Protein AF-A0A651E5L3-F1 (afdb_monomer_lite)

Structure (mmCIF, N/CA/C/O backbone):
data_AF-A0A651E5L3-F1
#
_entry.id   AF-A0A651E5L3-F1
#
loop_
_atom_site.group_PDB
_atom_site.id
_atom_site.type_symbol
_atom_site.label_atom_id
_atom_site.label_alt_id
_atom_site.label_comp_id
_atom_site.label_asym_id
_atom_site.label_entity_id
_atom_site.label_seq_id
_atom_site.pdbx_PDB_ins_code
_atom_site.Cartn_x
_atom_site.Cartn_y
_atom_site.Cartn_z
_atom_site.occupancy
_atom_site.B_iso_or_equiv
_atom_site.auth_seq_id
_atom_site.auth_comp_id
_atom_site.auth_asym_id
_atom_site.auth_atom_id
_atom_site.pdbx_PDB_model_num
ATOM 1 N N . MET A 1 1 ? -9.949 -8.094 -34.021 1.00 75.94 1 MET A N 1
ATOM 2 C CA . MET A 1 1 ? -8.490 -8.307 -33.993 1.00 75.94 1 MET A CA 1
ATOM 3 C C . MET A 1 1 ? -7.914 -8.655 -35.364 1.00 75.94 1 MET A C 1
ATOM 5 O O . MET A 1 1 ? -8.305 -9.659 -35.956 1.00 75.94 1 MET A O 1
ATOM 9 N N . LYS A 1 2 ? -7.010 -7.802 -35.871 1.00 88.62 2 LYS A N 1
ATOM 10 C CA . LYS A 1 2 ? -6.229 -8.007 -37.111 1.00 88.62 2 LYS A CA 1
ATOM 11 C C . LYS A 1 2 ? -5.342 -9.260 -36.986 1.00 88.62 2 LYS A C 1
ATOM 13 O O . LYS A 1 2 ? -4.939 -9.585 -35.876 1.00 88.62 2 LYS A O 1
ATOM 18 N N . GLN A 1 3 ? -5.011 -9.932 -38.094 1.00 93.00 3 GLN A N 1
ATOM 19 C CA . GLN A 1 3 ? -4.258 -11.201 -38.072 1.00 93.00 3 GLN A CA 1
ATOM 20 C C . GLN A 1 3 ? -2.895 -11.082 -37.373 1.00 93.00 3 GLN A C 1
ATOM 22 O O . GLN A 1 3 ? -2.629 -11.830 -36.441 1.00 93.00 3 GLN A O 1
ATOM 27 N N . TRP A 1 4 ? -2.095 -10.073 -37.726 1.00 94.44 4 TRP A N 1
ATOM 28 C CA . TRP A 1 4 ? -0.801 -9.825 -37.075 1.00 94.44 4 TRP A CA 1
ATOM 29 C C . TRP A 1 4 ? -0.932 -9.559 -35.566 1.00 94.44 4 TRP A C 1
ATOM 31 O O . TRP A 1 4 ? -0.056 -9.918 -34.788 1.00 94.44 4 TRP A O 1
ATOM 41 N N . LEU A 1 5 ? -2.039 -8.938 -35.135 1.00 93.75 5 LEU A N 1
ATOM 42 C CA . LEU A 1 5 ? -2.291 -8.666 -33.721 1.00 93.75 5 LEU A CA 1
ATOM 43 C C . LEU A 1 5 ? -2.698 -9.942 -32.977 1.00 93.75 5 LEU A C 1
ATOM 45 O O . LEU A 1 5 ? -2.364 -10.061 -31.807 1.00 93.75 5 LEU A O 1
ATOM 49 N N . ARG A 1 6 ? -3.368 -10.893 -33.645 1.00 95.12 6 ARG A N 1
ATOM 50 C CA . ARG A 1 6 ? -3.651 -12.217 -33.067 1.00 95.12 6 ARG A CA 1
ATOM 51 C C . ARG A 1 6 ? -2.370 -13.002 -32.832 1.00 95.12 6 ARG A C 1
ATOM 53 O O . ARG A 1 6 ? -2.151 -13.440 -31.719 1.00 95.12 6 ARG A O 1
ATOM 60 N N . GLU A 1 7 ? -1.492 -13.088 -33.828 1.00 96.88 7 GLU A N 1
ATOM 61 C CA . GLU A 1 7 ? -0.210 -13.795 -33.680 1.00 96.88 7 GLU A CA 1
ATOM 62 C C . GLU A 1 7 ? 0.627 -13.209 -32.537 1.00 96.88 7 GLU A C 1
ATOM 64 O O . GLU A 1 7 ? 1.222 -13.932 -31.738 1.00 96.88 7 GLU A O 1
ATOM 69 N N . LEU A 1 8 ? 0.630 -11.880 -32.423 1.00 96.19 8 LEU A N 1
ATOM 70 C CA . LEU A 1 8 ? 1.332 -11.189 -31.352 1.00 96.19 8 LEU A CA 1
ATOM 71 C C . LEU A 1 8 ? 0.667 -11.384 -29.984 1.00 96.19 8 LEU A C 1
ATOM 73 O O . LEU A 1 8 ? 1.353 -11.510 -28.969 1.00 96.19 8 LEU A O 1
ATOM 77 N N . PHE A 1 9 ? -0.665 -11.414 -29.961 1.00 97.06 9 PHE A N 1
ATOM 78 C CA . PHE A 1 9 ? -1.453 -11.717 -28.776 1.00 97.06 9 PHE A CA 1
ATOM 79 C C . PHE A 1 9 ? -1.207 -13.144 -28.290 1.00 97.06 9 PHE A C 1
ATOM 81 O O . PHE A 1 9 ? -1.003 -13.322 -27.098 1.00 97.06 9 PHE A O 1
ATOM 88 N N . ASP A 1 10 ? -1.153 -14.132 -29.180 1.00 97.19 10 ASP A N 1
ATOM 89 C CA . ASP A 1 10 ? -0.926 -15.533 -28.820 1.00 97.19 10 ASP A CA 1
ATOM 90 C C . ASP A 1 10 ? 0.464 -15.723 -28.196 1.00 97.19 10 ASP A C 1
ATOM 92 O O . ASP A 1 10 ? 0.606 -16.386 -27.168 1.00 97.19 10 ASP A O 1
ATOM 96 N N . GLN A 1 11 ? 1.488 -15.062 -28.753 1.00 97.38 11 GLN A N 1
ATOM 97 C CA . GLN A 1 11 ? 2.833 -15.039 -28.167 1.00 97.38 11 GLN A CA 1
ATOM 98 C C . GLN A 1 11 ? 2.846 -14.371 -26.791 1.00 97.38 11 GLN A C 1
ATOM 100 O O . GLN A 1 11 ? 3.461 -14.884 -25.858 1.00 97.38 11 GLN A O 1
ATOM 105 N N . TYR A 1 12 ? 2.165 -13.232 -26.649 1.00 97.56 12 TYR A N 1
ATOM 106 C CA . TYR A 1 12 ? 2.042 -12.556 -25.362 1.00 97.56 12 TYR A CA 1
ATOM 107 C C . TYR A 1 12 ? 1.329 -13.451 -24.341 1.00 97.56 12 TYR A C 1
ATOM 109 O O . TYR A 1 12 ? 1.849 -13.669 -23.249 1.00 97.56 12 TYR A O 1
ATOM 117 N N . LEU A 1 13 ? 0.180 -14.017 -24.719 1.00 97.81 13 LEU A N 1
ATOM 118 C CA . LEU A 1 13 ? -0.675 -14.853 -23.882 1.00 97.81 13 LEU A CA 1
ATOM 119 C C . LEU A 1 13 ? 0.074 -16.081 -23.366 1.00 97.81 13 LEU A C 1
ATOM 121 O O . LEU A 1 13 ? 0.041 -16.329 -22.165 1.00 97.81 13 LEU A O 1
ATOM 125 N N . ALA A 1 14 ? 0.803 -16.789 -24.234 1.00 97.88 14 ALA A N 1
ATOM 126 C CA . ALA A 1 14 ? 1.587 -17.964 -23.851 1.00 97.88 14 ALA A CA 1
ATOM 127 C C . ALA A 1 14 ? 2.603 -17.671 -22.734 1.00 97.88 14 ALA A C 1
ATOM 129 O O . ALA A 1 14 ? 2.872 -18.532 -21.906 1.00 97.88 14 ALA A O 1
ATOM 130 N N . ASN A 1 15 ? 3.142 -16.449 -22.685 1.00 97.69 15 ASN A N 1
ATOM 131 C CA . ASN A 1 15 ? 4.134 -16.059 -21.686 1.00 97.69 15 ASN A CA 1
ATOM 132 C C . ASN A 1 15 ? 3.532 -15.433 -20.423 1.00 97.69 15 ASN A C 1
ATOM 134 O O . ASN A 1 15 ? 4.187 -15.419 -19.381 1.00 97.69 15 ASN A O 1
ATOM 138 N N . VAL A 1 16 ? 2.315 -14.882 -20.502 1.00 97.69 16 VAL A N 1
ATOM 139 C CA . VAL A 1 16 ? 1.671 -14.250 -19.343 1.00 97.69 16 VAL A CA 1
ATOM 140 C C . VAL A 1 16 ? 0.655 -15.138 -18.640 1.00 97.69 16 VAL A C 1
ATOM 142 O O . VAL A 1 16 ? 0.356 -14.853 -17.489 1.00 97.69 16 VAL A O 1
ATOM 145 N N . ALA A 1 17 ? 0.139 -16.191 -19.279 1.00 97.69 17 ALA A N 1
ATOM 146 C CA . ALA A 1 17 ? -0.948 -17.011 -18.736 1.00 97.69 17 ALA A CA 1
ATOM 147 C C . ALA A 1 17 ? -0.615 -17.694 -17.398 1.00 97.69 17 ALA A C 1
ATOM 149 O O . ALA A 1 17 ? -1.509 -17.914 -16.588 1.00 97.69 17 ALA A O 1
ATOM 150 N N . GLU A 1 18 ? 0.659 -18.010 -17.155 1.00 97.38 18 GLU A N 1
ATOM 151 C CA . GLU A 1 18 ? 1.117 -18.653 -15.915 1.00 97.38 18 GLU A CA 1
ATOM 152 C C . GLU A 1 18 ? 1.542 -17.649 -14.830 1.00 97.38 18 GLU A C 1
ATOM 154 O O . GLU A 1 18 ? 1.882 -18.042 -13.714 1.00 97.38 18 GLU A O 1
ATOM 159 N N . LEU A 1 19 ? 1.555 -16.345 -15.134 1.00 97.06 19 LEU A N 1
ATOM 160 C CA . LEU A 1 19 ? 2.06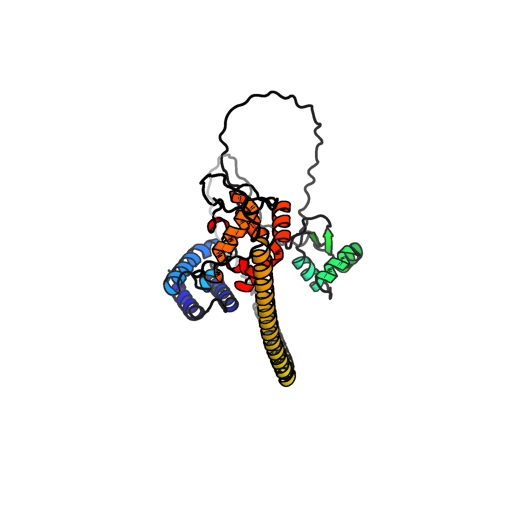8 -15.340 -14.208 1.00 97.06 19 LEU A CA 1
ATOM 161 C C . LEU A 1 19 ? 1.082 -15.068 -13.075 1.00 97.06 19 LEU A C 1
ATOM 163 O O . LEU A 1 19 ? -0.083 -14.735 -13.284 1.00 97.06 19 LEU A O 1
ATOM 167 N N . THR A 1 20 ? 1.590 -15.113 -11.849 1.00 96.06 20 THR A N 1
ATOM 168 C CA . THR A 1 20 ? 0.797 -14.833 -10.652 1.00 96.06 20 THR A CA 1
ATOM 169 C C . THR A 1 20 ? 0.924 -13.370 -10.223 1.00 96.06 20 THR A C 1
ATOM 171 O O . THR A 1 20 ? 1.720 -12.597 -10.758 1.00 96.06 20 THR A O 1
ATOM 174 N N . ILE A 1 21 ? 0.177 -12.976 -9.187 1.00 93.81 21 ILE A N 1
ATOM 175 C CA . ILE A 1 21 ? 0.264 -11.636 -8.575 1.00 93.81 21 ILE A CA 1
ATOM 176 C C . ILE A 1 21 ? 1.702 -11.310 -8.114 1.00 93.81 21 ILE A C 1
ATOM 178 O O . ILE A 1 21 ? 2.098 -10.142 -8.094 1.00 93.81 21 ILE A O 1
ATOM 182 N N . HIS A 1 22 ? 2.511 -12.324 -7.791 1.00 93.50 22 HIS A N 1
ATOM 183 C CA . HIS A 1 22 ? 3.903 -12.151 -7.371 1.00 93.50 22 HIS A CA 1
ATOM 184 C C . HIS A 1 22 ? 4.861 -11.858 -8.537 1.00 93.50 22 HIS A C 1
ATOM 186 O O . HIS A 1 22 ? 5.920 -11.268 -8.326 1.00 93.50 22 HIS A O 1
ATOM 192 N N . ASP A 1 23 ? 4.478 -12.173 -9.776 1.00 96.88 23 ASP A N 1
ATOM 193 C CA . ASP A 1 23 ? 5.309 -12.011 -10.975 1.00 96.88 23 ASP A CA 1
ATOM 194 C C . ASP A 1 23 ? 5.143 -10.641 -11.656 1.00 96.88 23 ASP A C 1
ATOM 196 O O . ASP A 1 23 ? 5.398 -10.480 -12.853 1.00 96.88 23 ASP A O 1
ATOM 200 N N . ARG A 1 24 ? 4.735 -9.617 -10.900 1.00 94.88 24 ARG A N 1
ATOM 201 C CA . ARG A 1 24 ? 4.438 -8.276 -11.426 1.00 94.88 24 ARG A CA 1
ATOM 202 C C . ARG A 1 24 ? 5.543 -7.709 -12.320 1.00 94.88 24 ARG A C 1
ATOM 204 O O . ARG A 1 24 ? 5.243 -7.164 -13.375 1.00 94.88 24 ARG A O 1
ATOM 211 N N . SER A 1 25 ? 6.809 -7.865 -11.935 1.00 94.06 25 SER A N 1
ATOM 212 C CA . SER A 1 25 ? 7.937 -7.354 -12.724 1.00 94.06 25 SER A CA 1
ATOM 213 C C . SER A 1 25 ? 8.051 -8.031 -14.099 1.00 94.06 25 SER A C 1
ATOM 215 O O . SER A 1 25 ? 8.288 -7.347 -15.094 1.00 94.06 25 SER A O 1
ATOM 217 N N . LYS A 1 26 ? 7.801 -9.346 -14.192 1.00 96.19 26 LYS A N 1
ATOM 218 C CA . LYS A 1 26 ? 7.762 -10.063 -15.479 1.00 96.19 26 LYS A CA 1
ATOM 219 C C . LYS A 1 26 ? 6.572 -9.602 -16.320 1.00 96.19 26 LYS A C 1
ATOM 221 O O . LYS A 1 26 ? 6.722 -9.353 -17.513 1.00 96.19 26 LYS A O 1
ATOM 226 N N . ALA A 1 27 ? 5.405 -9.432 -15.698 1.00 96.69 27 ALA A N 1
ATOM 227 C CA . ALA A 1 27 ? 4.209 -8.933 -16.373 1.00 96.69 27 ALA A CA 1
ATOM 228 C C . ALA A 1 27 ? 4.381 -7.486 -16.888 1.00 96.69 27 ALA A C 1
ATOM 230 O O . ALA A 1 27 ? 3.850 -7.139 -17.944 1.00 96.69 27 ALA A O 1
ATOM 231 N N . GLU A 1 28 ? 5.134 -6.638 -16.180 1.00 95.19 28 GLU A N 1
ATOM 232 C CA . GLU A 1 28 ? 5.524 -5.294 -16.636 1.00 95.19 28 GLU A CA 1
ATOM 233 C C . GLU A 1 28 ? 6.503 -5.359 -17.819 1.00 95.19 28 GLU A C 1
ATOM 235 O O . GLU A 1 28 ? 6.319 -4.632 -18.795 1.00 95.19 28 GLU A O 1
ATOM 240 N N . ALA A 1 29 ? 7.482 -6.269 -17.793 1.00 95.94 29 ALA A N 1
ATOM 241 C CA . ALA A 1 29 ? 8.408 -6.472 -18.910 1.00 95.94 29 ALA A CA 1
ATOM 242 C C . ALA A 1 29 ? 7.676 -6.912 -20.190 1.00 95.94 29 ALA A C 1
ATOM 244 O O . ALA A 1 29 ? 7.884 -6.331 -21.257 1.00 95.94 29 ALA A O 1
ATOM 245 N N . TRP A 1 30 ? 6.749 -7.867 -20.077 1.00 97.38 30 TRP A N 1
ATOM 246 C CA . TRP A 1 30 ? 5.911 -8.290 -21.199 1.00 97.38 30 TRP A CA 1
ATOM 247 C C . TRP A 1 30 ? 4.991 -7.170 -21.692 1.00 97.38 30 TRP A C 1
ATOM 249 O O . TRP A 1 30 ? 4.833 -7.001 -22.900 1.00 97.38 30 TRP A O 1
ATOM 259 N N . SER A 1 31 ? 4.414 -6.372 -20.784 1.00 95.19 31 SER A N 1
ATOM 260 C CA . SER A 1 31 ? 3.637 -5.169 -21.135 1.00 95.19 31 SER A CA 1
ATOM 261 C C . SER A 1 31 ? 4.479 -4.167 -21.941 1.00 95.19 31 SER A C 1
ATOM 263 O O . SER A 1 31 ? 4.017 -3.627 -22.947 1.00 95.19 31 SER A O 1
ATOM 265 N N . GLY A 1 32 ? 5.743 -3.963 -21.562 1.00 94.00 32 GLY A N 1
ATOM 266 C CA . GLY A 1 32 ? 6.694 -3.164 -22.337 1.00 94.00 32 GLY A CA 1
ATOM 267 C C . GLY A 1 32 ? 6.982 -3.759 -23.717 1.00 94.00 32 GLY A C 1
ATOM 268 O O . GLY A 1 32 ? 6.952 -3.040 -24.716 1.00 94.00 32 GLY A O 1
ATOM 269 N N . TRP A 1 33 ? 7.195 -5.075 -23.791 1.00 96.50 33 TRP A N 1
ATOM 270 C CA . TRP A 1 33 ? 7.467 -5.788 -25.041 1.00 96.50 33 TRP A CA 1
ATOM 271 C C . TRP A 1 33 ? 6.329 -5.650 -26.062 1.00 96.50 33 TRP A C 1
ATOM 273 O O . TRP A 1 33 ? 6.579 -5.272 -27.207 1.00 96.50 33 TRP A O 1
ATOM 283 N N . ILE A 1 34 ? 5.072 -5.872 -25.659 1.00 95.44 34 ILE A N 1
ATOM 284 C CA . ILE A 1 34 ? 3.926 -5.772 -26.581 1.00 95.44 34 ILE A CA 1
ATOM 285 C C . ILE A 1 34 ? 3.726 -4.335 -27.089 1.00 95.44 34 ILE A C 1
ATOM 287 O O . ILE A 1 34 ? 3.471 -4.129 -28.277 1.00 95.44 34 ILE A O 1
ATOM 291 N N . LYS A 1 35 ? 3.939 -3.329 -26.228 1.00 93.12 35 LYS A N 1
ATOM 292 C CA . LYS A 1 35 ? 3.915 -1.908 -26.617 1.00 93.12 35 LYS A CA 1
ATOM 293 C C . LYS A 1 35 ? 5.031 -1.570 -27.609 1.00 93.12 35 LYS A C 1
ATOM 295 O O . LYS A 1 35 ? 4.787 -0.870 -28.592 1.00 93.12 35 LYS A O 1
ATOM 300 N N . ALA A 1 36 ? 6.241 -2.088 -27.386 1.00 93.25 36 ALA A N 1
ATOM 301 C CA . ALA A 1 36 ? 7.360 -1.913 -28.308 1.00 93.25 36 ALA A CA 1
ATOM 302 C C . ALA A 1 36 ? 7.044 -2.519 -29.681 1.00 93.25 36 ALA A C 1
ATOM 304 O O . ALA A 1 36 ? 7.256 -1.869 -30.703 1.00 93.25 36 ALA A O 1
ATOM 305 N N . LYS A 1 37 ? 6.426 -3.705 -29.714 1.00 95.38 37 LYS A N 1
ATOM 306 C CA . LYS A 1 37 ? 6.000 -4.336 -30.966 1.00 95.38 37 LYS A CA 1
ATOM 307 C C . LYS A 1 37 ? 4.937 -3.549 -31.723 1.00 95.38 37 LYS A C 1
ATOM 309 O O . LYS A 1 37 ? 4.981 -3.500 -32.948 1.00 95.38 37 LYS A O 1
ATOM 314 N N . TRP A 1 38 ? 4.016 -2.876 -31.038 1.00 93.75 38 TRP A N 1
ATOM 315 C CA . TRP A 1 38 ? 3.099 -1.953 -31.715 1.00 93.75 38 TRP A CA 1
ATOM 316 C C . TRP A 1 38 ? 3.821 -0.742 -32.302 1.00 93.75 38 TRP A C 1
ATOM 318 O O . TRP A 1 38 ? 3.512 -0.337 -33.423 1.00 93.75 38 TRP A O 1
ATOM 328 N N . SER A 1 39 ? 4.805 -0.198 -31.585 1.00 91.06 39 SER A N 1
ATOM 329 C CA . SER A 1 39 ? 5.639 0.899 -32.086 1.00 91.06 39 SER A CA 1
ATOM 330 C C . SER A 1 39 ? 6.417 0.498 -33.348 1.00 91.06 39 SER A C 1
ATOM 332 O O . SER A 1 39 ? 6.425 1.250 -34.322 1.00 91.06 39 SER A O 1
ATOM 334 N N . GLU A 1 40 ? 6.981 -0.718 -33.382 1.00 94.44 40 GLU A N 1
ATOM 335 C CA . GLU A 1 40 ? 7.646 -1.288 -34.569 1.00 94.44 40 GLU A CA 1
ATOM 336 C C . GLU A 1 40 ? 6.700 -1.384 -35.780 1.00 94.44 40 GLU A C 1
ATOM 338 O O . GLU A 1 40 ? 7.116 -1.162 -36.913 1.00 94.44 40 GLU A O 1
ATOM 343 N N . GLN A 1 41 ? 5.410 -1.647 -35.548 1.00 94.44 41 GLN A N 1
ATOM 344 C CA . GLN A 1 41 ? 4.369 -1.689 -36.586 1.00 94.44 41 GLN A CA 1
ATOM 345 C C . GLN A 1 41 ? 3.844 -0.296 -36.990 1.00 94.44 41 GLN A C 1
ATOM 347 O O . GLN A 1 41 ? 2.846 -0.185 -37.703 1.00 94.44 41 GLN A O 1
ATOM 352 N N . GLY A 1 42 ? 4.493 0.780 -36.534 1.00 94.31 42 GLY A N 1
ATOM 353 C CA . GLY A 1 42 ? 4.153 2.162 -36.876 1.00 94.31 42 GLY A CA 1
ATOM 354 C C . GLY A 1 42 ? 3.104 2.810 -35.970 1.00 94.31 42 GLY A C 1
ATOM 355 O O . GLY A 1 42 ? 2.723 3.957 -36.204 1.00 94.31 42 GLY A O 1
ATOM 356 N N . PHE A 1 43 ? 2.653 2.138 -34.907 1.00 93.50 43 PHE A N 1
ATOM 357 C CA . PHE A 1 43 ? 1.741 2.722 -33.918 1.00 93.50 43 PHE A CA 1
ATOM 358 C C . PHE A 1 43 ? 2.533 3.445 -32.828 1.00 93.50 43 PHE A C 1
ATOM 360 O O . PHE A 1 43 ? 2.542 3.019 -31.681 1.00 93.50 43 PHE A O 1
ATOM 367 N N . GLN A 1 44 ? 3.228 4.527 -33.174 1.00 90.88 44 GLN A N 1
ATOM 368 C CA . GLN A 1 44 ? 4.012 5.302 -32.198 1.00 90.88 44 GLN A CA 1
ATOM 369 C C . GLN A 1 44 ? 3.134 6.196 -31.311 1.00 90.88 44 GLN A C 1
ATOM 371 O O . GLN A 1 44 ? 3.502 6.508 -30.181 1.00 90.88 44 GLN A O 1
ATOM 376 N N . ASP A 1 45 ? 1.965 6.601 -31.815 1.00 91.56 45 ASP A N 1
ATOM 377 C CA . ASP A 1 45 ? 1.028 7.448 -31.084 1.00 91.56 45 ASP A CA 1
ATOM 378 C C . ASP A 1 45 ? 0.185 6.624 -30.100 1.00 91.56 45 ASP A C 1
ATOM 380 O O . ASP A 1 45 ? -0.504 5.669 -30.473 1.00 91.56 45 ASP A O 1
ATOM 384 N N . ILE A 1 46 ? 0.191 7.050 -28.838 1.00 87.50 46 ILE A N 1
ATOM 385 C CA . ILE A 1 46 ? -0.617 6.508 -27.741 1.00 87.50 46 ILE A CA 1
ATOM 386 C C . ILE A 1 46 ? -2.104 6.497 -28.124 1.00 87.50 46 ILE A C 1
ATOM 388 O O . ILE A 1 46 ? -2.819 5.538 -27.819 1.00 87.50 46 ILE A O 1
ATOM 392 N N . ALA A 1 47 ? -2.583 7.527 -28.831 1.00 89.88 47 ALA A N 1
ATOM 393 C CA . ALA A 1 47 ? -3.976 7.593 -29.269 1.00 89.88 47 ALA A CA 1
ATOM 394 C C . ALA A 1 47 ? -4.325 6.481 -30.273 1.00 89.88 47 ALA A C 1
ATOM 396 O O . ALA A 1 47 ? -5.419 5.917 -30.208 1.00 89.88 47 ALA A O 1
ATOM 397 N N . ALA A 1 48 ? -3.385 6.117 -31.150 1.00 89.25 48 ALA A N 1
ATOM 398 C CA . ALA A 1 48 ? -3.552 5.035 -32.116 1.00 89.25 48 ALA A CA 1
ATOM 399 C C . ALA A 1 48 ? -3.417 3.640 -31.475 1.00 89.25 48 ALA A C 1
ATOM 401 O O . ALA A 1 48 ? -4.042 2.688 -31.945 1.00 89.25 48 ALA A O 1
ATOM 402 N N . GLN A 1 49 ? -2.652 3.516 -30.383 1.00 90.25 49 GLN A N 1
ATOM 403 C CA . GLN A 1 49 ? -2.517 2.266 -29.625 1.00 90.25 49 GLN A CA 1
ATOM 404 C C . GLN A 1 49 ? -3.762 1.938 -28.783 1.00 90.25 49 GLN A C 1
ATOM 406 O O . GLN A 1 49 ? -4.099 0.765 -28.625 1.00 90.25 49 GLN A O 1
ATOM 411 N N . ARG A 1 50 ? -4.485 2.947 -28.271 1.00 90.56 50 ARG A N 1
ATOM 412 C CA . ARG A 1 50 ? -5.676 2.781 -27.405 1.00 90.56 50 ARG A CA 1
ATOM 413 C C . ARG A 1 50 ? -6.701 1.736 -27.878 1.00 90.56 50 ARG A C 1
ATOM 415 O O . ARG A 1 50 ? -7.034 0.866 -27.073 1.00 90.56 50 ARG A O 1
ATOM 422 N N . PRO A 1 51 ? -7.218 1.771 -29.122 1.00 92.12 51 PRO A N 1
ATOM 423 C CA . PRO A 1 51 ? -8.204 0.782 -29.563 1.00 92.12 51 PRO A CA 1
ATOM 424 C C . PRO A 1 51 ? -7.627 -0.640 -29.619 1.00 92.12 51 PRO A C 1
ATOM 426 O O . PRO A 1 51 ? -8.312 -1.590 -29.251 1.00 92.12 51 PRO A O 1
ATOM 429 N N . LEU A 1 52 ? -6.352 -0.793 -29.997 1.00 92.00 52 LEU A N 1
ATOM 430 C CA . LEU A 1 52 ? -5.679 -2.098 -30.025 1.00 92.00 52 LEU A CA 1
ATOM 431 C C . LEU A 1 52 ? -5.480 -2.644 -28.604 1.00 92.00 52 LEU A C 1
ATOM 433 O O . LEU A 1 52 ? -5.716 -3.824 -28.358 1.00 92.00 52 LEU A O 1
ATOM 437 N N . MET A 1 53 ? -5.120 -1.775 -27.653 1.00 90.81 53 MET A N 1
ATOM 438 C CA . MET A 1 53 ? -5.031 -2.124 -26.232 1.00 90.81 53 MET A CA 1
ATOM 439 C C . MET A 1 53 ? -6.363 -2.578 -25.660 1.00 90.81 53 MET A C 1
ATOM 441 O O . MET A 1 53 ? -6.389 -3.525 -24.882 1.00 90.81 53 MET A O 1
ATOM 445 N N . ALA A 1 54 ? -7.454 -1.902 -26.019 1.00 92.75 54 ALA A N 1
ATOM 446 C CA . ALA A 1 54 ? -8.785 -2.277 -25.565 1.00 92.75 54 ALA A CA 1
ATOM 447 C C . ALA A 1 54 ? -9.163 -3.678 -26.069 1.00 92.75 54 ALA A C 1
ATOM 449 O O . ALA A 1 54 ? -9.606 -4.501 -25.271 1.00 92.75 54 ALA A O 1
ATOM 450 N N . GLU A 1 55 ? -8.904 -3.982 -27.348 1.00 94.12 55 GLU A N 1
ATOM 451 C CA . GLU A 1 55 ? -9.112 -5.328 -27.903 1.00 94.12 55 GLU A CA 1
ATOM 452 C C . GLU A 1 55 ? -8.258 -6.387 -27.186 1.00 94.12 55 GLU A C 1
ATOM 454 O O . GLU A 1 55 ? -8.770 -7.444 -26.822 1.00 94.12 55 GLU A O 1
ATOM 459 N N . VAL A 1 56 ? -6.972 -6.107 -26.946 1.00 95.19 56 VAL A N 1
ATOM 460 C CA . VAL A 1 56 ? -6.057 -7.036 -26.257 1.00 95.19 56 VAL A CA 1
ATOM 461 C C . VAL A 1 56 ? -6.451 -7.238 -24.793 1.00 95.19 56 VAL A C 1
ATOM 463 O O . VAL A 1 56 ? -6.439 -8.367 -24.313 1.00 95.19 56 VAL A O 1
ATOM 466 N N . ARG A 1 57 ? -6.839 -6.176 -24.075 1.00 95.25 57 ARG A N 1
ATOM 467 C CA . ARG A 1 57 ? -7.311 -6.269 -22.684 1.00 95.25 57 ARG A CA 1
ATOM 468 C C . ARG A 1 57 ? -8.597 -7.078 -22.580 1.00 95.25 57 ARG A C 1
ATOM 470 O O . ARG A 1 57 ? -8.690 -7.905 -21.681 1.00 95.25 57 ARG A O 1
ATOM 477 N N . GLN A 1 58 ? -9.550 -6.870 -23.490 1.00 95.75 58 GLN A N 1
ATOM 478 C CA . GLN A 1 58 ? -10.776 -7.666 -23.521 1.00 95.75 58 GLN A CA 1
ATOM 479 C C . GLN A 1 58 ? -10.451 -9.143 -23.768 1.00 95.75 58 GLN A C 1
ATOM 481 O O . GLN A 1 58 ? -10.890 -9.997 -23.009 1.00 95.75 58 GLN A O 1
ATOM 486 N N . ALA A 1 59 ? -9.598 -9.440 -24.753 1.00 96.50 59 ALA A N 1
ATOM 487 C CA . ALA A 1 59 ? -9.190 -10.811 -25.036 1.00 96.50 59 ALA A CA 1
ATOM 488 C C . ALA A 1 59 ? -8.448 -11.462 -23.851 1.00 96.50 59 ALA A C 1
ATOM 490 O O . ALA A 1 59 ? -8.710 -12.619 -23.534 1.00 96.50 59 ALA A O 1
ATOM 491 N N . LEU A 1 60 ? -7.567 -10.732 -23.154 1.00 96.62 60 LEU A N 1
ATOM 492 C CA . LEU A 1 60 ? -6.920 -11.212 -21.923 1.00 96.62 60 LEU A CA 1
ATOM 493 C C . LEU A 1 60 ? -7.936 -11.498 -20.818 1.00 96.62 60 LEU A C 1
ATOM 495 O O . LEU A 1 60 ? -7.823 -12.509 -20.132 1.00 96.62 60 LEU A O 1
ATOM 499 N N . GLN A 1 61 ? -8.914 -10.613 -20.644 1.00 96.56 61 GLN A N 1
ATOM 500 C CA . GLN A 1 61 ? -9.962 -10.774 -19.646 1.00 96.56 61 GLN A CA 1
ATOM 501 C C . GLN A 1 61 ? -10.826 -12.007 -19.931 1.00 96.56 61 GLN A C 1
ATOM 503 O O . GLN A 1 61 ? -11.152 -12.732 -18.994 1.00 96.56 61 GLN A O 1
ATOM 508 N N . ASP A 1 62 ? -11.134 -12.275 -21.201 1.00 96.94 62 ASP A N 1
ATOM 509 C CA . ASP A 1 62 ? -11.914 -13.443 -21.614 1.00 96.94 62 ASP A CA 1
ATOM 510 C C . ASP A 1 62 ? -11.150 -14.766 -21.381 1.00 96.94 62 ASP A C 1
ATOM 512 O O . ASP A 1 62 ? -11.768 -15.768 -21.030 1.00 96.94 62 ASP A O 1
ATOM 516 N N . HIS A 1 63 ? -9.816 -14.778 -21.527 1.00 97.31 63 HIS A N 1
ATOM 517 C CA . HIS A 1 63 ? -8.995 -15.994 -21.370 1.00 97.31 63 HIS A CA 1
ATOM 518 C C . HIS A 1 63 ? -8.511 -16.244 -19.936 1.00 97.31 63 HIS A C 1
ATOM 520 O O . HIS A 1 63 ? -8.476 -17.389 -19.492 1.00 97.31 63 HIS A O 1
ATOM 526 N N . LEU A 1 64 ? -8.103 -15.195 -19.217 1.00 96.75 64 LEU A N 1
ATOM 527 C CA . LEU A 1 64 ? -7.428 -15.301 -17.915 1.00 96.75 64 LEU A CA 1
ATOM 528 C C . LEU A 1 64 ? -8.291 -14.809 -16.743 1.00 96.75 64 LEU A C 1
ATOM 530 O O . LEU A 1 64 ? -7.930 -14.988 -15.579 1.00 96.75 64 LEU A O 1
ATOM 534 N N . GLY A 1 65 ? -9.429 -14.176 -17.033 1.00 96.56 65 GLY A N 1
ATOM 535 C CA . GLY A 1 65 ? -10.312 -13.575 -16.042 1.00 96.56 65 GLY A CA 1
ATOM 536 C C . GLY A 1 65 ? -9.897 -12.165 -15.609 1.00 96.56 65 GLY A C 1
ATOM 537 O O . GLY A 1 65 ? -8.766 -11.711 -15.778 1.00 96.56 65 GLY A O 1
ATOM 538 N N . SER A 1 66 ? -10.841 -11.449 -14.993 1.00 95.56 66 SER A N 1
ATOM 539 C CA . SER A 1 66 ? -10.716 -10.021 -14.654 1.00 95.56 66 SER A CA 1
ATOM 540 C C . SER A 1 66 ? -9.650 -9.680 -13.604 1.00 95.56 66 SER A C 1
ATOM 542 O O . SER A 1 66 ? -9.344 -8.506 -13.423 1.00 95.56 66 SER A O 1
ATOM 544 N N . ARG A 1 67 ? -9.121 -10.671 -12.873 1.00 94.62 67 ARG A N 1
ATOM 545 C CA . ARG A 1 67 ? -8.171 -10.476 -11.756 1.00 94.62 67 ARG A CA 1
ATOM 546 C C . ARG A 1 67 ? -6.724 -10.838 -12.105 1.00 94.62 67 ARG A C 1
ATOM 548 O O . ARG A 1 67 ? -5.885 -10.929 -11.215 1.00 94.62 67 ARG A O 1
ATOM 555 N N . HIS A 1 68 ? -6.428 -11.076 -13.379 1.00 97.25 68 HIS A N 1
ATOM 556 C CA . HIS A 1 68 ? -5.095 -11.486 -13.796 1.00 97.25 68 HIS A CA 1
ATOM 557 C C . HIS A 1 68 ? -4.098 -10.310 -13.793 1.00 97.25 68 HIS A C 1
ATOM 559 O O . HIS A 1 68 ? -4.411 -9.228 -14.291 1.00 97.25 68 HIS A O 1
ATOM 565 N N . ILE A 1 69 ? -2.866 -10.527 -13.307 1.00 96.81 69 ILE A N 1
ATOM 566 C CA . ILE A 1 69 ? -1.835 -9.476 -13.148 1.00 96.81 69 ILE A CA 1
ATOM 567 C C . ILE A 1 69 ? -1.505 -8.742 -14.459 1.00 96.81 69 ILE A C 1
ATOM 569 O O . ILE A 1 69 ? -1.233 -7.543 -14.461 1.00 96.81 69 ILE A O 1
ATOM 573 N N . ALA A 1 70 ? -1.589 -9.441 -15.594 1.00 96.62 70 ALA A N 1
ATOM 574 C CA . ALA A 1 70 ? -1.361 -8.862 -16.918 1.00 96.62 70 ALA A CA 1
ATOM 575 C C . ALA A 1 70 ? -2.333 -7.708 -17.242 1.00 96.62 70 ALA A C 1
ATOM 577 O O . ALA A 1 70 ? -1.947 -6.746 -17.899 1.00 96.62 70 ALA A O 1
ATOM 578 N N . LEU A 1 71 ? -3.576 -7.750 -16.745 1.00 95.94 71 LEU A N 1
ATOM 579 C CA . LEU A 1 71 ? -4.542 -6.658 -16.933 1.00 95.94 71 LEU A CA 1
ATOM 580 C C . LEU A 1 71 ? -4.159 -5.405 -16.133 1.00 95.94 71 LEU A C 1
ATOM 582 O O . LEU A 1 71 ? -4.485 -4.283 -16.542 1.00 95.94 71 LEU A O 1
ATOM 586 N N . ASP A 1 72 ? -3.457 -5.577 -15.014 1.00 94.62 72 ASP A N 1
ATOM 587 C CA . ASP A 1 72 ? -2.996 -4.475 -14.174 1.00 94.62 72 ASP A CA 1
ATOM 588 C C . ASP A 1 72 ? -1.742 -3.799 -14.717 1.00 94.62 72 ASP A C 1
ATOM 590 O O . ASP A 1 72 ? -1.622 -2.576 -14.630 1.00 94.62 72 ASP A O 1
ATOM 594 N N . THR A 1 73 ? -0.823 -4.573 -15.295 1.00 94.81 73 THR A N 1
ATOM 595 C CA . THR A 1 73 ? 0.431 -4.052 -15.858 1.00 94.81 73 THR A CA 1
ATOM 596 C C . THR A 1 73 ? 0.263 -3.538 -17.286 1.00 94.81 73 THR A C 1
ATOM 598 O O . THR A 1 73 ? 1.000 -2.650 -17.724 1.00 94.81 73 THR A O 1
ATOM 601 N N . LEU A 1 74 ? -0.734 -4.030 -18.026 1.00 93.12 74 LEU A N 1
ATOM 602 C CA . LEU A 1 74 ? -1.087 -3.562 -19.367 1.00 93.12 74 LEU A CA 1
ATOM 603 C C . LEU A 1 74 ? -1.987 -2.309 -19.311 1.00 93.12 74 LEU A C 1
ATOM 605 O O . LEU A 1 74 ? -3.059 -2.252 -19.921 1.00 93.12 74 LEU A O 1
ATOM 609 N N . LYS A 1 75 ? -1.571 -1.294 -18.543 1.00 87.12 75 LYS A N 1
ATOM 610 C CA . LYS A 1 75 ? -2.185 0.045 -18.512 1.00 87.12 75 LYS A CA 1
ATOM 611 C C . LYS A 1 75 ? -1.417 0.979 -19.448 1.00 87.12 75 LYS A C 1
ATOM 613 O O . LYS A 1 75 ? -0.199 0.853 -19.607 1.00 87.12 75 LYS A O 1
ATOM 618 N N . LEU A 1 76 ? -2.124 1.894 -20.107 1.00 71.06 76 LEU A N 1
ATOM 619 C CA . LEU A 1 76 ? -1.472 3.065 -20.694 1.00 71.06 76 LEU A CA 1
ATOM 620 C C . LEU A 1 76 ? -0.960 3.884 -19.518 1.00 71.06 76 LEU A C 1
ATOM 622 O O . LEU A 1 76 ? -1.695 4.040 -18.546 1.00 71.06 76 LEU A O 1
ATOM 626 N N . ASP A 1 77 ? 0.286 4.347 -19.582 1.00 64.94 77 ASP A N 1
ATOM 627 C CA . ASP A 1 77 ? 0.732 5.383 -18.662 1.00 64.94 77 ASP A CA 1
ATOM 628 C C . ASP A 1 77 ? -0.272 6.523 -18.797 1.00 64.94 77 ASP A C 1
ATOM 630 O O . ASP A 1 77 ? -0.420 7.105 -19.876 1.00 64.94 77 ASP A O 1
ATOM 634 N N . ASP A 1 78 ? -1.065 6.720 -17.746 1.00 48.88 78 ASP A N 1
ATOM 635 C CA . ASP A 1 78 ? -2.098 7.733 -17.725 1.00 48.88 78 ASP A CA 1
ATOM 636 C C . ASP A 1 78 ? -1.442 9.062 -18.103 1.00 48.88 78 ASP A C 1
ATOM 638 O O . ASP A 1 78 ? -0.513 9.539 -17.441 1.00 48.88 78 ASP A O 1
ATOM 642 N N . GLU A 1 79 ? -1.955 9.681 -19.169 1.00 40.16 79 GLU A N 1
ATOM 643 C CA . GLU A 1 79 ? -1.916 11.132 -19.270 1.00 40.16 79 GLU A CA 1
ATOM 644 C C . GLU A 1 79 ? -2.358 11.653 -17.896 1.00 40.16 79 GLU A C 1
ATOM 646 O O . GLU A 1 79 ? -3.383 11.170 -17.399 1.00 40.16 79 GLU A O 1
ATOM 651 N N . PRO A 1 80 ? -1.606 12.556 -17.236 1.00 40.00 80 PRO A N 1
ATOM 652 C CA . PRO A 1 80 ? -1.981 13.049 -15.921 1.00 40.00 80 PRO A CA 1
ATOM 653 C C . PRO A 1 80 ? -3.422 13.518 -16.025 1.00 40.00 80 PRO A C 1
ATOM 655 O O . PRO A 1 80 ? -3.706 14.446 -16.776 1.00 40.00 80 PRO A O 1
ATOM 658 N N . ARG A 1 81 ? -4.319 12.800 -15.344 1.00 42.72 81 ARG A N 1
ATOM 659 C CA . ARG A 1 81 ? -5.765 12.981 -15.385 1.00 42.72 81 ARG A CA 1
ATOM 660 C C . ARG A 1 81 ? -6.049 14.442 -15.045 1.00 42.72 81 ARG A C 1
ATOM 662 O O . ARG A 1 81 ? -6.110 14.808 -13.876 1.00 42.72 81 ARG A O 1
ATOM 669 N N . LEU A 1 82 ? -6.129 15.295 -16.067 1.00 38.62 82 LEU A N 1
ATOM 670 C CA . LEU A 1 82 ? -6.563 16.674 -15.937 1.00 38.62 82 LEU A CA 1
ATOM 671 C C . LEU A 1 82 ? -8.033 16.562 -15.566 1.00 38.62 82 LEU A C 1
ATOM 673 O O . LEU A 1 82 ? -8.885 16.321 -16.420 1.00 38.62 82 LEU A O 1
ATOM 677 N N . GLU A 1 83 ? -8.305 16.623 -14.265 1.00 36.47 83 GLU A N 1
ATOM 678 C CA . GLU A 1 83 ? -9.655 16.717 -13.741 1.00 36.47 83 GLU A CA 1
ATOM 679 C C . GLU A 1 83 ? -10.360 17.864 -14.467 1.00 36.47 83 GLU A C 1
ATOM 681 O O . GLU A 1 83 ? -10.031 19.040 -14.297 1.00 36.47 83 GLU A O 1
ATOM 686 N N . ALA A 1 84 ? -11.322 17.518 -15.321 1.00 37.66 84 ALA A N 1
ATOM 687 C CA . ALA A 1 84 ? -12.272 18.492 -15.811 1.00 37.66 84 ALA A CA 1
ATOM 688 C C . ALA A 1 84 ? -12.988 19.078 -14.581 1.00 37.66 84 ALA A C 1
ATOM 690 O O . ALA A 1 84 ? -13.463 18.303 -13.744 1.00 37.66 84 ALA A O 1
ATOM 691 N N . PRO A 1 85 ? -13.079 20.413 -14.432 1.00 37.47 85 PRO A N 1
ATOM 692 C CA . PRO A 1 85 ? -13.799 21.000 -13.317 1.00 37.47 85 PRO A CA 1
ATOM 693 C C . PRO A 1 85 ? -15.253 20.533 -13.380 1.00 37.47 85 PRO A C 1
ATOM 695 O O . PRO A 1 85 ? -15.991 20.850 -14.316 1.00 37.47 85 PRO A O 1
ATOM 698 N N . SER A 1 86 ? -15.636 19.736 -12.383 1.00 42.47 86 SER A N 1
ATOM 699 C CA . SER A 1 86 ? -16.988 19.226 -12.205 1.00 42.47 86 SER A CA 1
ATOM 700 C C . SER A 1 86 ? -17.957 20.402 -12.119 1.00 42.47 86 SER A C 1
ATOM 702 O O . SER A 1 86 ? -17.980 21.172 -11.156 1.00 42.47 86 SER A O 1
ATOM 704 N N . ARG A 1 87 ? -18.736 20.566 -13.185 1.00 46.19 87 ARG A N 1
ATOM 705 C CA . ARG A 1 87 ? -19.740 21.609 -13.351 1.00 46.19 87 ARG A CA 1
ATOM 706 C C . ARG A 1 87 ? -21.025 21.156 -12.660 1.00 46.19 87 ARG A C 1
ATOM 708 O O . ARG A 1 87 ? -22.013 20.870 -13.323 1.00 46.19 87 ARG A O 1
ATOM 715 N N . ASN A 1 88 ? -21.010 21.088 -11.329 1.00 43.16 88 ASN A N 1
ATOM 716 C CA . ASN A 1 88 ? -22.232 20.883 -10.556 1.00 43.16 88 ASN A CA 1
ATOM 717 C C . ASN A 1 88 ? -22.890 22.229 -10.252 1.00 43.16 88 ASN A C 1
ATOM 719 O O . ASN A 1 88 ? -22.368 23.072 -9.520 1.00 43.16 88 ASN A O 1
ATOM 723 N N . GLY A 1 89 ? -24.041 22.420 -10.898 1.00 41.31 89 GLY A N 1
ATOM 724 C CA . GLY A 1 89 ? -24.893 23.589 -10.790 1.00 41.31 89 GLY A CA 1
ATOM 725 C C . GLY A 1 89 ? -25.408 23.807 -9.372 1.00 41.31 89 GLY A C 1
ATOM 726 O O . GLY A 1 89 ? -25.824 22.880 -8.681 1.00 41.31 89 GLY A O 1
ATOM 727 N N . LYS A 1 90 ? -25.410 25.076 -8.967 1.00 38.06 90 LYS A N 1
ATOM 728 C CA . LYS A 1 90 ? -26.056 25.555 -7.752 1.00 38.06 90 LYS A CA 1
ATOM 729 C C . LYS A 1 90 ? -27.269 26.380 -8.172 1.00 38.06 90 LYS A C 1
ATOM 731 O O . LYS A 1 90 ? -27.123 27.487 -8.683 1.00 38.06 90 LYS A O 1
ATOM 736 N N . VAL A 1 91 ? -28.455 25.807 -7.991 1.00 46.62 91 VAL A N 1
ATOM 737 C CA . VAL A 1 91 ? -29.744 26.496 -8.105 1.00 46.62 91 VAL A CA 1
ATOM 738 C C . VAL A 1 91 ? -30.220 26.798 -6.683 1.00 46.62 91 VAL A C 1
ATOM 740 O O . VAL A 1 91 ? -30.436 25.867 -5.918 1.00 46.62 91 VAL A O 1
ATOM 743 N N . ALA A 1 92 ? -30.320 28.082 -6.327 1.00 35.31 92 ALA A N 1
ATOM 744 C CA . ALA A 1 92 ? -31.169 28.669 -5.271 1.00 35.31 92 ALA A CA 1
ATOM 745 C C . ALA A 1 92 ? -30.838 30.177 -5.223 1.00 35.31 92 ALA A C 1
ATOM 747 O O . ALA A 1 92 ? -29.715 30.556 -4.908 1.00 35.31 92 ALA A O 1
ATOM 748 N N . SER A 1 93 ? -31.659 31.046 -5.810 1.00 38.59 93 SER A N 1
ATOM 749 C CA . SER A 1 93 ? -32.878 31.641 -5.238 1.00 38.59 93 SER A CA 1
ATOM 750 C C . SER A 1 93 ? -32.608 32.624 -4.086 1.00 38.59 93 SER A C 1
ATOM 752 O O . SER A 1 93 ? -32.287 32.230 -2.972 1.00 38.59 93 SER A O 1
ATOM 754 N N . GLY A 1 94 ? -32.753 33.912 -4.421 1.00 37.62 94 GLY A N 1
ATOM 755 C CA . GLY A 1 94 ? -33.315 34.994 -3.608 1.00 37.62 94 GLY A CA 1
ATOM 756 C C . GLY A 1 94 ? -32.789 35.248 -2.193 1.00 37.62 94 GLY A C 1
ATOM 757 O O . GLY A 1 94 ? -33.257 34.635 -1.241 1.00 37.62 94 GLY A O 1
ATOM 758 N N . ARG A 1 95 ? -32.007 36.326 -2.034 1.00 33.69 95 ARG A N 1
ATOM 759 C CA . ARG A 1 95 ? -32.323 37.399 -1.069 1.00 33.69 95 ARG A CA 1
ATOM 760 C C . ARG A 1 95 ? -31.432 38.622 -1.281 1.00 33.69 95 ARG A C 1
ATOM 762 O O . ARG A 1 95 ? -30.210 38.543 -1.276 1.00 33.69 95 ARG A O 1
ATOM 769 N N . THR A 1 96 ? -32.096 39.751 -1.475 1.00 44.19 96 THR A N 1
ATOM 770 C CA . THR A 1 96 ? -31.558 41.109 -1.530 1.00 44.19 96 THR A CA 1
ATOM 771 C C . THR A 1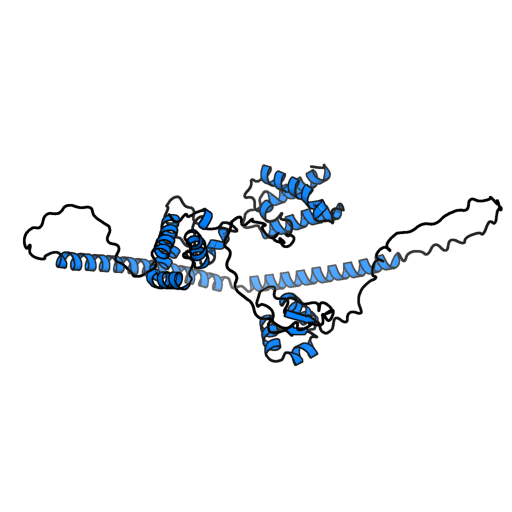 96 ? -31.033 41.541 -0.163 1.00 44.19 96 THR A C 1
ATOM 773 O O . THR A 1 96 ? -31.797 41.571 0.801 1.00 44.19 96 THR A O 1
ATOM 776 N N . ALA A 1 97 ? -29.767 41.943 -0.094 1.00 34.41 97 ALA A N 1
ATOM 777 C CA . ALA A 1 97 ? -29.263 42.834 0.944 1.00 34.41 97 ALA A CA 1
ATOM 778 C C . ALA A 1 97 ? -28.144 43.696 0.348 1.00 34.41 97 ALA A C 1
ATOM 780 O O . ALA A 1 97 ? -27.053 43.219 0.039 1.00 34.41 97 ALA A O 1
ATOM 781 N N . THR A 1 98 ? -28.469 44.967 0.143 1.00 40.41 98 THR A N 1
ATOM 782 C CA . THR A 1 98 ? -27.559 46.043 -0.236 1.00 40.41 98 THR A CA 1
ATOM 783 C C . THR A 1 98 ? -26.550 46.255 0.889 1.00 40.41 98 THR A C 1
ATOM 785 O O . THR A 1 98 ? -26.932 46.677 1.977 1.00 40.41 98 THR A O 1
ATOM 788 N N . ILE A 1 99 ? -25.271 45.971 0.634 1.00 33.22 99 ILE A N 1
ATOM 789 C CA . ILE A 1 99 ? -24.162 46.375 1.504 1.00 33.22 99 ILE A CA 1
ATOM 790 C C . ILE A 1 99 ? -23.101 47.052 0.636 1.00 33.22 99 ILE A C 1
ATOM 792 O O . ILE A 1 99 ? -22.549 46.472 -0.297 1.00 33.22 99 ILE A O 1
ATOM 796 N N . THR A 1 100 ? -22.879 48.319 0.956 1.00 38.62 100 THR A N 1
ATOM 797 C CA . THR A 1 100 ? -21.931 49.258 0.367 1.00 38.62 100 THR A CA 1
ATOM 798 C C . THR A 1 100 ? -20.489 48.791 0.590 1.00 38.62 100 THR A C 1
ATOM 800 O O . THR A 1 100 ? -20.093 48.528 1.723 1.00 38.62 100 THR A O 1
ATOM 803 N N . LEU A 1 101 ? -19.691 48.726 -0.480 1.00 32.53 101 LEU A N 1
ATOM 804 C CA . LEU A 1 101 ? -18.245 48.471 -0.442 1.00 32.53 101 LEU A CA 1
ATOM 805 C C . LEU A 1 101 ? -17.475 49.773 -0.723 1.00 32.53 101 LEU A C 1
ATOM 807 O O . LEU A 1 101 ? -17.819 50.476 -1.678 1.00 32.53 101 LEU A O 1
ATOM 811 N N . PRO A 1 102 ? -16.426 50.098 0.054 1.00 40.72 102 PRO A N 1
ATOM 812 C CA . PRO A 1 102 ? -15.516 51.181 -0.268 1.00 40.72 102 PRO A CA 1
ATOM 813 C C . PRO A 1 102 ? -14.474 50.770 -1.319 1.00 40.72 102 PRO A C 1
ATOM 815 O O . PRO A 1 102 ? -14.019 49.632 -1.414 1.00 40.72 102 PRO A O 1
ATOM 818 N N . LYS A 1 103 ? -14.121 51.790 -2.095 1.00 43.22 103 LYS A N 1
ATOM 819 C CA . LYS A 1 103 ? -13.114 51.902 -3.149 1.00 43.22 103 LYS A CA 1
ATOM 820 C C . LYS A 1 103 ? -11.745 51.365 -2.701 1.00 43.22 103 LYS A C 1
ATOM 822 O O . LYS A 1 103 ? -11.171 51.892 -1.754 1.00 43.22 103 LYS A O 1
ATOM 827 N N . VAL A 1 104 ? -11.213 50.372 -3.418 1.00 34.53 104 VAL A N 1
ATOM 828 C CA . VAL A 1 104 ? -9.812 49.930 -3.311 1.00 34.53 104 VAL A CA 1
ATOM 829 C C . VAL A 1 104 ? -9.120 50.153 -4.651 1.00 34.53 104 VAL A C 1
ATOM 831 O O . VAL A 1 104 ? -9.654 49.849 -5.716 1.00 34.53 104 VAL A O 1
ATOM 834 N N . GLU A 1 105 ? -7.950 50.767 -4.545 1.00 33.28 105 GLU A N 1
ATOM 835 C CA . GLU A 1 105 ? -7.093 51.272 -5.604 1.00 33.28 105 GLU A CA 1
ATOM 836 C C . GLU A 1 105 ? -6.578 50.179 -6.545 1.00 33.28 105 GLU A C 1
ATOM 838 O O . GLU A 1 105 ? -6.164 49.090 -6.145 1.00 33.28 105 GLU A O 1
ATOM 843 N N . VAL A 1 106 ? -6.558 50.527 -7.829 1.00 36.44 106 VAL A N 1
ATOM 844 C CA . VAL A 1 106 ? -5.940 49.753 -8.899 1.00 36.44 106 VAL A CA 1
ATOM 845 C C . VAL A 1 106 ? -4.427 49.961 -8.822 1.00 36.44 106 VAL A C 1
ATOM 847 O O . VAL A 1 106 ? -3.911 50.974 -9.285 1.00 36.44 106 VAL A O 1
ATOM 850 N N . SER A 1 107 ? -3.703 48.994 -8.258 1.00 32.78 107 SER A N 1
ATOM 851 C CA . SER A 1 107 ? -2.266 48.851 -8.512 1.00 32.78 107 SER A CA 1
ATOM 852 C C . SER A 1 107 ? -2.064 48.017 -9.773 1.00 32.78 107 SER A C 1
ATOM 854 O O . SER A 1 107 ? -2.300 46.808 -9.790 1.00 32.78 107 SER A O 1
ATOM 856 N N . ALA A 1 108 ? -1.628 48.688 -10.836 1.00 37.22 108 ALA A N 1
ATOM 857 C CA . ALA A 1 108 ? -1.187 48.078 -12.078 1.00 37.22 108 ALA A CA 1
ATOM 858 C C . ALA A 1 108 ? 0.023 47.165 -11.814 1.00 37.22 108 ALA A C 1
ATOM 860 O O . ALA A 1 108 ? 1.121 47.634 -11.514 1.00 37.22 108 ALA A O 1
ATOM 861 N N . LYS A 1 109 ? -0.173 45.846 -11.926 1.00 34.50 109 LYS A N 1
ATOM 862 C CA . LYS A 1 109 ? 0.921 44.874 -11.970 1.00 34.50 109 LYS A CA 1
ATOM 863 C C . LYS A 1 109 ? 1.344 44.690 -13.421 1.00 34.50 109 LYS A C 1
ATOM 865 O O . LYS A 1 109 ? 0.627 44.120 -14.233 1.00 34.50 109 LYS A O 1
ATOM 870 N N . GLN A 1 110 ? 2.523 45.216 -13.703 1.00 35.03 110 GLN A N 1
ATOM 871 C CA . GLN A 1 110 ? 3.294 45.042 -14.920 1.00 35.03 110 GLN A CA 1
ATOM 872 C C . GLN A 1 110 ? 3.567 43.537 -15.121 1.00 35.03 110 GLN A C 1
ATOM 874 O O . GLN A 1 110 ? 4.372 42.941 -14.402 1.00 35.03 110 GLN A O 1
ATOM 879 N N . GLU A 1 111 ? 2.857 42.898 -16.054 1.00 32.34 111 GLU A N 1
ATOM 880 C CA . GLU A 1 111 ? 3.174 41.548 -16.528 1.00 32.34 111 GLU A CA 1
ATOM 881 C C . GLU A 1 111 ? 4.480 41.604 -17.326 1.00 32.34 111 GLU A C 1
ATOM 883 O O . GLU A 1 111 ? 4.507 41.801 -18.538 1.00 32.34 111 GLU A O 1
ATOM 888 N N . ASN A 1 112 ? 5.600 41.442 -16.623 1.00 37.06 112 ASN A N 1
ATOM 889 C CA . ASN A 1 112 ? 6.839 41.025 -17.258 1.00 37.06 112 ASN A CA 1
ATOM 890 C C . ASN A 1 112 ? 6.638 39.589 -17.748 1.00 37.06 112 ASN A C 1
ATOM 892 O O . ASN A 1 112 ? 6.410 38.689 -16.937 1.00 37.06 112 ASN A O 1
ATOM 896 N N . GLY A 1 113 ? 6.735 39.383 -19.063 1.00 38.12 113 GLY A N 1
ATOM 897 C CA . GLY A 1 113 ? 6.792 38.068 -19.695 1.00 38.12 113 GLY A CA 1
ATOM 898 C C . GLY A 1 113 ? 7.974 37.267 -19.152 1.00 38.12 113 GLY A C 1
ATOM 899 O O . GLY A 1 113 ? 9.079 37.311 -19.689 1.00 38.12 113 GLY A O 1
ATOM 900 N N . ALA A 1 114 ? 7.752 36.570 -18.041 1.00 39.66 114 ALA A N 1
ATOM 901 C CA . ALA A 1 114 ? 8.741 35.731 -17.402 1.00 39.66 114 ALA A CA 1
ATOM 902 C C . ALA A 1 114 ? 8.929 34.485 -18.265 1.00 39.66 114 ALA A C 1
ATOM 904 O O . ALA A 1 114 ? 8.060 33.616 -18.333 1.00 39.66 114 ALA A O 1
ATOM 905 N N . ILE A 1 115 ? 10.082 34.416 -18.927 1.00 44.78 115 ILE A N 1
ATOM 906 C CA . ILE A 1 115 ? 10.641 33.194 -19.503 1.00 44.78 115 ILE A CA 1
ATOM 907 C C . ILE A 1 115 ? 10.435 32.085 -18.468 1.00 44.78 115 ILE A C 1
ATOM 909 O O . ILE A 1 115 ? 10.963 32.182 -17.358 1.00 44.78 115 ILE A O 1
ATOM 913 N N . ALA A 1 116 ? 9.626 31.077 -18.803 1.00 49.78 116 ALA A N 1
ATOM 914 C CA . ALA A 1 116 ? 9.378 29.933 -17.940 1.00 49.78 116 ALA A CA 1
ATOM 915 C C . ALA A 1 116 ? 10.720 29.242 -17.669 1.00 49.78 116 ALA A C 1
ATOM 917 O O . ALA A 1 116 ? 11.215 28.468 -18.487 1.00 49.78 116 ALA A O 1
ATOM 918 N N . GLN A 1 117 ? 11.354 29.589 -16.548 1.00 62.16 117 GLN A N 1
ATOM 919 C CA . GLN A 1 117 ? 12.570 28.934 -16.100 1.00 62.16 117 GLN A CA 1
ATOM 920 C C . GLN A 1 117 ? 12.236 27.456 -15.925 1.00 62.16 117 GLN A C 1
ATOM 922 O O . GLN A 1 117 ? 11.296 27.104 -15.210 1.00 62.16 117 GLN A O 1
ATOM 927 N N . TRP A 1 118 ? 12.978 26.600 -16.625 1.00 76.94 118 TRP A N 1
ATOM 928 C CA . TRP A 1 118 ? 12.841 25.155 -16.530 1.00 76.94 118 TRP A CA 1
ATOM 929 C C . TRP A 1 118 ? 13.083 24.750 -15.081 1.00 76.94 118 TRP A C 1
ATOM 931 O O . TRP A 1 118 ? 14.193 24.880 -14.563 1.00 76.94 118 TRP A O 1
ATOM 941 N N . THR A 1 119 ? 12.012 24.332 -14.411 1.00 88.88 119 THR A N 1
ATOM 942 C CA . THR A 1 119 ? 12.075 23.894 -13.025 1.00 88.88 119 THR A CA 1
ATOM 943 C C . THR A 1 119 ? 12.209 22.374 -12.984 1.00 88.88 119 THR A C 1
ATOM 945 O O . THR A 1 119 ? 11.379 21.647 -13.526 1.00 88.88 119 THR A O 1
ATOM 948 N N . LEU A 1 120 ? 13.281 21.895 -12.362 1.00 92.31 120 LEU A N 1
ATOM 949 C CA . LEU A 1 120 ? 13.614 20.485 -12.205 1.00 92.31 120 LEU A CA 1
ATOM 950 C C . LEU A 1 120 ? 13.028 19.951 -10.892 1.00 92.31 120 LEU A C 1
ATOM 952 O O . LEU A 1 120 ? 12.991 20.635 -9.861 1.00 92.31 120 LEU A O 1
ATOM 956 N N . THR A 1 121 ? 12.595 18.695 -10.909 1.00 92.81 121 THR A N 1
ATOM 957 C CA . THR A 1 121 ? 12.309 17.927 -9.696 1.00 92.81 121 THR A CA 1
ATOM 958 C C . THR A 1 121 ? 13.605 17.620 -8.942 1.00 92.81 121 THR A C 1
ATOM 960 O O . THR A 1 121 ? 14.709 17.657 -9.482 1.00 92.81 121 THR A O 1
ATOM 963 N N . THR A 1 122 ? 13.492 17.234 -7.668 1.00 93.31 122 THR A N 1
ATOM 964 C CA . THR A 1 122 ? 14.677 16.850 -6.875 1.00 93.31 122 THR A CA 1
ATOM 965 C C . THR A 1 122 ? 15.393 15.618 -7.454 1.00 93.31 122 THR A C 1
ATOM 967 O O . THR A 1 122 ? 16.586 15.444 -7.229 1.00 93.31 122 THR A O 1
ATOM 970 N N . ARG A 1 123 ? 14.680 14.718 -8.151 1.00 94.06 123 ARG A N 1
ATOM 971 C CA . ARG A 1 123 ? 15.311 13.555 -8.797 1.00 94.06 123 ARG A CA 1
ATOM 972 C C . ARG A 1 123 ? 16.154 14.004 -9.991 1.00 94.06 123 ARG A C 1
ATOM 974 O O . ARG A 1 123 ? 17.342 13.725 -9.997 1.00 94.06 123 ARG A O 1
ATOM 981 N N . GLU A 1 124 ? 15.574 14.787 -10.896 1.00 94.69 124 GLU A N 1
ATOM 982 C CA . GLU A 1 124 ? 16.278 15.307 -12.077 1.00 94.69 124 GLU A CA 1
ATOM 983 C C . GLU A 1 124 ? 17.485 16.172 -11.691 1.00 94.69 124 GLU A C 1
ATOM 985 O O . GLU A 1 124 ? 18.565 16.013 -12.251 1.00 94.69 124 GLU A O 1
ATOM 990 N N . ALA A 1 125 ? 17.345 17.031 -10.675 1.00 95.62 125 ALA A N 1
ATOM 991 C CA . ALA A 1 125 ? 18.464 17.820 -10.163 1.00 95.62 125 ALA A CA 1
ATOM 992 C C . ALA A 1 125 ? 19.586 16.942 -9.577 1.00 95.62 125 ALA A C 1
ATOM 994 O O . ALA A 1 125 ? 20.760 17.272 -9.724 1.00 95.62 125 ALA A O 1
ATOM 995 N N . TYR A 1 126 ? 19.246 15.817 -8.936 1.00 97.06 126 TYR A N 1
ATOM 996 C CA . TYR A 1 126 ? 20.237 14.870 -8.420 1.00 97.06 126 TYR A CA 1
ATOM 997 C C . TYR A 1 126 ? 20.976 14.141 -9.540 1.00 97.06 126 TYR A C 1
ATOM 999 O O . TYR A 1 126 ? 22.202 14.057 -9.500 1.00 97.06 126 TYR A O 1
ATOM 1007 N N . ASP A 1 127 ? 20.250 13.670 -10.550 1.00 96.12 127 ASP A N 1
ATOM 1008 C CA . ASP A 1 127 ? 20.841 12.982 -11.696 1.00 96.12 127 ASP A CA 1
ATOM 1009 C C . ASP A 1 127 ? 21.766 13.934 -12.478 1.00 96.12 127 ASP A C 1
ATOM 1011 O O . ASP A 1 127 ? 22.890 13.563 -12.827 1.00 96.12 127 ASP A O 1
ATOM 1015 N N . LEU A 1 128 ? 21.366 15.203 -12.632 1.00 96.31 128 LEU A N 1
ATOM 1016 C CA . LEU A 1 128 ? 22.194 16.246 -13.243 1.00 96.31 128 LEU A CA 1
ATOM 1017 C C . LEU A 1 128 ? 23.413 16.623 -12.384 1.00 96.31 128 LEU A C 1
ATOM 1019 O O . LEU A 1 128 ? 24.500 16.859 -12.904 1.00 96.31 128 LEU A O 1
ATOM 1023 N N . ALA A 1 129 ? 23.276 16.665 -11.056 1.00 96.88 129 ALA A N 1
ATOM 1024 C CA . ALA A 1 129 ? 24.419 16.874 -10.169 1.00 96.88 129 ALA A CA 1
ATOM 1025 C C . ALA A 1 129 ? 25.419 15.712 -10.282 1.00 96.88 129 ALA A C 1
ATOM 1027 O O . ALA A 1 129 ? 26.630 15.939 -10.311 1.00 96.88 129 ALA A O 1
ATOM 1028 N N . ARG A 1 130 ? 24.922 14.470 -10.366 1.00 97.31 130 ARG A N 1
ATOM 1029 C CA . ARG A 1 130 ? 25.741 13.257 -10.483 1.00 97.31 130 ARG A CA 1
ATOM 1030 C C . ARG A 1 130 ? 26.495 13.213 -11.810 1.00 97.31 130 ARG A C 1
ATOM 1032 O O . ARG A 1 130 ? 27.693 12.942 -11.793 1.00 97.31 130 ARG A O 1
ATOM 1039 N N . SER A 1 131 ? 25.846 13.564 -12.924 1.00 96.12 131 SER A N 1
ATOM 1040 C CA . SER A 1 131 ? 26.524 13.694 -14.225 1.00 96.12 131 SER A CA 1
ATOM 1041 C C . SER A 1 131 ? 27.589 14.798 -14.225 1.00 96.12 131 SER A C 1
ATOM 1043 O O . SER A 1 131 ? 28.584 14.702 -14.935 1.00 96.12 131 SER A O 1
ATOM 1045 N N . ARG A 1 132 ? 27.445 15.803 -13.349 1.00 97.06 132 ARG A N 1
ATOM 1046 C CA . ARG A 1 132 ? 28.434 16.865 -13.089 1.00 97.06 132 ARG A CA 1
ATOM 1047 C C . ARG A 1 132 ? 29.448 16.518 -11.983 1.00 97.06 132 ARG A C 1
ATOM 1049 O O . ARG A 1 132 ? 30.114 17.408 -11.456 1.00 97.06 132 ARG A O 1
ATOM 1056 N N . GLY A 1 133 ? 29.577 15.242 -11.609 1.00 96.38 133 GLY A N 1
ATOM 1057 C CA . GLY A 1 133 ? 30.605 14.759 -10.679 1.00 96.38 133 GLY A CA 1
ATOM 1058 C C . GLY A 1 133 ? 30.240 14.826 -9.190 1.00 96.38 133 GLY A C 1
ATOM 1059 O O . GLY A 1 133 ? 31.116 14.678 -8.333 1.00 96.38 133 GLY A O 1
ATOM 1060 N N . TYR A 1 134 ? 28.969 15.040 -8.837 1.00 97.44 134 TYR A N 1
ATOM 1061 C CA . TYR A 1 134 ? 28.514 14.923 -7.451 1.00 97.44 134 TYR A CA 1
ATOM 1062 C C . TYR A 1 134 ? 28.513 13.452 -6.994 1.00 97.44 134 TYR A C 1
ATOM 1064 O O . TYR A 1 134 ? 27.773 12.631 -7.526 1.00 97.44 134 TYR A O 1
ATOM 1072 N N . LYS A 1 135 ? 29.319 13.119 -5.973 1.00 97.31 135 LYS A N 1
ATOM 1073 C CA . LYS A 1 135 ? 29.459 11.747 -5.431 1.00 97.31 135 LYS A CA 1
ATOM 1074 C C . LYS A 1 135 ? 28.595 11.445 -4.195 1.00 97.31 135 LYS A C 1
ATOM 1076 O O . LYS A 1 135 ? 28.666 10.347 -3.658 1.00 97.31 135 LYS A O 1
ATOM 1081 N N . GLY A 1 136 ? 27.833 12.417 -3.692 1.00 96.12 136 GLY A N 1
ATOM 1082 C CA . GLY A 1 136 ? 27.037 12.240 -2.474 1.00 96.12 136 GLY A CA 1
ATOM 1083 C C . GLY A 1 136 ? 25.682 11.574 -2.720 1.00 96.12 136 GLY A C 1
ATOM 1084 O O . GLY A 1 136 ? 25.225 11.413 -3.854 1.00 96.12 136 GLY A O 1
ATOM 1085 N N . THR A 1 137 ? 24.989 11.237 -1.636 1.00 97.00 137 THR A N 1
ATOM 1086 C CA . THR A 1 137 ? 23.596 10.777 -1.700 1.00 97.00 137 THR A CA 1
ATOM 1087 C C . THR A 1 137 ? 22.640 11.937 -1.982 1.00 97.00 137 THR A C 1
ATOM 1089 O O . THR A 1 137 ? 22.945 13.106 -1.737 1.00 97.00 137 THR A O 1
ATOM 1092 N N . LYS A 1 138 ? 21.424 11.630 -2.445 1.00 95.81 138 LYS A N 1
ATOM 1093 C CA . LYS A 1 138 ? 20.378 12.641 -2.682 1.00 95.81 138 LYS A CA 1
ATOM 1094 C C . LYS A 1 138 ? 20.057 13.475 -1.432 1.00 95.81 138 LYS A C 1
ATOM 1096 O O . LYS A 1 138 ? 19.833 14.678 -1.539 1.00 95.81 138 LYS A O 1
ATOM 1101 N N . SER A 1 139 ? 20.078 12.857 -0.249 1.00 93.12 139 SER A N 1
ATOM 1102 C CA . SER A 1 139 ? 19.864 13.554 1.029 1.00 93.12 139 SER A CA 1
ATOM 1103 C C . SER A 1 139 ? 21.028 14.496 1.361 1.00 93.12 139 SER A C 1
ATOM 1105 O O . SER A 1 139 ? 20.813 15.658 1.708 1.00 93.12 139 SER A O 1
ATOM 1107 N N . GLN A 1 140 ? 22.273 14.048 1.152 1.00 96.25 140 GLN A N 1
ATOM 1108 C CA . GLN A 1 140 ? 23.459 14.901 1.299 1.00 96.25 140 GLN A CA 1
ATOM 1109 C C . GLN A 1 140 ? 23.442 16.079 0.318 1.00 96.25 140 GLN A C 1
ATOM 1111 O O . GLN A 1 140 ? 23.901 17.166 0.668 1.00 96.25 140 GLN A O 1
ATOM 1116 N N . MET A 1 141 ? 22.893 15.890 -0.887 1.00 96.88 141 MET A N 1
ATOM 1117 C CA . MET A 1 141 ? 22.749 16.960 -1.872 1.00 96.88 141 MET A CA 1
ATOM 1118 C C . MET A 1 141 ? 21.799 18.029 -1.343 1.00 96.88 141 MET A C 1
ATOM 1120 O O . MET A 1 141 ? 22.170 19.195 -1.257 1.00 96.88 141 MET A O 1
ATOM 1124 N N . GLN A 1 142 ? 20.599 17.619 -0.920 1.00 93.88 142 GLN A N 1
ATOM 1125 C CA . GLN A 1 142 ? 19.607 18.525 -0.342 1.00 93.88 142 GLN A CA 1
ATOM 1126 C C . GLN A 1 142 ? 20.145 19.255 0.894 1.00 93.88 142 GLN A C 1
ATOM 1128 O O . GLN A 1 142 ? 19.886 20.446 1.051 1.00 93.88 142 GLN A O 1
ATOM 1133 N N . LYS A 1 143 ? 20.909 18.564 1.751 1.00 95.50 143 LYS A N 1
ATOM 1134 C CA . LYS A 1 143 ? 21.557 19.161 2.925 1.00 95.50 143 LYS A CA 1
ATOM 1135 C C . LYS A 1 143 ? 22.582 20.227 2.519 1.00 95.50 143 LYS A C 1
ATOM 1137 O O . LYS A 1 143 ? 22.446 21.370 2.940 1.00 95.50 143 LYS A O 1
ATOM 1142 N N . ARG A 1 144 ? 23.522 19.900 1.624 1.00 95.62 144 ARG A N 1
ATOM 1143 C CA . ARG A 1 144 ? 24.550 20.846 1.145 1.00 95.62 144 ARG A CA 1
ATOM 1144 C C . ARG A 1 144 ? 23.966 22.075 0.465 1.00 95.62 144 ARG A C 1
ATOM 1146 O O . ARG A 1 144 ? 24.490 23.168 0.618 1.00 95.62 144 ARG A O 1
ATOM 1153 N N . VAL A 1 145 ? 22.880 21.900 -0.275 1.00 95.38 145 VAL A N 1
ATOM 1154 C CA . VAL A 1 145 ? 22.199 23.006 -0.950 1.00 95.38 145 VAL A CA 1
ATOM 1155 C C . VAL A 1 145 ? 21.516 23.948 0.034 1.00 95.38 145 VAL A C 1
ATOM 1157 O O . VAL A 1 145 ? 21.449 25.140 -0.234 1.00 95.38 145 VAL A O 1
ATOM 1160 N N . ARG A 1 146 ? 21.044 23.447 1.181 1.00 92.12 146 ARG A N 1
ATOM 1161 C CA . ARG A 1 146 ? 20.513 24.295 2.260 1.00 92.12 146 ARG A CA 1
ATOM 1162 C C . ARG A 1 146 ? 21.623 25.006 3.031 1.00 92.12 146 ARG A C 1
ATOM 1164 O O . ARG A 1 146 ? 21.444 26.158 3.397 1.00 92.12 146 ARG A O 1
ATOM 1171 N N . GLU A 1 147 ? 22.741 24.325 3.270 1.00 95.69 147 GLU A N 1
ATOM 1172 C CA . GLU A 1 147 ? 23.884 24.867 4.017 1.00 95.69 147 GLU A CA 1
ATOM 1173 C C . GLU A 1 147 ? 24.674 25.903 3.211 1.00 95.69 147 GLU A C 1
ATOM 1175 O O . GLU A 1 147 ? 25.160 26.887 3.760 1.00 95.69 147 GLU A O 1
ATOM 1180 N N . SER A 1 148 ? 24.846 25.686 1.907 1.00 95.38 148 SER A N 1
ATOM 1181 C CA . SER A 1 148 ? 25.662 26.550 1.048 1.00 95.38 148 SER A CA 1
ATOM 1182 C C . SER A 1 148 ? 25.122 26.584 -0.390 1.00 95.38 148 SER A C 1
ATOM 1184 O O . SER A 1 148 ? 25.731 26.000 -1.294 1.00 95.38 148 SER A O 1
ATOM 1186 N N . PRO A 1 149 ? 23.989 27.279 -0.630 1.00 94.75 149 PRO A N 1
ATOM 1187 C CA . PRO A 1 149 ? 23.338 27.318 -1.940 1.00 94.75 149 PRO A CA 1
ATOM 1188 C C . PRO A 1 149 ? 24.261 27.838 -3.049 1.00 94.75 149 PRO A C 1
ATOM 1190 O O . PRO A 1 149 ? 24.328 27.243 -4.121 1.00 94.75 149 PRO A O 1
ATOM 1193 N N . GLN A 1 150 ? 25.015 28.907 -2.767 1.00 94.75 150 GLN A N 1
ATOM 1194 C CA . GLN A 1 150 ? 25.906 29.547 -3.737 1.00 94.75 150 GLN A CA 1
ATOM 1195 C C . GLN A 1 150 ? 27.049 28.615 -4.163 1.00 94.75 150 GLN A C 1
ATOM 1197 O O . GLN A 1 150 ? 27.250 28.390 -5.349 1.00 94.75 150 GLN A O 1
ATOM 1202 N N . VAL A 1 151 ? 27.721 27.972 -3.200 1.00 94.62 151 VAL A N 1
ATOM 1203 C CA . VAL A 1 151 ? 28.820 27.025 -3.466 1.00 94.62 151 VAL A CA 1
ATOM 1204 C C . VAL A 1 151 ? 28.341 25.839 -4.305 1.00 94.62 151 VAL A C 1
ATOM 1206 O O . VAL A 1 151 ? 29.048 25.360 -5.194 1.00 94.62 151 VAL A O 1
ATOM 1209 N N . PHE A 1 152 ? 27.130 25.346 -4.029 1.00 95.62 152 PHE A N 1
ATOM 1210 C CA . PHE A 1 152 ? 26.549 24.259 -4.807 1.00 95.62 152 PHE A CA 1
ATOM 1211 C C . PHE A 1 152 ? 26.186 24.704 -6.229 1.00 95.62 152 PHE A C 1
ATOM 1213 O O . PHE A 1 152 ? 26.449 23.968 -7.184 1.00 95.62 152 PHE A O 1
ATOM 1220 N N . MET A 1 153 ? 25.640 25.913 -6.376 1.00 95.75 153 MET A N 1
ATOM 1221 C CA . MET A 1 153 ? 25.328 26.504 -7.674 1.00 95.75 153 MET A CA 1
ATOM 1222 C C . MET A 1 153 ? 26.587 26.732 -8.512 1.00 95.75 153 MET A C 1
ATOM 1224 O O . MET A 1 153 ? 26.602 26.340 -9.675 1.00 95.75 153 MET A O 1
ATOM 1228 N N . ASP A 1 154 ? 27.656 27.279 -7.941 1.00 95.31 154 ASP A N 1
ATOM 1229 C CA . ASP A 1 154 ? 28.899 27.536 -8.674 1.00 95.31 154 ASP A CA 1
ATOM 1230 C C . ASP A 1 154 ? 29.522 26.216 -9.159 1.00 95.31 154 ASP A C 1
ATOM 1232 O O . ASP A 1 154 ? 29.880 26.054 -10.331 1.00 95.31 154 ASP A O 1
ATOM 1236 N N . LYS A 1 155 ? 29.562 25.209 -8.277 1.00 97.00 155 LYS A N 1
ATOM 1237 C CA . LYS A 1 155 ? 30.179 23.914 -8.579 1.00 97.00 155 LYS A CA 1
ATOM 1238 C C . LYS A 1 155 ? 29.379 23.082 -9.582 1.00 97.00 155 LYS A C 1
ATOM 1240 O O . LYS A 1 155 ? 29.961 22.530 -10.517 1.00 97.00 155 LYS A O 1
ATOM 1245 N N . TYR A 1 156 ? 28.060 22.990 -9.409 1.00 96.94 156 TYR A N 1
ATOM 1246 C CA . TYR A 1 156 ? 27.214 22.071 -10.180 1.00 96.94 156 TYR A CA 1
ATOM 1247 C C . TYR A 1 156 ? 26.223 22.765 -11.108 1.00 96.94 156 TYR A C 1
ATOM 1249 O O . TYR A 1 156 ? 25.476 22.072 -11.783 1.00 96.94 156 TYR A O 1
ATOM 1257 N N . GLY A 1 157 ? 26.183 24.095 -11.173 1.00 95.94 157 GLY A N 1
ATOM 1258 C CA . GLY A 1 157 ? 25.239 24.831 -12.018 1.00 95.94 157 GLY A CA 1
ATOM 1259 C C . GLY A 1 157 ? 23.773 24.631 -11.630 1.00 95.94 157 GLY A C 1
ATOM 1260 O O . GLY A 1 157 ? 22.908 24.675 -12.492 1.00 95.94 157 GLY A O 1
ATOM 1261 N N . LEU A 1 158 ? 23.487 24.310 -10.368 1.00 96.38 158 LEU A N 1
ATOM 1262 C CA . LEU A 1 158 ? 22.144 23.975 -9.898 1.00 96.38 158 LEU A CA 1
ATOM 1263 C C . LEU A 1 158 ? 21.754 24.902 -8.758 1.00 96.38 158 LEU A C 1
ATOM 1265 O O . LEU A 1 158 ? 22.436 24.943 -7.734 1.00 96.38 158 LEU A O 1
ATOM 1269 N N . SER A 1 159 ? 20.641 25.611 -8.920 1.00 94.06 159 SER A N 1
ATOM 1270 C CA . SER A 1 159 ? 20.091 26.468 -7.873 1.00 94.06 159 SER A CA 1
ATOM 1271 C C . SER A 1 159 ? 18.811 25.860 -7.303 1.00 94.06 159 SER A C 1
ATOM 1273 O O . SER A 1 159 ? 18.027 25.237 -8.022 1.00 94.06 159 SER A O 1
ATOM 1275 N N . TYR A 1 160 ? 18.613 26.010 -5.995 1.00 93.62 160 TYR A N 1
ATOM 1276 C CA . TYR A 1 160 ? 17.405 25.575 -5.300 1.00 93.62 160 TYR A CA 1
ATOM 1277 C C . TYR A 1 160 ? 16.645 26.790 -4.801 1.00 93.62 160 TYR A C 1
ATOM 1279 O O . TYR A 1 160 ? 17.218 27.656 -4.141 1.00 93.62 160 TYR A O 1
ATOM 1287 N N . ARG A 1 161 ? 15.346 26.837 -5.092 1.00 90.12 161 ARG A N 1
ATOM 1288 C CA . ARG A 1 161 ? 14.460 27.921 -4.683 1.00 90.12 161 ARG A CA 1
ATOM 1289 C C . ARG A 1 161 ? 13.690 27.505 -3.423 1.00 90.12 161 ARG A C 1
ATOM 1291 O O . ARG A 1 161 ? 12.724 26.742 -3.526 1.00 90.12 161 ARG A O 1
ATOM 1298 N N . PRO A 1 162 ? 14.091 27.963 -2.223 1.00 81.00 162 PRO A N 1
ATOM 1299 C CA . PRO A 1 162 ? 13.319 27.711 -1.013 1.00 81.00 162 PRO A CA 1
ATOM 1300 C C . PRO A 1 162 ? 11.954 28.411 -1.113 1.00 81.00 162 PRO A C 1
ATOM 1302 O O . PRO A 1 162 ? 11.875 29.566 -1.522 1.00 81.00 162 PRO A O 1
ATOM 1305 N N . GLY A 1 163 ? 10.874 27.702 -0.770 1.00 73.50 163 GLY A N 1
ATOM 1306 C CA . GLY A 1 163 ? 9.513 28.260 -0.709 1.00 73.50 163 GLY A CA 1
ATOM 1307 C C . GLY A 1 163 ? 8.516 27.717 -1.737 1.00 73.50 163 GLY A C 1
ATOM 1308 O O . GLY A 1 163 ? 7.324 27.971 -1.607 1.00 73.50 163 GLY A O 1
ATOM 1309 N N . ALA A 1 164 ? 8.955 26.932 -2.722 1.00 61.81 164 ALA A N 1
ATOM 1310 C CA . ALA A 1 164 ? 8.030 26.211 -3.592 1.00 61.81 164 ALA A CA 1
ATOM 1311 C C . ALA A 1 164 ? 7.538 24.918 -2.905 1.00 61.81 164 ALA A C 1
ATOM 1313 O O . ALA A 1 164 ? 8.298 24.251 -2.198 1.00 61.81 164 ALA A O 1
ATOM 1314 N N . VAL A 1 165 ? 6.240 24.632 -3.065 1.00 63.00 165 VAL A N 1
ATOM 1315 C CA . VAL A 1 165 ? 5.443 23.596 -2.376 1.00 63.00 165 VAL A CA 1
ATOM 1316 C C . VAL A 1 165 ? 6.262 22.340 -2.071 1.00 63.00 165 VAL A C 1
ATOM 1318 O O . VAL A 1 165 ? 6.822 21.728 -2.974 1.00 63.00 165 VAL A O 1
ATOM 1321 N N . SER A 1 166 ? 6.348 21.936 -0.801 1.00 54.44 166 SER A N 1
ATOM 1322 C CA . SER A 1 166 ? 7.040 20.706 -0.416 1.00 54.44 166 SER A CA 1
ATOM 1323 C C . SER A 1 166 ? 6.240 19.483 -0.884 1.00 54.44 166 SER A C 1
ATOM 1325 O O . SER A 1 166 ? 5.120 19.235 -0.454 1.00 54.44 166 SER A O 1
ATOM 1327 N N . GLY A 1 167 ? 6.818 18.693 -1.787 1.00 67.19 167 GLY A N 1
ATOM 1328 C CA . GLY A 1 167 ? 6.200 17.483 -2.329 1.00 67.19 167 GLY A CA 1
ATOM 1329 C C . GLY A 1 167 ? 7.218 16.634 -3.085 1.00 67.19 167 GLY A C 1
ATOM 1330 O O . GLY A 1 167 ? 8.253 17.138 -3.521 1.00 67.19 167 GLY A O 1
ATOM 1331 N N . ARG A 1 168 ? 6.947 15.332 -3.261 1.00 60.59 168 ARG A N 1
ATOM 1332 C CA . ARG A 1 168 ? 7.865 14.420 -3.986 1.00 60.59 168 ARG A CA 1
ATOM 1333 C C . ARG A 1 168 ? 8.144 14.869 -5.427 1.00 60.59 168 ARG A C 1
ATOM 1335 O O . ARG A 1 168 ? 9.215 14.567 -5.946 1.00 60.59 168 ARG A O 1
ATOM 1342 N N . TYR A 1 169 ? 7.219 15.627 -6.017 1.00 71.44 169 TYR A N 1
ATOM 1343 C CA . TYR A 1 169 ? 7.282 16.167 -7.379 1.00 71.44 169 TYR A CA 1
ATOM 1344 C C . TYR A 1 169 ? 7.489 17.684 -7.425 1.00 71.44 169 TYR A C 1
ATOM 1346 O O . TYR A 1 169 ? 7.278 18.309 -8.460 1.00 71.44 169 TYR A O 1
ATOM 1354 N N . ALA A 1 170 ? 7.896 18.288 -6.307 1.00 79.56 170 ALA A N 1
ATOM 1355 C CA . ALA A 1 170 ? 8.165 19.714 -6.246 1.00 79.56 170 ALA A CA 1
ATOM 1356 C C . ALA A 1 170 ? 9.289 20.092 -7.218 1.00 79.56 170 ALA A C 1
ATOM 1358 O O . ALA A 1 170 ? 10.414 19.578 -7.125 1.00 79.56 170 ALA A O 1
ATOM 1359 N N . ARG A 1 171 ? 8.968 20.986 -8.154 1.00 87.31 171 ARG A N 1
ATOM 1360 C CA . ARG A 1 171 ? 9.904 21.516 -9.142 1.00 87.31 171 ARG A CA 1
ATOM 1361 C C . ARG A 1 171 ? 10.568 22.778 -8.589 1.00 87.31 171 ARG A C 1
ATOM 1363 O O . ARG A 1 171 ? 10.215 23.898 -8.938 1.00 87.31 171 ARG A O 1
ATOM 1370 N N . ASN A 1 172 ? 11.498 22.573 -7.658 1.00 91.50 172 ASN A N 1
ATOM 1371 C CA . ASN A 1 172 ? 12.125 23.649 -6.876 1.00 91.50 172 ASN A CA 1
ATOM 1372 C C . ASN A 1 172 ? 13.573 23.929 -7.293 1.00 91.50 172 ASN A C 1
ATOM 1374 O O . ASN A 1 172 ? 14.276 24.678 -6.617 1.00 91.50 172 ASN A O 1
ATOM 1378 N N . TRP A 1 173 ? 14.038 23.291 -8.362 1.00 93.88 173 TRP A N 1
ATOM 1379 C CA . TRP A 1 173 ? 15.413 23.383 -8.829 1.00 93.88 173 TRP A CA 1
ATOM 1380 C C . TRP A 1 173 ? 15.457 24.059 -10.189 1.00 93.88 173 TRP A C 1
ATOM 1382 O O . TRP A 1 173 ? 14.526 23.907 -10.968 1.00 93.88 173 TRP A O 1
ATOM 1392 N N . SER A 1 174 ? 16.530 24.768 -10.501 1.00 93.69 174 SER A N 1
ATOM 1393 C CA . SER A 1 174 ? 16.786 25.263 -11.853 1.00 93.69 174 SER A CA 1
ATOM 1394 C C . SER A 1 174 ? 18.244 25.043 -12.224 1.00 93.69 174 SER A C 1
ATOM 1396 O O . SER A 1 174 ? 19.132 25.081 -11.367 1.00 93.69 174 SER A O 1
ATOM 1398 N N . ASP A 1 175 ? 18.478 24.783 -13.506 1.00 94.38 175 ASP A N 1
ATOM 1399 C CA . ASP A 1 175 ? 19.819 24.681 -14.068 1.00 94.38 175 ASP A CA 1
ATOM 1400 C C . ASP A 1 175 ? 20.278 26.066 -14.533 1.00 94.38 175 ASP A C 1
ATOM 1402 O O . ASP A 1 175 ? 19.670 26.677 -15.410 1.00 94.38 175 ASP A O 1
ATOM 1406 N N . SER A 1 176 ? 21.344 26.587 -13.930 1.00 90.69 176 SER A N 1
ATOM 1407 C CA . SER A 1 176 ? 21.915 27.879 -14.312 1.00 90.69 176 SER A CA 1
ATOM 1408 C C . SER A 1 176 ? 22.801 27.792 -15.557 1.00 90.69 176 SER A C 1
ATOM 1410 O O . SER A 1 176 ? 23.153 28.827 -16.119 1.00 90.69 176 SER A O 1
ATOM 1412 N N . ARG A 1 177 ? 23.151 26.580 -16.017 1.00 89.62 177 ARG A N 1
ATOM 1413 C CA . ARG A 1 177 ? 23.995 26.363 -17.207 1.00 89.62 177 ARG A CA 1
ATOM 1414 C C . ARG A 1 177 ? 23.203 26.172 -18.495 1.00 89.62 177 ARG A C 1
ATOM 1416 O O . ARG A 1 177 ? 23.779 26.302 -19.573 1.00 89.62 177 ARG A O 1
ATOM 1423 N N . SER A 1 178 ? 21.900 25.909 -18.413 1.00 80.56 178 SER A N 1
ATOM 1424 C CA . SER A 1 178 ? 21.038 25.851 -19.591 1.00 80.56 178 SER A CA 1
ATOM 1425 C C . SER A 1 178 ? 20.818 27.266 -20.128 1.00 80.56 178 SER A C 1
ATOM 1427 O O . SER A 1 178 ? 19.876 27.960 -19.740 1.00 80.56 178 SER A O 1
ATOM 1429 N N . THR A 1 179 ? 21.718 27.729 -20.996 1.00 63.03 179 THR A N 1
ATOM 1430 C CA . THR A 1 179 ? 21.465 28.953 -21.761 1.00 63.03 179 THR A CA 1
ATOM 1431 C C . THR A 1 179 ? 20.368 28.678 -22.798 1.00 63.03 179 THR A C 1
ATOM 1433 O O . THR A 1 179 ? 20.316 27.581 -23.353 1.00 63.03 179 THR A O 1
ATOM 1436 N N . PRO A 1 180 ? 19.494 29.648 -23.119 1.00 58.06 180 PRO A N 1
ATOM 1437 C CA . PRO A 1 180 ? 18.399 29.448 -24.078 1.00 58.06 180 PRO A CA 1
ATOM 1438 C C . PRO A 1 180 ? 18.833 29.127 -25.522 1.00 58.06 180 PRO A C 1
ATOM 1440 O O . PRO A 1 180 ? 17.975 28.994 -26.391 1.00 58.06 180 PRO A O 1
ATOM 1443 N N . LYS A 1 181 ? 20.141 29.082 -25.810 1.00 48.31 181 LYS A N 1
ATOM 1444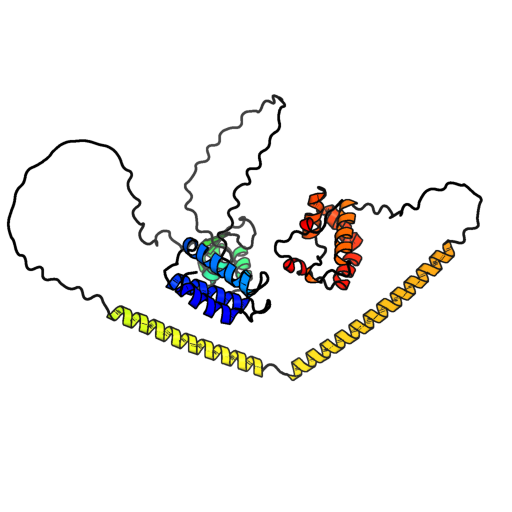 C CA . LYS A 1 181 ? 20.693 29.177 -27.167 1.00 48.31 181 LYS A CA 1
ATOM 1445 C C . LYS A 1 181 ? 20.821 27.835 -27.895 1.00 48.31 181 LYS A C 1
ATOM 1447 O O . LYS A 1 181 ? 21.017 27.830 -29.104 1.00 48.31 181 LYS A O 1
ATOM 1452 N N . GLU A 1 182 ? 20.647 26.715 -27.201 1.00 45.75 182 GLU A N 1
ATOM 1453 C CA . GLU A 1 182 ? 20.607 25.382 -27.808 1.00 45.75 182 GLU A CA 1
ATOM 1454 C C . GLU A 1 182 ? 19.155 24.933 -28.000 1.00 45.75 182 GLU A C 1
ATOM 1456 O O . GLU A 1 182 ? 18.575 24.215 -27.185 1.00 45.75 182 GLU A O 1
ATOM 1461 N N . ARG A 1 183 ? 18.536 25.384 -29.097 1.00 50.06 183 ARG A N 1
ATOM 1462 C CA . ARG A 1 183 ? 17.379 24.685 -29.663 1.00 50.06 183 ARG A CA 1
ATOM 1463 C C . ARG A 1 183 ? 17.459 24.578 -31.180 1.00 50.06 183 ARG A C 1
ATOM 1465 O O . ARG A 1 183 ? 17.559 25.577 -31.886 1.00 50.06 183 ARG A O 1
ATOM 1472 N N . SER A 1 184 ? 17.339 23.328 -31.617 1.00 39.72 184 SER A N 1
ATOM 1473 C CA . SER A 1 184 ? 16.967 22.825 -32.940 1.00 39.72 184 SER A CA 1
ATOM 1474 C C . SER A 1 184 ? 15.816 23.609 -33.603 1.00 39.72 184 SER A C 1
ATOM 1476 O O . SER A 1 184 ? 15.014 24.238 -32.904 1.00 39.72 184 SER A O 1
ATOM 1478 N N . PRO A 1 185 ? 15.723 23.578 -34.949 1.00 43.19 185 PRO A N 1
ATOM 1479 C CA . PRO A 1 185 ? 15.001 24.572 -35.736 1.00 43.19 185 PRO A CA 1
ATOM 1480 C C . PRO A 1 185 ? 13.497 24.561 -35.463 1.00 43.19 185 PRO A C 1
ATOM 1482 O O . PRO A 1 185 ? 12.833 23.526 -35.526 1.00 43.19 185 PRO A O 1
ATOM 1485 N N . GLN A 1 186 ? 12.951 25.751 -35.205 1.00 34.97 186 GLN A N 1
ATOM 1486 C CA . GLN A 1 186 ? 11.515 25.990 -35.251 1.00 34.97 186 GLN A CA 1
ATOM 1487 C C . GLN A 1 186 ? 10.991 25.647 -36.649 1.00 34.97 186 GLN A C 1
ATOM 1489 O O . GLN A 1 186 ? 11.364 26.267 -37.643 1.00 34.97 186 GLN A O 1
ATOM 1494 N N . VAL A 1 187 ? 10.083 24.676 -36.705 1.00 42.72 187 VAL A N 1
ATOM 1495 C CA . VAL A 1 187 ? 9.175 24.473 -37.836 1.00 42.72 187 VAL A CA 1
ATOM 1496 C C . VAL A 1 187 ? 8.410 25.788 -38.070 1.00 42.72 187 VAL A C 1
ATOM 1498 O O . VAL A 1 187 ? 7.821 26.307 -37.116 1.00 42.72 187 VAL A O 1
ATOM 1501 N N . PRO A 1 188 ? 8.402 26.355 -39.292 1.00 38.34 188 PRO A N 1
ATOM 1502 C CA . PRO A 1 188 ? 7.748 27.630 -39.553 1.00 38.34 188 PRO A CA 1
ATOM 1503 C C . PRO A 1 188 ? 6.235 27.482 -39.377 1.00 38.34 188 PRO A C 1
ATOM 1505 O O . PRO A 1 188 ? 5.572 26.714 -40.080 1.00 38.34 188 PRO A O 1
ATOM 1508 N N . GLN A 1 189 ? 5.680 28.221 -38.418 1.00 40.03 189 GLN A N 1
ATOM 1509 C CA . GLN A 1 189 ? 4.239 28.334 -38.258 1.00 40.03 189 GLN A CA 1
ATOM 1510 C C . GLN A 1 189 ? 3.650 29.142 -39.418 1.00 40.03 189 GLN A C 1
ATOM 1512 O O . GLN A 1 189 ? 4.146 30.197 -39.809 1.00 40.03 189 GLN A O 1
ATOM 1517 N N . LYS A 1 190 ? 2.586 28.573 -39.982 1.00 44.03 190 LYS A N 1
ATOM 1518 C CA . LYS A 1 190 ? 1.812 29.057 -41.122 1.00 44.03 190 LYS A CA 1
ATOM 1519 C C . LYS A 1 190 ? 1.348 30.507 -40.942 1.00 44.03 190 LYS A C 1
ATOM 1521 O O . LYS A 1 190 ? 0.806 30.875 -39.904 1.00 44.03 190 LYS A O 1
ATOM 1526 N N . ALA A 1 191 ? 1.487 31.274 -42.021 1.00 41.91 191 ALA A N 1
ATOM 1527 C CA . ALA A 1 191 ? 0.929 32.609 -42.195 1.00 41.91 191 ALA A CA 1
ATOM 1528 C C . ALA A 1 191 ? -0.618 32.613 -42.192 1.00 41.91 191 ALA A C 1
ATOM 1530 O O . ALA A 1 191 ? -1.232 31.644 -42.657 1.00 41.91 191 ALA A O 1
ATOM 1531 N N . PRO A 1 192 ? -1.265 33.707 -41.746 1.00 52.41 192 PRO A N 1
ATOM 1532 C CA . PRO A 1 192 ? -2.697 33.896 -41.915 1.00 52.41 192 PRO A CA 1
ATOM 1533 C C . PRO A 1 192 ? -3.058 34.398 -43.323 1.00 52.41 192 PRO A C 1
ATOM 1535 O O . PRO A 1 192 ? -2.309 35.105 -43.995 1.00 52.41 192 PRO A O 1
ATOM 1538 N N . ARG A 1 193 ? -4.249 33.977 -43.748 1.00 46.47 193 ARG A N 1
ATOM 1539 C CA . ARG A 1 193 ? -4.904 34.212 -45.041 1.00 46.47 193 ARG A CA 1
ATOM 1540 C C . ARG A 1 193 ? -5.675 35.543 -45.064 1.00 46.47 193 ARG A C 1
ATOM 1542 O O . ARG A 1 193 ? -6.117 36.006 -44.016 1.00 46.47 193 ARG A O 1
ATOM 1549 N N . ASN A 1 194 ? -5.988 35.970 -46.298 1.00 37.94 194 ASN A N 1
ATOM 1550 C CA . ASN A 1 194 ? -6.945 37.003 -46.765 1.00 37.94 194 ASN A CA 1
ATOM 1551 C C . ASN A 1 194 ? -6.259 38.347 -47.127 1.00 37.94 194 ASN A C 1
ATOM 1553 O O . ASN A 1 194 ? -5.387 38.789 -46.400 1.00 37.94 194 ASN A O 1
ATOM 1557 N N . VAL A 1 195 ? -6.528 39.056 -48.238 1.00 38.59 195 VAL A N 1
ATOM 1558 C CA . VAL A 1 195 ? -7.765 39.302 -49.012 1.00 38.59 195 VAL A CA 1
ATOM 1559 C C . VAL A 1 195 ? -7.424 39.745 -50.469 1.00 38.59 195 VAL A C 1
ATOM 1561 O O . VAL A 1 195 ? -6.428 40.414 -50.708 1.00 38.59 195 VAL A O 1
ATOM 1564 N N . THR A 1 196 ? -8.303 39.370 -51.411 1.00 39.75 196 THR A N 1
ATOM 1565 C CA . THR A 1 196 ? -8.554 39.757 -52.832 1.00 39.75 196 THR A CA 1
ATOM 1566 C C . THR A 1 196 ? -7.834 40.923 -53.544 1.00 39.75 196 THR A C 1
ATOM 1568 O O . THR A 1 196 ? -7.841 42.044 -53.043 1.00 39.75 196 THR A O 1
ATOM 1571 N N . LYS A 1 197 ? -7.518 40.714 -54.843 1.00 40.59 197 LYS A N 1
ATOM 1572 C CA . LYS A 1 197 ? -8.067 41.383 -56.072 1.00 40.59 197 LYS A CA 1
ATOM 1573 C C . LYS A 1 197 ? -7.158 41.033 -57.279 1.00 40.59 197 LYS A C 1
ATOM 1575 O O . LYS A 1 197 ? -5.955 41.172 -57.172 1.00 40.59 197 LYS A O 1
ATOM 1580 N N . ARG A 1 198 ? -7.622 40.360 -58.344 1.00 37.22 198 ARG A N 1
ATOM 1581 C CA . ARG A 1 198 ? -8.441 40.776 -59.514 1.00 37.22 198 ARG A CA 1
ATOM 1582 C C . ARG A 1 198 ? -7.564 40.894 -60.788 1.00 37.22 198 ARG A C 1
ATOM 1584 O O . ARG A 1 198 ? -6.660 41.710 -60.823 1.00 37.22 198 ARG A O 1
ATOM 1591 N N . LEU A 1 199 ? -7.976 40.141 -61.820 1.00 41.97 199 LEU A N 1
ATOM 1592 C CA . LEU A 1 199 ? -7.798 40.320 -63.280 1.00 41.97 199 LEU A CA 1
ATOM 1593 C C . LEU A 1 199 ? -6.437 40.056 -63.956 1.00 41.97 199 LEU A C 1
ATOM 1595 O O . LEU A 1 199 ? -5.444 40.710 -63.678 1.00 41.97 199 LEU A O 1
ATOM 1599 N N . GLY A 1 200 ? -6.485 39.192 -64.983 1.00 35.00 200 GLY A N 1
ATOM 1600 C CA . GLY A 1 200 ? -5.540 39.179 -66.107 1.00 35.00 200 GLY A CA 1
ATOM 1601 C C . GLY A 1 200 ? -5.231 37.784 -66.661 1.00 35.00 200 GLY A C 1
ATOM 1602 O O . GLY A 1 200 ? -4.339 37.110 -66.166 1.00 35.00 200 GLY A O 1
ATOM 1603 N N . ARG A 1 201 ? -5.952 37.351 -67.704 1.00 41.78 201 ARG A N 1
ATOM 1604 C CA . ARG A 1 201 ? -5.603 36.204 -68.577 1.00 41.78 201 ARG A CA 1
ATOM 1605 C C . ARG A 1 201 ? -4.940 36.750 -69.874 1.00 41.78 201 ARG A C 1
ATOM 1607 O O . ARG A 1 201 ? -5.001 37.956 -70.087 1.00 41.78 201 ARG A O 1
ATOM 1614 N N . PRO A 1 202 ? -4.422 35.898 -70.781 1.00 64.44 202 PRO A N 1
ATOM 1615 C CA . PRO A 1 202 ? -3.012 35.578 -71.054 1.00 64.44 202 PRO A CA 1
ATOM 1616 C C . PRO A 1 202 ? -2.515 36.229 -72.385 1.00 64.44 202 PRO A C 1
ATOM 1618 O O . PRO A 1 202 ? -3.245 37.058 -72.927 1.00 64.44 202 PRO A O 1
ATOM 1621 N N . PRO A 1 203 ? -1.338 35.883 -72.968 1.00 55.31 203 PRO A N 1
ATOM 1622 C CA . PRO A 1 203 ? -1.269 34.685 -73.823 1.00 55.31 203 PRO A CA 1
ATOM 1623 C C . PRO A 1 203 ? 0.096 33.954 -73.917 1.00 55.31 203 PRO A C 1
ATOM 1625 O O . PRO A 1 203 ? 1.160 34.453 -73.571 1.00 55.31 203 PRO A O 1
ATOM 1628 N N . LYS A 1 204 ? -0.021 32.730 -74.446 1.00 47.81 204 LYS A N 1
ATOM 1629 C CA . LYS A 1 204 ? 0.950 31.850 -75.122 1.00 47.81 204 LYS A CA 1
ATOM 1630 C C . LYS A 1 204 ? 2.263 32.502 -75.591 1.00 47.81 204 LYS A C 1
ATOM 1632 O O . LYS A 1 204 ? 2.199 33.442 -76.375 1.00 47.81 204 LYS A O 1
ATOM 1637 N N . LYS A 1 205 ? 3.397 31.840 -75.325 1.00 41.12 205 LYS A N 1
ATOM 1638 C CA . LYS A 1 205 ? 4.488 31.636 -76.300 1.00 41.12 205 LYS A CA 1
ATOM 1639 C C . LYS A 1 205 ? 5.177 30.290 -76.056 1.00 41.12 205 LYS A C 1
ATOM 1641 O O . LYS A 1 205 ? 5.559 29.973 -74.936 1.00 41.12 205 LYS A O 1
ATOM 1646 N N . ALA A 1 206 ? 5.271 29.516 -77.132 1.00 49.88 206 ALA A N 1
ATOM 1647 C CA . ALA A 1 206 ? 6.144 28.367 -77.285 1.00 49.88 206 ALA A CA 1
ATOM 1648 C C . ALA A 1 206 ? 7.572 28.860 -77.566 1.00 49.88 206 ALA A C 1
ATOM 1650 O O . ALA A 1 206 ? 7.719 29.775 -78.370 1.00 49.88 206 ALA A O 1
ATOM 1651 N N . VAL A 1 207 ? 8.566 28.256 -76.911 1.00 46.09 207 VAL A N 1
ATOM 1652 C CA . VAL A 1 207 ? 9.999 28.200 -77.272 1.00 46.09 207 VAL A CA 1
ATOM 1653 C C . VAL A 1 207 ? 10.492 26.926 -76.566 1.00 46.09 207 VAL A C 1
ATOM 1655 O O . VAL A 1 207 ? 10.393 26.828 -75.348 1.00 46.09 207 VAL A O 1
ATOM 1658 N N . GLU A 1 208 ? 10.615 25.795 -77.251 1.00 38.28 208 GLU A N 1
ATOM 1659 C CA . GLU A 1 208 ? 11.724 25.413 -78.133 1.00 38.28 208 GLU A CA 1
ATOM 1660 C C . GLU A 1 208 ? 13.020 25.116 -77.358 1.00 38.28 208 GLU A C 1
ATOM 1662 O O . GLU A 1 208 ? 13.593 25.960 -76.678 1.00 38.28 208 GLU A O 1
ATOM 1667 N N . ALA A 1 209 ? 13.377 23.835 -77.445 1.00 47.31 209 ALA A N 1
ATOM 1668 C CA . ALA A 1 209 ? 14.621 23.150 -77.135 1.00 47.31 209 ALA A CA 1
ATOM 1669 C C . ALA A 1 209 ? 15.823 23.976 -76.639 1.00 47.31 209 ALA A C 1
ATOM 1671 O O . ALA A 1 209 ? 16.389 24.785 -77.366 1.00 47.31 209 ALA A O 1
ATOM 1672 N N . GLN A 1 210 ? 16.356 23.562 -75.487 1.00 40.50 210 GLN A N 1
ATOM 1673 C CA . GLN A 1 210 ? 17.803 23.473 -75.303 1.00 40.50 210 GLN A CA 1
ATOM 1674 C C . GLN A 1 210 ? 18.139 22.304 -74.372 1.00 40.50 210 GLN A C 1
ATOM 1676 O O . GLN A 1 210 ? 17.889 22.340 -73.168 1.00 40.50 210 GLN A O 1
ATOM 1681 N N . LEU A 1 211 ? 18.692 21.243 -74.971 1.00 49.28 211 LEU A N 1
ATOM 1682 C CA . LEU A 1 211 ? 19.436 20.210 -74.265 1.00 49.28 211 LEU A CA 1
ATOM 1683 C C . LEU A 1 211 ? 20.632 20.869 -73.565 1.00 49.28 211 LEU A C 1
ATOM 1685 O O . LEU A 1 211 ? 21.549 21.351 -74.226 1.00 49.28 211 LEU A O 1
ATOM 1689 N N . GLN A 1 212 ? 20.642 20.828 -72.237 1.00 40.22 212 GLN A N 1
ATOM 1690 C CA . GLN A 1 212 ? 21.874 20.857 -71.457 1.00 40.22 212 GLN A CA 1
ATOM 1691 C C . GLN A 1 212 ? 22.091 19.453 -70.885 1.00 40.22 212 GLN A C 1
ATOM 1693 O O . GLN A 1 212 ? 21.171 18.913 -70.264 1.00 40.22 212 GLN A O 1
ATOM 1698 N N . PRO A 1 213 ? 23.273 18.842 -71.055 1.00 46.34 213 PRO A N 1
ATOM 1699 C CA . PRO A 1 213 ? 23.628 17.667 -70.283 1.00 46.34 213 PRO A CA 1
ATOM 1700 C C . PRO A 1 213 ? 23.831 18.118 -68.833 1.00 46.34 213 PRO A C 1
ATOM 1702 O O . PRO A 1 213 ? 24.868 18.673 -68.478 1.00 46.34 213 PRO A O 1
ATOM 1705 N N . GLN A 1 214 ? 22.819 17.916 -67.989 1.00 40.78 214 GLN A N 1
ATOM 1706 C CA . GLN A 1 214 ? 23.028 17.924 -66.549 1.00 40.78 214 GLN A CA 1
ATOM 1707 C C . GLN A 1 214 ? 23.859 16.692 -66.207 1.00 40.78 214 GLN A C 1
ATOM 1709 O O . GLN A 1 214 ? 23.352 15.573 -66.138 1.00 40.78 214 GLN A O 1
ATOM 1714 N N . THR A 1 215 ? 25.151 16.908 -65.998 1.00 44.62 215 THR A N 1
ATOM 1715 C CA . THR A 1 215 ? 26.008 16.009 -65.238 1.00 44.62 215 THR A CA 1
ATOM 1716 C C . THR A 1 215 ? 25.375 15.873 -63.855 1.00 44.62 215 THR A C 1
ATOM 1718 O O . THR A 1 215 ? 25.494 16.754 -63.005 1.00 44.62 215 THR A O 1
ATOM 1721 N N . GLN A 1 216 ? 24.622 14.793 -63.652 1.00 48.22 216 GLN A N 1
ATOM 1722 C CA . GLN A 1 216 ? 24.187 14.368 -62.333 1.00 48.22 216 GLN A CA 1
ATOM 1723 C C . GLN A 1 216 ? 25.441 13.977 -61.559 1.00 48.22 216 GLN A C 1
ATOM 1725 O O . GLN A 1 216 ? 25.924 12.850 -61.650 1.00 48.22 216 GLN A O 1
ATOM 1730 N N . THR A 1 217 ? 25.980 14.918 -60.791 1.00 50.56 217 THR A N 1
ATOM 1731 C CA . THR A 1 217 ? 26.853 14.594 -59.672 1.00 50.56 217 THR A CA 1
ATOM 1732 C C . THR A 1 217 ? 25.977 13.857 -58.665 1.00 50.56 217 THR A C 1
ATOM 1734 O O . THR A 1 217 ? 25.330 14.469 -57.817 1.00 50.56 217 THR A O 1
ATOM 1737 N N . GLN A 1 218 ? 25.879 12.534 -58.820 1.00 53.66 218 GLN A N 1
ATOM 1738 C CA . GLN A 1 218 ? 25.383 11.646 -57.781 1.00 53.66 218 GLN A CA 1
ATOM 1739 C C . GLN A 1 218 ? 26.278 11.882 -56.567 1.00 53.66 218 GLN A C 1
ATOM 1741 O O . GLN A 1 218 ? 27.410 11.408 -56.503 1.00 53.66 218 GLN A O 1
ATOM 1746 N N . GLN A 1 219 ? 25.793 12.697 -55.633 1.00 56.12 219 GLN A N 1
ATOM 1747 C CA . GLN A 1 219 ? 26.343 12.763 -54.293 1.00 56.12 219 GLN A CA 1
ATOM 1748 C C . GLN A 1 219 ? 26.139 11.376 -53.694 1.00 56.12 219 GLN A C 1
ATOM 1750 O O . GLN A 1 219 ? 25.045 11.026 -53.254 1.00 56.12 219 GLN A O 1
ATOM 1755 N N . ALA A 1 220 ? 27.191 10.563 -53.766 1.00 52.78 220 ALA A N 1
ATOM 1756 C CA . ALA A 1 220 ? 27.305 9.330 -53.020 1.00 52.78 220 ALA A CA 1
ATOM 1757 C C . ALA A 1 220 ? 27.100 9.681 -51.542 1.00 52.78 220 ALA A C 1
ATOM 1759 O O . ALA A 1 220 ? 27.958 10.293 -50.906 1.00 52.78 220 ALA A O 1
ATOM 1760 N N . LEU A 1 221 ? 25.913 9.359 -51.028 1.00 57.44 221 LEU A N 1
ATOM 1761 C CA . LEU A 1 221 ? 25.619 9.392 -49.603 1.00 57.44 221 LEU A CA 1
ATOM 1762 C C . LEU A 1 221 ? 26.697 8.571 -48.873 1.00 57.44 221 LEU A C 1
ATOM 1764 O O . LEU A 1 221 ? 27.067 7.499 -49.361 1.00 57.44 221 LEU A O 1
ATOM 1768 N N . PRO A 1 222 ? 27.230 9.055 -47.740 1.00 57.56 222 PRO A N 1
ATOM 1769 C CA . PRO A 1 222 ? 28.360 8.433 -47.062 1.00 57.56 222 PRO A CA 1
ATOM 1770 C C . PRO A 1 222 ? 27.926 7.135 -46.365 1.00 57.56 222 PRO A C 1
ATOM 1772 O O . PRO A 1 222 ? 27.712 7.097 -45.158 1.00 57.56 222 PRO A O 1
ATOM 1775 N N . VAL A 1 223 ? 27.843 6.036 -47.120 1.00 59.06 223 VAL A N 1
ATOM 1776 C CA . VAL A 1 223 ? 27.631 4.663 -46.609 1.00 59.06 223 VAL A CA 1
ATOM 1777 C C . VAL A 1 223 ? 28.704 4.272 -45.573 1.00 59.06 223 VAL A C 1
ATOM 1779 O O . VAL A 1 223 ? 28.515 3.374 -44.754 1.00 59.06 223 VAL A O 1
ATOM 1782 N N . THR A 1 224 ? 29.832 4.980 -45.554 1.00 63.38 224 THR A N 1
ATOM 1783 C CA . THR A 1 224 ? 30.913 4.782 -44.587 1.00 63.38 224 THR A CA 1
ATOM 1784 C C . THR A 1 224 ? 30.569 5.249 -43.169 1.00 63.38 224 THR A C 1
ATOM 1786 O O . THR A 1 224 ? 31.068 4.641 -42.225 1.00 63.38 224 THR A O 1
ATOM 1789 N N . GLN A 1 225 ? 29.695 6.250 -42.983 1.00 67.88 225 GLN A N 1
ATOM 1790 C CA . GLN A 1 225 ? 29.322 6.729 -41.640 1.00 67.88 225 GLN A CA 1
ATOM 1791 C C . GLN A 1 225 ? 28.477 5.700 -40.883 1.00 67.88 225 GLN A C 1
ATOM 1793 O O . GLN A 1 225 ? 28.758 5.403 -39.726 1.00 67.88 225 GLN A O 1
ATOM 1798 N N . THR A 1 226 ? 27.531 5.050 -41.563 1.00 75.56 226 THR A N 1
ATOM 1799 C CA . THR A 1 226 ? 26.674 4.025 -40.945 1.00 75.56 226 THR A CA 1
ATOM 1800 C C . THR A 1 226 ? 27.450 2.786 -40.494 1.00 75.56 226 THR A C 1
ATOM 1802 O O . THR A 1 226 ? 27.097 2.162 -39.497 1.00 75.56 226 THR A O 1
ATOM 1805 N N . ALA A 1 227 ? 28.531 2.427 -41.197 1.00 79.00 227 ALA A N 1
ATOM 1806 C CA . ALA A 1 227 ? 29.377 1.300 -40.804 1.00 79.00 227 ALA A CA 1
ATOM 1807 C C . ALA A 1 227 ? 30.231 1.620 -39.564 1.00 79.00 227 ALA A C 1
ATOM 1809 O O . ALA A 1 227 ? 30.449 0.746 -38.725 1.00 79.00 227 ALA A O 1
ATOM 1810 N N . GLN A 1 228 ? 30.689 2.869 -39.431 1.00 83.94 228 GLN A N 1
ATOM 1811 C CA . GLN A 1 228 ? 31.446 3.324 -38.263 1.00 83.94 228 GLN A CA 1
ATOM 1812 C C . GLN A 1 228 ? 30.560 3.410 -37.018 1.00 83.94 228 GLN A C 1
ATOM 1814 O O . GLN A 1 228 ? 30.929 2.858 -35.985 1.00 83.94 228 GLN A O 1
ATOM 1819 N N . GLU A 1 229 ? 29.368 3.999 -37.133 1.00 81.31 229 GLU A N 1
ATOM 1820 C CA . GLU A 1 229 ? 28.398 4.079 -36.031 1.00 81.31 229 GLU A CA 1
ATOM 1821 C C . GLU A 1 229 ? 27.977 2.688 -35.535 1.00 81.31 229 GLU A C 1
ATOM 1823 O O . GLU A 1 229 ? 27.912 2.444 -34.328 1.00 81.31 229 GLU A O 1
ATOM 1828 N N . LEU A 1 230 ? 27.757 1.739 -36.454 1.00 86.06 230 LEU A N 1
ATOM 1829 C CA . LEU A 1 230 ? 27.475 0.351 -36.091 1.00 86.06 230 LEU A CA 1
ATOM 1830 C C . LEU A 1 230 ? 28.666 -0.299 -35.372 1.00 86.06 230 LEU A C 1
ATOM 1832 O O . LEU A 1 230 ? 28.472 -0.995 -34.376 1.00 86.06 230 LEU A O 1
ATOM 1836 N N . GLY A 1 231 ? 29.893 -0.056 -35.840 1.00 91.62 231 GLY A N 1
ATOM 1837 C CA . GLY A 1 231 ? 31.108 -0.549 -35.191 1.00 91.62 231 GLY A CA 1
ATOM 1838 C C . GLY A 1 231 ? 31.273 -0.019 -33.764 1.00 91.62 231 GLY A C 1
ATOM 1839 O O . GLY A 1 231 ? 31.566 -0.789 -32.849 1.00 91.62 231 GLY A O 1
ATOM 1840 N N . GLU A 1 232 ? 31.021 1.273 -33.546 1.00 90.69 232 GLU A N 1
ATOM 1841 C CA . GLU A 1 232 ? 31.050 1.890 -32.215 1.00 90.69 232 GLU A CA 1
ATOM 1842 C C . GLU A 1 232 ? 29.964 1.321 -31.295 1.00 90.69 232 GLU A C 1
ATOM 1844 O O . GLU A 1 232 ? 30.247 0.988 -30.140 1.00 90.69 232 GLU A O 1
ATOM 1849 N N . ALA A 1 233 ? 28.747 1.128 -31.813 1.00 85.06 233 ALA A N 1
ATOM 1850 C CA . ALA A 1 233 ? 27.659 0.505 -31.068 1.00 85.06 233 ALA A CA 1
ATOM 1851 C C . ALA A 1 233 ? 27.997 -0.941 -30.665 1.00 85.06 233 ALA A C 1
ATOM 1853 O O . ALA A 1 233 ? 27.798 -1.321 -29.512 1.00 85.06 233 ALA A O 1
ATOM 1854 N N . MET A 1 234 ? 28.563 -1.744 -31.574 1.00 87.12 234 MET A N 1
ATOM 1855 C CA . MET A 1 234 ? 28.976 -3.120 -31.271 1.00 87.12 234 MET A CA 1
ATOM 1856 C C . MET A 1 234 ? 30.075 -3.168 -30.202 1.00 87.12 234 MET A C 1
ATOM 1858 O O . MET A 1 234 ? 30.000 -3.988 -29.289 1.00 87.12 234 MET A O 1
ATOM 1862 N N . LEU A 1 235 ? 31.062 -2.269 -30.258 1.00 91.75 235 LEU A N 1
ATOM 1863 C CA . LEU A 1 235 ? 32.104 -2.176 -29.230 1.00 91.75 235 LEU A CA 1
ATOM 1864 C C . LEU A 1 235 ? 31.543 -1.762 -27.866 1.00 91.75 235 LEU A C 1
ATOM 1866 O O . LEU A 1 235 ? 31.997 -2.273 -26.841 1.00 91.75 235 LEU A O 1
ATOM 1870 N N . TRP A 1 236 ? 30.559 -0.861 -27.840 1.00 93.94 236 TRP A N 1
ATOM 1871 C CA . TRP A 1 236 ? 29.848 -0.513 -26.613 1.00 93.94 236 TRP A CA 1
ATOM 1872 C C . TRP A 1 236 ? 29.109 -1.726 -26.031 1.00 93.94 236 TRP A C 1
ATOM 1874 O O . TRP A 1 236 ? 29.284 -2.025 -24.852 1.00 93.94 236 TRP A O 1
ATOM 1884 N N . PHE A 1 237 ? 28.377 -2.481 -26.859 1.00 85.25 237 PHE A N 1
ATOM 1885 C CA . PHE A 1 237 ? 27.680 -3.696 -26.421 1.00 85.25 237 PHE A CA 1
ATOM 1886 C C . PHE A 1 237 ? 28.632 -4.757 -25.864 1.00 85.25 237 PHE A C 1
ATOM 1888 O O . PHE A 1 237 ? 28.330 -5.353 -24.835 1.00 85.25 237 PHE A O 1
ATOM 1895 N N . ILE A 1 238 ? 29.785 -4.982 -26.502 1.00 92.38 238 ILE A N 1
ATOM 1896 C CA . ILE A 1 238 ? 30.786 -5.941 -26.010 1.00 92.38 238 ILE A CA 1
ATOM 1897 C C . ILE A 1 238 ? 31.277 -5.530 -24.616 1.00 92.38 238 ILE A C 1
ATOM 1899 O O . ILE A 1 238 ? 31.289 -6.353 -23.703 1.00 92.38 238 ILE A O 1
ATOM 1903 N N . ARG A 1 239 ? 31.602 -4.243 -24.422 1.00 93.38 239 ARG A N 1
ATOM 1904 C CA . ARG A 1 239 ? 32.034 -3.719 -23.115 1.00 93.38 239 ARG A CA 1
ATOM 1905 C C . ARG A 1 239 ? 30.956 -3.861 -22.046 1.00 93.38 239 ARG A C 1
ATOM 1907 O O . ARG A 1 239 ? 31.281 -4.196 -20.913 1.00 93.38 239 ARG A O 1
ATOM 1914 N N . GLU A 1 240 ? 29.698 -3.617 -22.397 1.00 91.12 240 GLU A N 1
ATOM 1915 C CA . GLU A 1 240 ? 28.582 -3.748 -21.460 1.00 91.12 240 GLU A CA 1
ATOM 1916 C C . GLU A 1 240 ? 28.351 -5.213 -21.064 1.00 91.12 240 GLU A C 1
ATOM 1918 O O . GLU A 1 240 ? 28.181 -5.518 -19.887 1.00 91.12 240 GLU A O 1
ATOM 1923 N N . VAL A 1 241 ? 28.420 -6.143 -22.022 1.00 90.75 241 VAL A N 1
ATOM 1924 C CA . VAL A 1 241 ? 28.318 -7.584 -21.741 1.00 90.75 241 VAL A CA 1
ATOM 1925 C C . VAL A 1 241 ? 29.449 -8.046 -20.820 1.00 90.75 241 VAL A C 1
ATOM 1927 O O . VAL A 1 241 ? 29.193 -8.792 -19.874 1.00 90.75 241 VAL A O 1
ATOM 1930 N N . ASP A 1 242 ? 30.680 -7.592 -21.050 1.00 93.44 242 ASP A N 1
ATOM 1931 C CA . ASP A 1 242 ? 31.814 -7.932 -20.185 1.00 93.44 242 ASP A CA 1
ATOM 1932 C C . ASP A 1 242 ? 31.680 -7.312 -18.787 1.00 93.44 242 ASP A C 1
ATOM 1934 O O . ASP A 1 242 ? 31.974 -7.974 -17.790 1.00 93.44 242 ASP A O 1
ATOM 1938 N N . HIS A 1 243 ? 31.164 -6.083 -18.685 1.00 93.06 243 HIS A N 1
ATOM 1939 C CA . HIS A 1 243 ? 30.872 -5.448 -17.401 1.00 93.06 243 HIS A CA 1
ATOM 1940 C C . HIS A 1 243 ? 29.810 -6.220 -16.605 1.00 93.06 243 HIS A C 1
ATOM 1942 O O . HIS A 1 243 ? 30.006 -6.503 -15.422 1.00 93.06 243 HIS A O 1
ATOM 1948 N N . LEU A 1 244 ? 28.713 -6.620 -17.253 1.00 89.00 244 LEU A N 1
ATOM 1949 C CA . LEU A 1 244 ? 27.655 -7.413 -16.622 1.00 89.00 244 LEU A CA 1
ATOM 1950 C C . LEU A 1 244 ? 28.166 -8.788 -16.173 1.00 89.00 244 LEU A C 1
ATOM 1952 O O . LEU A 1 244 ? 27.802 -9.257 -15.098 1.00 89.00 244 LEU A O 1
ATOM 1956 N N . ARG A 1 245 ? 29.052 -9.423 -16.950 1.00 91.44 245 ARG A N 1
ATOM 1957 C CA . ARG A 1 245 ? 29.701 -10.684 -16.554 1.00 91.44 245 ARG A CA 1
ATOM 1958 C C . ARG A 1 245 ? 30.570 -10.525 -15.308 1.00 91.44 245 ARG A C 1
ATOM 1960 O O . ARG A 1 245 ? 30.509 -11.382 -14.433 1.00 91.44 245 ARG A O 1
ATOM 1967 N N . GLN A 1 246 ? 31.332 -9.435 -15.203 1.00 92.25 246 GLN A N 1
ATOM 1968 C CA . GLN A 1 246 ? 32.112 -9.130 -13.998 1.00 92.25 246 GLN A CA 1
ATOM 1969 C C . GLN A 1 246 ? 31.206 -8.923 -12.781 1.00 92.25 246 GLN A C 1
ATOM 1971 O O . GLN A 1 246 ? 31.470 -9.486 -11.725 1.00 92.25 246 GLN A O 1
ATOM 1976 N N . GLN A 1 247 ? 30.101 -8.188 -12.939 1.00 91.25 247 GLN A N 1
ATOM 1977 C CA . GLN A 1 247 ? 29.131 -7.995 -11.857 1.00 91.25 247 GLN A CA 1
ATOM 1978 C C . GLN A 1 247 ? 28.502 -9.311 -11.390 1.00 91.25 247 GLN A C 1
ATOM 1980 O O . GLN A 1 247 ? 28.312 -9.499 -10.191 1.00 91.25 247 GLN A O 1
ATOM 1985 N N . ILE A 1 248 ? 28.191 -10.226 -12.313 1.00 87.69 248 ILE A N 1
ATOM 1986 C CA . ILE A 1 248 ? 27.675 -11.555 -11.959 1.00 87.69 248 ILE A CA 1
ATOM 1987 C C . ILE A 1 248 ? 28.715 -12.326 -11.140 1.00 87.69 248 ILE A C 1
ATOM 1989 O O . ILE A 1 248 ? 28.373 -12.820 -10.072 1.00 87.69 248 ILE A O 1
ATOM 1993 N N . GLN A 1 249 ? 29.980 -12.350 -11.567 1.00 91.88 249 GLN A N 1
ATOM 1994 C CA . GLN A 1 249 ? 31.050 -13.030 -10.824 1.00 91.88 249 GLN A CA 1
ATOM 1995 C C . GLN A 1 249 ? 31.291 -12.425 -9.433 1.00 91.88 249 GLN A C 1
ATOM 1997 O O . GLN A 1 249 ? 31.521 -13.159 -8.475 1.00 91.88 249 GLN A O 1
ATOM 2002 N N . GLU A 1 250 ? 31.219 -11.099 -9.291 1.00 90.25 250 GLU A N 1
ATOM 2003 C CA . GLU A 1 250 ? 31.311 -10.436 -7.983 1.00 90.25 250 GLU A CA 1
ATOM 2004 C C . GLU A 1 250 ? 30.143 -10.822 -7.067 1.00 90.25 250 GLU A C 1
ATOM 2006 O O . GLU A 1 250 ? 30.344 -11.085 -5.881 1.00 90.25 250 GLU A O 1
ATOM 2011 N N . LEU A 1 251 ? 28.921 -10.876 -7.605 1.00 86.06 251 LEU A N 1
ATOM 2012 C CA . LEU A 1 251 ? 27.736 -11.274 -6.846 1.00 86.06 251 LEU A CA 1
ATOM 2013 C C . LEU A 1 251 ? 27.763 -12.755 -6.461 1.00 86.06 251 LEU A C 1
ATOM 2015 O O . LEU A 1 251 ? 27.379 -13.082 -5.342 1.00 86.06 251 LEU A O 1
ATOM 2019 N N . GLU A 1 252 ? 28.238 -13.631 -7.344 1.00 85.81 252 GLU A N 1
ATOM 2020 C CA . GLU A 1 252 ? 28.451 -15.051 -7.048 1.00 85.81 252 GLU A CA 1
ATOM 2021 C C . GLU A 1 252 ? 29.515 -15.225 -5.960 1.00 85.81 252 GLU A C 1
ATOM 2023 O O . GLU A 1 252 ? 29.270 -15.916 -4.979 1.00 85.81 252 GLU A O 1
ATOM 2028 N N . GLY A 1 253 ? 30.633 -14.496 -6.035 1.00 87.88 253 GLY A N 1
ATOM 2029 C CA . GLY A 1 253 ? 31.651 -14.511 -4.981 1.00 87.88 253 GLY A CA 1
ATOM 2030 C C . GLY A 1 253 ? 31.134 -14.004 -3.630 1.00 87.88 253 GLY A C 1
ATOM 2031 O O . GLY A 1 253 ? 31.518 -14.525 -2.585 1.00 87.88 253 GLY A O 1
ATOM 2032 N N . LEU A 1 254 ? 30.232 -13.016 -3.624 1.00 82.69 254 LEU A N 1
ATOM 2033 C CA . LEU A 1 254 ? 29.558 -12.555 -2.404 1.00 82.69 254 LEU A CA 1
ATOM 2034 C C . LEU A 1 254 ? 28.532 -13.566 -1.876 1.00 82.69 254 LEU A C 1
ATOM 2036 O O . LEU A 1 254 ? 28.331 -13.634 -0.663 1.00 82.69 254 LEU A O 1
ATOM 2040 N N . ALA A 1 255 ? 27.884 -14.326 -2.761 1.00 72.81 255 ALA A N 1
ATOM 2041 C CA . ALA A 1 255 ? 26.971 -15.399 -2.388 1.00 72.81 255 ALA A CA 1
ATOM 2042 C C . ALA A 1 255 ? 27.727 -16.607 -1.814 1.00 72.81 255 ALA A C 1
ATOM 2044 O O . ALA A 1 255 ? 27.290 -17.160 -0.812 1.00 72.81 255 ALA A O 1
ATOM 2045 N N . ASP A 1 256 ? 28.889 -16.956 -2.366 1.00 76.56 256 ASP A N 1
ATOM 2046 C CA . ASP A 1 256 ? 29.759 -18.013 -1.834 1.00 76.56 256 ASP A CA 1
ATOM 2047 C C . ASP A 1 256 ? 30.451 -17.587 -0.529 1.00 76.56 256 ASP A C 1
ATOM 2049 O O . ASP A 1 256 ? 30.678 -18.403 0.362 1.00 76.56 256 ASP A O 1
ATOM 2053 N N . ALA A 1 257 ? 30.744 -16.290 -0.374 1.00 76.94 257 ALA A N 1
ATOM 2054 C CA . ALA A 1 257 ? 31.214 -15.712 0.885 1.00 76.94 257 ALA A CA 1
ATOM 2055 C C . ALA A 1 257 ? 30.100 -15.576 1.943 1.00 76.94 257 ALA A C 1
ATOM 2057 O O . ALA A 1 257 ? 30.380 -15.196 3.085 1.00 76.94 257 ALA A O 1
ATOM 2058 N N . TYR A 1 258 ? 28.842 -15.856 1.587 1.00 78.06 258 TYR A N 1
ATOM 2059 C CA . TYR A 1 258 ? 27.739 -15.896 2.535 1.00 78.06 258 TYR A CA 1
ATOM 2060 C C . TYR A 1 258 ? 27.834 -17.181 3.355 1.00 78.06 258 TYR A C 1
ATOM 2062 O O . TYR A 1 258 ? 27.422 -18.251 2.916 1.00 78.06 258 TYR A O 1
ATOM 2070 N N . ASP A 1 259 ? 28.396 -17.059 4.555 1.00 82.00 259 ASP A N 1
ATOM 2071 C CA . ASP A 1 259 ? 28.621 -18.179 5.460 1.00 82.00 259 ASP A CA 1
ATOM 2072 C C . ASP A 1 259 ? 27.294 -18.900 5.801 1.00 82.00 259 ASP A C 1
ATOM 2074 O O . ASP A 1 259 ? 26.434 -18.331 6.498 1.00 82.00 259 ASP A O 1
ATOM 2078 N N . PRO A 1 260 ? 27.089 -20.142 5.318 1.00 82.94 260 PRO A N 1
ATOM 2079 C CA . PRO A 1 260 ? 25.876 -20.897 5.597 1.00 82.94 260 PRO A CA 1
ATOM 2080 C C . PRO A 1 260 ? 25.729 -21.206 7.092 1.00 82.94 260 PRO A C 1
ATOM 2082 O O . PRO A 1 260 ? 24.597 -21.334 7.565 1.00 82.94 260 PRO A O 1
ATOM 2085 N N . GLU A 1 261 ? 26.828 -21.264 7.855 1.00 85.19 261 GLU A N 1
ATOM 2086 C CA . GLU A 1 261 ? 26.790 -21.481 9.304 1.00 85.19 261 GLU A CA 1
ATOM 2087 C C . GLU A 1 261 ? 26.231 -20.259 10.033 1.00 85.19 261 GLU A C 1
ATOM 2089 O O . GLU A 1 261 ? 25.378 -20.395 10.915 1.00 85.19 261 GLU A O 1
ATOM 2094 N N . LEU A 1 262 ? 26.623 -19.051 9.615 1.00 81.56 262 LEU A N 1
ATOM 2095 C CA . LEU A 1 262 ? 26.081 -17.819 10.185 1.00 81.56 262 LEU A CA 1
ATOM 2096 C C . LEU A 1 262 ? 24.573 -17.711 9.926 1.00 81.56 262 LEU A C 1
ATOM 2098 O O . LEU A 1 262 ? 23.815 -17.301 10.808 1.00 81.56 262 LEU A O 1
ATOM 2102 N N . ASN A 1 263 ? 24.112 -18.101 8.736 1.00 82.56 263 ASN A N 1
ATOM 2103 C CA . ASN A 1 263 ? 22.683 -18.107 8.438 1.00 82.56 263 ASN A CA 1
ATOM 2104 C C . ASN A 1 263 ? 21.930 -19.171 9.252 1.00 82.56 263 ASN A C 1
ATOM 2106 O O . ASN A 1 263 ? 20.868 -18.875 9.797 1.00 82.56 263 ASN A O 1
ATOM 2110 N N . ALA A 1 264 ? 22.494 -20.373 9.405 1.00 88.62 264 ALA A N 1
ATOM 2111 C CA . ALA A 1 264 ? 21.917 -21.420 10.247 1.00 88.62 264 ALA A CA 1
ATOM 2112 C C . ALA A 1 264 ? 21.782 -20.969 11.711 1.00 88.62 264 ALA A C 1
ATOM 2114 O O . ALA A 1 264 ? 20.726 -21.168 12.313 1.00 88.62 264 ALA A O 1
ATOM 2115 N N . HIS A 1 265 ? 22.792 -20.283 12.259 1.00 91.06 265 HIS A N 1
ATOM 2116 C CA . HIS A 1 265 ? 22.725 -19.711 13.606 1.00 91.06 265 HIS A CA 1
ATOM 2117 C C . HIS A 1 265 ? 21.607 -18.669 13.728 1.00 91.06 265 HIS A C 1
ATOM 2119 O O . HIS A 1 265 ? 20.846 -18.684 14.692 1.00 91.06 265 HIS A O 1
ATOM 2125 N N . ARG A 1 266 ? 21.460 -17.773 12.742 1.00 84.88 266 ARG A N 1
ATOM 2126 C CA . ARG A 1 266 ? 20.391 -16.757 12.751 1.00 84.88 266 ARG A CA 1
ATOM 2127 C C . ARG A 1 266 ? 18.997 -17.371 12.655 1.00 84.88 266 ARG A C 1
ATOM 2129 O O . ARG A 1 266 ? 18.076 -16.855 13.281 1.00 84.88 266 ARG A O 1
ATOM 2136 N N . VAL A 1 267 ? 18.837 -18.455 11.895 1.00 86.06 267 VAL A N 1
ATOM 2137 C CA . VAL A 1 267 ? 17.574 -19.208 11.834 1.00 86.06 267 VAL A CA 1
ATOM 2138 C C . VAL A 1 267 ? 17.276 -19.859 13.186 1.00 86.06 267 VAL A C 1
ATOM 2140 O O . VAL A 1 267 ? 16.177 -19.691 13.702 1.00 86.06 267 VAL A O 1
ATOM 2143 N N . GLN A 1 268 ? 18.261 -20.506 13.816 1.00 93.94 268 GLN A N 1
ATOM 2144 C CA . GLN A 1 268 ? 18.095 -21.095 15.151 1.00 93.94 268 GLN A CA 1
ATOM 2145 C C . GLN A 1 268 ? 17.762 -20.046 16.223 1.00 93.94 268 GLN A C 1
ATOM 2147 O O . GLN A 1 268 ? 16.881 -20.264 17.052 1.00 93.94 268 GLN A O 1
ATOM 2152 N N . GLU A 1 269 ? 18.434 -18.893 16.199 1.00 93.88 269 GLU A N 1
ATOM 2153 C CA . GLU A 1 269 ? 18.157 -17.770 17.100 1.00 93.88 269 GLU A CA 1
ATOM 2154 C C . GLU A 1 269 ? 16.738 -17.223 16.892 1.00 93.88 269 GLU A C 1
ATOM 2156 O O . GLU A 1 269 ? 16.022 -16.950 17.857 1.00 93.88 269 GLU A O 1
ATOM 2161 N N . TYR A 1 270 ? 16.297 -17.112 15.636 1.00 87.50 270 TYR A N 1
ATOM 2162 C CA . TYR A 1 270 ? 14.935 -16.705 15.312 1.00 87.50 270 TYR A CA 1
ATOM 2163 C C . TYR A 1 270 ? 13.900 -17.697 15.857 1.00 87.50 270 TYR A C 1
ATOM 2165 O O . TYR A 1 270 ? 12.951 -17.278 16.521 1.00 87.50 270 TYR A O 1
ATOM 2173 N N . ASP A 1 271 ? 14.103 -18.997 15.651 1.00 90.75 271 ASP A N 1
ATOM 2174 C CA . ASP A 1 271 ? 13.198 -20.037 16.148 1.00 90.75 271 ASP A CA 1
ATOM 2175 C C . ASP A 1 271 ? 13.133 -20.048 17.684 1.00 90.75 271 ASP A C 1
ATOM 2177 O O . ASP A 1 271 ? 12.048 -20.160 18.265 1.00 90.75 271 ASP A O 1
ATOM 2181 N N . ALA A 1 272 ? 14.270 -19.837 18.356 1.00 96.00 272 ALA A N 1
ATOM 2182 C CA . ALA A 1 272 ? 14.326 -19.692 19.809 1.00 96.00 272 ALA A CA 1
ATOM 2183 C C . ALA A 1 272 ? 13.534 -18.465 20.300 1.00 96.00 272 ALA A C 1
ATOM 2185 O O . ALA A 1 272 ? 12.766 -18.562 21.260 1.00 96.00 272 ALA A O 1
ATOM 2186 N N . LEU A 1 273 ? 13.654 -17.320 19.619 1.00 91.69 273 LEU A N 1
ATOM 2187 C CA . LEU A 1 273 ? 12.887 -16.111 19.939 1.00 91.69 273 LEU A CA 1
ATOM 2188 C C . LEU A 1 273 ? 11.383 -16.282 19.683 1.00 91.69 273 LEU A C 1
ATOM 2190 O O . LEU A 1 273 ? 10.563 -15.721 20.415 1.00 91.69 273 LEU A O 1
ATOM 2194 N N . VAL A 1 274 ? 10.995 -17.044 18.660 1.00 87.81 274 VAL A N 1
ATOM 2195 C CA . VAL A 1 274 ? 9.587 -17.374 18.393 1.00 87.81 274 VAL A CA 1
ATOM 2196 C C . VAL A 1 274 ? 9.021 -18.251 19.511 1.00 87.81 274 VAL A C 1
ATOM 2198 O O . VAL A 1 274 ? 7.930 -17.964 20.012 1.00 87.81 274 VAL A O 1
ATOM 2201 N N . ALA A 1 275 ? 9.768 -19.267 19.948 1.00 94.69 275 ALA A N 1
ATOM 2202 C CA . ALA A 1 275 ? 9.372 -20.128 21.060 1.00 94.69 275 ALA A CA 1
ATOM 2203 C C . ALA A 1 275 ? 9.226 -19.342 22.376 1.00 94.69 275 ALA A C 1
ATOM 2205 O O . ALA A 1 275 ? 8.225 -19.498 23.079 1.00 94.69 275 ALA A O 1
ATOM 2206 N N . GLU A 1 276 ? 10.164 -18.439 22.679 1.00 95.69 276 GLU A N 1
ATOM 2207 C CA . GLU A 1 276 ? 10.095 -17.604 23.884 1.00 95.69 276 GLU A CA 1
ATOM 2208 C C . GLU A 1 276 ? 8.910 -16.628 23.844 1.00 95.69 276 GLU A C 1
ATOM 2210 O O . GLU A 1 276 ? 8.189 -16.481 24.830 1.00 95.69 276 GLU A O 1
ATOM 2215 N N . ASN A 1 277 ? 8.621 -16.017 22.691 1.00 84.62 277 ASN A N 1
ATOM 2216 C CA . ASN A 1 277 ? 7.428 -15.179 22.541 1.00 84.62 277 ASN A CA 1
ATOM 2217 C C . ASN A 1 277 ? 6.128 -15.969 22.745 1.00 84.62 277 ASN A C 1
ATOM 2219 O O . ASN A 1 277 ? 5.182 -15.453 23.344 1.00 84.62 277 ASN A O 1
ATOM 2223 N N . ALA A 1 278 ? 6.067 -17.215 22.269 1.00 89.50 278 ALA A N 1
ATOM 2224 C CA . ALA A 1 278 ? 4.919 -18.084 22.510 1.00 89.50 278 ALA A CA 1
ATOM 2225 C C . ALA A 1 278 ? 4.752 -18.397 24.009 1.00 89.50 278 ALA A C 1
ATOM 2227 O O . ALA A 1 278 ? 3.631 -18.342 24.520 1.00 89.50 278 ALA A O 1
ATOM 2228 N N . ARG A 1 279 ? 5.858 -18.645 24.725 1.00 98.19 279 ARG A N 1
ATOM 2229 C CA . ARG A 1 279 ? 5.881 -18.855 26.182 1.00 98.19 279 ARG A CA 1
ATOM 2230 C C . ARG A 1 279 ? 5.383 -17.624 26.942 1.00 98.19 279 ARG A C 1
ATOM 2232 O O . ARG A 1 279 ? 4.451 -17.736 27.734 1.00 98.19 279 ARG A O 1
ATOM 2239 N N . LEU A 1 280 ? 5.938 -16.447 26.648 1.00 93.00 280 LEU A N 1
ATOM 2240 C CA . LEU A 1 280 ? 5.546 -15.179 27.277 1.00 93.00 280 LEU A CA 1
ATOM 2241 C C . LEU A 1 280 ? 4.076 -14.834 27.018 1.00 93.00 280 LEU A C 1
ATOM 2243 O O . LEU A 1 280 ? 3.392 -14.313 27.897 1.00 93.00 280 LEU A O 1
ATOM 2247 N N . LYS A 1 281 ? 3.561 -15.150 25.827 1.00 88.56 281 LYS A N 1
ATOM 2248 C CA . LYS A 1 281 ? 2.143 -14.961 25.510 1.00 88.56 281 LYS A CA 1
ATOM 2249 C C . LYS A 1 281 ? 1.245 -15.866 26.359 1.00 88.56 281 LYS A C 1
ATOM 2251 O O . LYS A 1 281 ? 0.246 -15.389 26.886 1.00 88.56 281 LYS A O 1
ATOM 2256 N N . ALA A 1 282 ? 1.620 -17.132 26.541 1.00 94.56 282 ALA A N 1
ATOM 2257 C CA . ALA A 1 282 ? 0.884 -18.048 27.410 1.00 94.56 282 ALA A CA 1
ATOM 2258 C C . ALA A 1 282 ? 0.898 -17.589 28.882 1.00 94.56 282 ALA A C 1
ATOM 2260 O O . ALA A 1 282 ? -0.132 -17.654 29.551 1.00 94.56 282 ALA A O 1
ATOM 2261 N N . GLU A 1 283 ? 2.029 -17.073 29.375 1.00 96.31 283 GLU A N 1
ATOM 2262 C CA . GLU A 1 283 ? 2.120 -16.483 30.720 1.00 96.31 283 GLU A CA 1
ATOM 2263 C C . GLU A 1 283 ? 1.231 -15.245 30.866 1.00 96.31 283 GLU A C 1
ATOM 2265 O O . GLU A 1 283 ? 0.498 -15.117 31.847 1.00 96.31 283 GLU A O 1
ATOM 2270 N N . HIS A 1 284 ? 1.251 -14.354 29.874 1.00 93.56 284 HIS A N 1
ATOM 2271 C CA . HIS A 1 284 ? 0.394 -13.174 29.855 1.00 93.56 284 HIS A CA 1
ATOM 2272 C C . HIS A 1 284 ? -1.094 -13.554 29.893 1.00 93.56 284 HIS A C 1
ATOM 2274 O O . HIS A 1 284 ? -1.858 -12.988 30.676 1.00 93.56 284 HIS A O 1
ATOM 2280 N N . ASP A 1 285 ? -1.509 -14.537 29.093 1.00 89.00 285 ASP A N 1
ATOM 2281 C CA . ASP A 1 285 ? -2.894 -15.012 29.062 1.00 89.00 285 ASP A CA 1
ATOM 2282 C C . ASP A 1 285 ? -3.301 -15.664 30.398 1.00 89.00 285 ASP A C 1
ATOM 2284 O O . ASP A 1 285 ? -4.416 -15.444 30.879 1.00 89.00 285 ASP A O 1
ATOM 2288 N N . ALA A 1 286 ? -2.394 -16.397 31.052 1.00 96.19 286 ALA A N 1
ATOM 2289 C CA . ALA A 1 286 ? -2.624 -16.955 32.386 1.00 96.19 286 ALA A CA 1
ATOM 2290 C C . ALA A 1 286 ? -2.789 -15.859 33.456 1.00 96.19 286 ALA A C 1
ATOM 2292 O O . ALA A 1 286 ? -3.710 -15.923 34.275 1.00 96.19 286 ALA A O 1
ATOM 2293 N N . LEU A 1 287 ? -1.950 -14.818 33.429 1.00 95.69 287 LEU A N 1
ATOM 2294 C CA . LEU A 1 287 ? -2.070 -13.666 34.331 1.00 95.69 287 LEU A CA 1
ATOM 2295 C C . LEU A 1 287 ? -3.369 -12.888 34.091 1.00 95.69 287 LEU A C 1
ATOM 2297 O O . LEU A 1 287 ? -4.040 -12.491 35.045 1.00 95.69 287 LEU A O 1
ATOM 2301 N N . ALA A 1 288 ? -3.772 -12.715 32.831 1.00 89.88 288 ALA A N 1
ATOM 2302 C CA . ALA A 1 288 ? -5.038 -12.077 32.485 1.00 89.88 288 ALA A CA 1
ATOM 2303 C C . ALA A 1 288 ? -6.243 -12.855 33.048 1.00 89.88 288 ALA A C 1
ATOM 2305 O O . ALA A 1 288 ? -7.176 -12.249 33.579 1.00 89.88 288 ALA A O 1
ATOM 2306 N N . GLN A 1 289 ? -6.208 -14.193 33.011 1.00 93.56 289 GLN A N 1
ATOM 2307 C CA . GLN A 1 289 ? -7.237 -15.038 33.631 1.00 93.56 289 GLN A CA 1
ATOM 2308 C C . GLN A 1 289 ? -7.272 -14.885 35.159 1.00 93.56 289 GLN A C 1
ATOM 2310 O O . GLN A 1 289 ? -8.355 -14.770 35.737 1.00 93.56 289 GLN A O 1
ATOM 2315 N N . GLN A 1 290 ? -6.108 -14.826 35.816 1.00 96.44 290 GLN A N 1
ATOM 2316 C CA . GLN A 1 290 ? -6.022 -14.591 37.262 1.00 96.44 290 GLN A CA 1
ATOM 2317 C C . GLN A 1 290 ? -6.602 -13.227 37.655 1.00 96.44 290 GLN A C 1
ATOM 2319 O O . GLN A 1 290 ? -7.402 -13.144 38.590 1.00 96.44 290 GLN A O 1
ATOM 2324 N N . LEU A 1 291 ? -6.268 -12.166 36.913 1.00 95.31 291 LEU A N 1
ATOM 2325 C CA . LEU A 1 291 ? -6.842 -10.834 37.123 1.00 95.31 291 LEU A CA 1
ATOM 2326 C C . LEU A 1 291 ? -8.358 -10.825 36.903 1.00 95.31 291 LEU A C 1
ATOM 2328 O O . LEU A 1 291 ? -9.090 -10.224 37.692 1.00 95.31 291 LEU A O 1
ATOM 2332 N N . GLY A 1 292 ? -8.844 -11.546 35.889 1.00 91.88 292 GLY A N 1
ATOM 2333 C CA . GLY A 1 292 ? -10.274 -11.739 35.654 1.00 91.88 292 GLY A CA 1
ATOM 2334 C C . GLY A 1 292 ? -10.988 -12.381 36.848 1.00 91.88 292 GLY A C 1
ATOM 2335 O O . GLY A 1 292 ? -12.061 -11.923 37.244 1.00 91.88 292 GLY A O 1
ATOM 2336 N N . HIS A 1 293 ? -10.375 -13.388 37.476 1.00 96.00 293 HIS A N 1
ATOM 2337 C CA . HIS A 1 293 ? -10.923 -14.023 38.675 1.00 96.00 293 HIS A CA 1
ATOM 2338 C C . HIS A 1 293 ? -10.947 -13.068 39.879 1.00 96.00 293 HIS A C 1
ATOM 2340 O O . HIS A 1 293 ? -11.967 -12.969 40.562 1.00 96.00 293 HIS A O 1
ATOM 2346 N N . ILE A 1 294 ? -9.873 -12.300 40.100 1.00 95.06 294 ILE A N 1
ATOM 2347 C CA . ILE A 1 294 ? -9.816 -11.288 41.169 1.00 95.06 294 ILE A CA 1
ATOM 2348 C C . ILE A 1 294 ? -10.921 -10.242 40.977 1.00 95.06 294 ILE A C 1
ATOM 2350 O O . ILE A 1 294 ? -11.648 -9.938 41.922 1.00 95.06 294 ILE A O 1
ATOM 2354 N N . HIS A 1 295 ? -11.108 -9.737 39.755 1.00 92.19 295 HIS A N 1
ATOM 2355 C CA . HIS A 1 295 ? -12.179 -8.787 39.443 1.00 92.19 295 HIS A CA 1
ATOM 2356 C C . HIS A 1 295 ? -13.574 -9.363 39.729 1.00 92.19 295 HIS A C 1
ATOM 2358 O O . HIS A 1 295 ? -14.428 -8.659 40.271 1.00 92.19 295 HIS A O 1
ATOM 2364 N N . GLN A 1 296 ? -13.815 -10.638 39.408 1.00 93.00 296 GLN A N 1
ATOM 2365 C CA . GLN A 1 296 ? -15.084 -11.301 39.723 1.00 93.00 296 GLN A CA 1
ATOM 2366 C C . GLN A 1 296 ? -15.314 -11.421 41.233 1.00 93.00 296 GLN A C 1
ATOM 2368 O O . GLN A 1 296 ? -16.409 -11.111 41.697 1.00 93.00 296 GLN A O 1
ATOM 2373 N N . VAL A 1 297 ? -14.297 -11.818 42.003 1.00 95.00 297 VAL A N 1
ATOM 2374 C CA . VAL A 1 297 ? -14.397 -11.951 43.466 1.00 95.00 297 VAL A CA 1
ATOM 2375 C C . VAL A 1 297 ? -14.647 -10.593 44.128 1.00 95.00 297 VAL A C 1
ATOM 2377 O O . VAL A 1 297 ? -15.543 -10.474 44.965 1.00 95.00 297 VAL A O 1
ATOM 2380 N N . VAL A 1 298 ? -13.919 -9.550 43.716 1.00 93.88 298 VAL A N 1
ATOM 2381 C CA . VAL A 1 298 ? -14.093 -8.185 44.243 1.00 93.88 298 VAL A CA 1
ATOM 2382 C C . VAL A 1 298 ? -15.494 -7.649 43.933 1.00 93.88 298 VAL A C 1
ATOM 2384 O O . VAL A 1 298 ? -16.169 -7.136 44.828 1.00 93.88 298 VAL A O 1
ATOM 2387 N N . ASN A 1 299 ? -15.981 -7.827 42.701 1.00 90.06 299 ASN A N 1
ATOM 2388 C CA . ASN A 1 299 ? -17.323 -7.380 42.319 1.00 90.06 299 ASN A CA 1
ATOM 2389 C C . ASN A 1 299 ? -18.438 -8.185 43.003 1.00 90.06 299 ASN A C 1
ATOM 2391 O O . ASN A 1 299 ? -19.438 -7.603 43.426 1.00 90.06 299 ASN A O 1
ATOM 2395 N N . ALA A 1 300 ? -18.275 -9.502 43.162 1.00 87.19 300 ALA A N 1
ATOM 2396 C CA . ALA A 1 300 ? -19.233 -10.335 43.888 1.00 87.19 300 ALA A CA 1
ATOM 2397 C C . ALA A 1 300 ? -19.339 -9.920 45.366 1.00 87.19 300 ALA A C 1
ATOM 2399 O O . ALA A 1 300 ? -20.438 -9.886 45.922 1.00 87.19 300 ALA A O 1
ATOM 2400 N N . SER A 1 301 ? -18.220 -9.527 45.983 1.00 81.56 301 SER A N 1
ATOM 2401 C CA . SER A 1 301 ? -18.196 -9.061 47.371 1.00 81.56 301 SER A CA 1
ATOM 2402 C C . SER A 1 301 ? -18.856 -7.685 47.558 1.00 81.56 301 SER A C 1
ATOM 2404 O O . SER A 1 301 ? -19.390 -7.409 48.630 1.00 81.56 301 SER A O 1
ATOM 2406 N N . ALA A 1 302 ? -18.879 -6.831 46.528 1.00 79.06 302 ALA A N 1
ATOM 2407 C CA . ALA A 1 302 ? -19.540 -5.522 46.573 1.00 79.06 302 ALA A CA 1
ATOM 2408 C C . ALA A 1 302 ? -21.076 -5.593 46.421 1.00 79.06 302 ALA A C 1
ATOM 2410 O O . ALA A 1 302 ? -21.781 -4.658 46.804 1.00 79.06 302 ALA A O 1
ATOM 2411 N N . ALA A 1 303 ? -21.616 -6.698 45.891 1.00 66.94 303 ALA A N 1
ATOM 2412 C CA . ALA A 1 303 ? -23.051 -6.867 45.645 1.00 66.94 303 ALA A CA 1
ATOM 2413 C C . ALA A 1 303 ? -23.866 -7.283 46.889 1.00 66.94 303 ALA A C 1
ATOM 2415 O O . ALA A 1 303 ? -25.097 -7.241 46.859 1.00 66.94 303 ALA A O 1
ATOM 2416 N N . GLN A 1 304 ? -23.224 -7.629 48.010 1.00 61.28 304 GLN A N 1
ATOM 2417 C CA . GLN A 1 304 ? -23.913 -7.891 49.280 1.00 61.28 304 GLN A CA 1
ATOM 2418 C C . GLN A 1 304 ? -24.167 -6.590 50.055 1.00 61.28 304 GLN A C 1
ATOM 2420 O O . GLN A 1 304 ? -23.637 -6.364 51.140 1.00 61.28 304 GLN A O 1
ATOM 2425 N N . LYS A 1 305 ? -25.012 -5.713 49.506 1.00 62.28 305 LYS A N 1
ATOM 2426 C CA . LYS A 1 305 ? -25.603 -4.607 50.271 1.00 62.28 305 LYS A CA 1
ATOM 2427 C C . LYS A 1 305 ? -26.953 -5.084 50.831 1.00 62.28 305 LYS A C 1
ATOM 2429 O O . LYS A 1 305 ? -27.809 -5.481 50.039 1.00 62.28 305 LYS A O 1
ATOM 2434 N N . PRO A 1 306 ? -27.168 -5.094 52.160 1.00 55.19 306 PRO A N 1
ATOM 2435 C CA . PRO A 1 306 ? -28.401 -5.605 52.746 1.00 55.19 306 PRO A CA 1
ATOM 2436 C C . PRO A 1 306 ? -29.602 -4.759 52.313 1.00 55.19 306 PRO A C 1
ATOM 2438 O O . PRO A 1 306 ? -29.569 -3.527 52.314 1.00 55.19 306 PRO A O 1
ATOM 2441 N N . ALA A 1 307 ? -30.651 -5.465 51.905 1.00 52.06 307 ALA A N 1
ATOM 2442 C CA . ALA A 1 307 ? -31.855 -4.934 51.296 1.00 52.06 307 ALA A CA 1
ATOM 2443 C C . ALA A 1 307 ? -32.599 -3.940 52.207 1.00 52.06 307 ALA A C 1
ATOM 2445 O O . ALA A 1 307 ? -33.113 -4.309 53.263 1.00 52.06 307 ALA A O 1
ATOM 2446 N N . ALA A 1 308 ? -32.744 -2.699 51.737 1.00 48.22 308 ALA A N 1
ATOM 2447 C CA . ALA A 1 308 ? -33.796 -1.782 52.164 1.00 48.22 308 ALA A CA 1
ATOM 2448 C C . ALA A 1 308 ? -34.862 -1.684 51.059 1.00 48.22 308 ALA A C 1
ATOM 2450 O O . ALA A 1 308 ? -34.573 -1.744 49.866 1.00 48.22 308 ALA A O 1
ATOM 2451 N N . LYS A 1 309 ? -36.116 -1.623 51.502 1.00 49.88 309 LYS A N 1
ATOM 2452 C CA . LYS A 1 309 ? -37.344 -1.976 50.784 1.00 49.88 309 LYS A CA 1
ATOM 2453 C C . LYS A 1 309 ? -37.666 -1.125 49.542 1.00 49.88 309 LYS A C 1
ATOM 2455 O O . LYS A 1 309 ? -37.687 0.095 49.599 1.00 49.88 309 LYS A O 1
ATOM 2460 N N . GLN A 1 310 ? -38.053 -1.858 48.493 1.00 50.72 310 GLN A N 1
ATOM 2461 C CA . GLN A 1 310 ? -39.157 -1.652 47.539 1.00 50.72 310 GLN A CA 1
ATOM 2462 C C . GLN A 1 310 ? -39.449 -0.247 46.980 1.00 50.72 310 GLN A C 1
ATOM 2464 O O . GLN A 1 310 ? -40.061 0.595 47.626 1.00 50.72 310 GLN A O 1
ATOM 2469 N N . GLY A 1 311 ? -39.238 -0.125 45.666 1.00 45.16 311 GLY A N 1
ATOM 2470 C CA . GLY A 1 311 ? -39.929 0.819 44.791 1.00 45.16 311 GLY A CA 1
ATOM 2471 C C . GLY A 1 311 ? -40.059 0.232 43.384 1.00 45.16 311 GLY A C 1
ATOM 2472 O O . GLY A 1 311 ? -39.108 0.236 42.613 1.00 45.16 311 GLY A O 1
ATOM 2473 N N . LYS A 1 312 ? -41.237 -0.321 43.073 1.00 52.50 312 LYS A N 1
ATOM 2474 C CA . LYS A 1 312 ? -41.636 -0.846 41.756 1.00 52.50 312 LYS A CA 1
ATOM 2475 C C . LYS A 1 312 ? -41.515 0.245 40.682 1.00 52.50 312 LYS A C 1
ATOM 2477 O O . LYS A 1 312 ? -42.293 1.195 40.708 1.00 52.50 312 LYS A O 1
ATOM 2482 N N . ARG A 1 313 ? -40.682 0.033 39.659 1.00 40.81 313 ARG A N 1
ATOM 2483 C CA . ARG A 1 313 ? -41.015 0.449 38.287 1.00 40.81 313 ARG A CA 1
ATOM 2484 C C . ARG A 1 313 ? -40.238 -0.376 37.265 1.00 40.81 313 ARG A C 1
ATOM 2486 O O . ARG A 1 313 ? -39.017 -0.333 37.209 1.00 40.81 313 ARG A O 1
ATOM 2493 N N . ALA A 1 314 ? -40.986 -1.147 36.485 1.00 55.41 314 ALA A N 1
ATOM 2494 C CA . ALA A 1 314 ? -40.505 -1.843 35.306 1.00 55.41 314 ALA A CA 1
ATOM 2495 C C . ALA A 1 314 ? -40.255 -0.826 34.188 1.00 55.41 314 ALA A C 1
ATOM 2497 O O . ALA A 1 314 ? -41.160 -0.052 33.881 1.00 55.41 314 ALA A O 1
ATOM 2498 N N . SER A 1 315 ? -39.060 -0.838 33.595 1.00 48.62 315 SER A N 1
ATOM 2499 C CA . SER A 1 315 ? -38.763 -0.405 32.221 1.00 48.62 315 SER A CA 1
ATOM 2500 C C . SER A 1 315 ? -37.328 -0.816 31.871 1.00 48.62 315 SER A C 1
ATOM 2502 O O . SER A 1 315 ? -36.401 -0.394 32.546 1.00 48.62 315 SER A O 1
ATOM 2504 N N . GLN A 1 316 ? -37.223 -1.688 30.863 1.00 48.22 316 GLN A N 1
ATOM 2505 C CA . GLN A 1 316 ? -36.134 -1.952 29.903 1.00 48.22 316 GLN A CA 1
ATOM 2506 C C . GLN A 1 316 ? -34.651 -1.750 30.308 1.00 48.22 316 GLN A C 1
ATOM 2508 O O . GLN A 1 316 ? -34.271 -0.678 30.772 1.00 48.22 316 GLN A O 1
ATOM 2513 N N . PRO A 1 317 ? -33.760 -2.722 30.008 1.00 43.38 317 PRO A N 1
ATOM 2514 C CA . PRO A 1 317 ? -32.324 -2.545 30.178 1.00 43.38 317 PRO A CA 1
ATOM 2515 C C . PRO A 1 317 ? -31.775 -1.660 29.051 1.00 43.38 317 PRO A C 1
ATOM 2517 O O . PRO A 1 317 ? -31.437 -2.136 27.969 1.00 43.38 317 PRO A O 1
ATOM 2520 N N . ALA A 1 318 ? -31.692 -0.356 29.305 1.00 43.62 318 ALA A N 1
ATOM 2521 C CA . ALA A 1 318 ? -30.796 0.517 28.564 1.00 43.62 318 ALA A CA 1
ATOM 2522 C C . ALA A 1 318 ? -29.362 0.131 28.947 1.00 43.62 318 ALA A C 1
A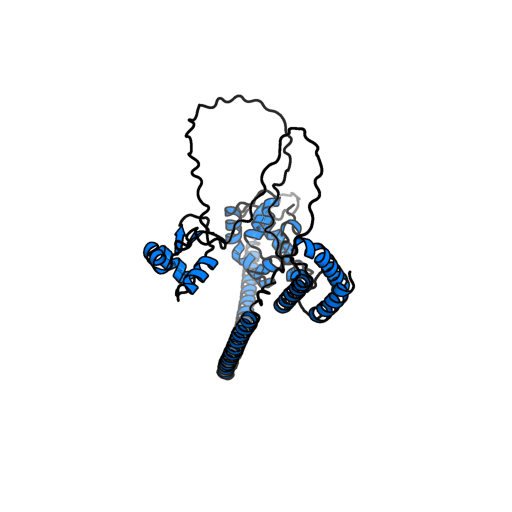TOM 2524 O O . ALA A 1 318 ? -28.976 0.220 30.114 1.00 43.62 318 ALA A O 1
ATOM 2525 N N . VAL A 1 319 ? -28.595 -0.349 27.970 1.00 48.97 319 VAL A N 1
ATOM 2526 C CA . VAL A 1 319 ? -27.157 -0.581 28.099 1.00 48.97 319 VAL A CA 1
ATOM 2527 C C . VAL A 1 319 ? -26.514 0.777 28.371 1.00 48.97 319 VAL A C 1
ATOM 2529 O O . VAL A 1 319 ? -26.329 1.588 27.471 1.00 48.97 319 VAL A O 1
ATOM 2532 N N . ALA A 1 320 ? -26.253 1.057 29.645 1.00 43.97 320 ALA A N 1
ATOM 2533 C CA . ALA A 1 320 ? -25.539 2.239 30.089 1.00 43.97 320 ALA A CA 1
ATOM 2534 C C . ALA A 1 320 ? -24.048 2.063 29.769 1.00 43.97 320 ALA A C 1
ATOM 2536 O O . ALA A 1 320 ? -23.253 1.685 30.627 1.00 43.97 320 ALA A O 1
ATOM 2537 N N . THR A 1 321 ? -23.659 2.302 28.518 1.00 50.75 321 THR A N 1
ATOM 2538 C CA . THR A 1 321 ? -22.269 2.630 28.192 1.00 50.75 321 THR A CA 1
ATOM 2539 C C . THR A 1 321 ? -21.991 4.013 28.755 1.00 50.75 321 THR A C 1
ATOM 2541 O O . THR A 1 321 ? -22.568 5.004 28.311 1.00 50.75 321 THR A O 1
ATOM 2544 N N . ALA A 1 322 ? -21.167 4.045 29.799 1.00 48.38 322 ALA A N 1
ATOM 2545 C CA . ALA A 1 322 ? -20.775 5.246 30.508 1.00 48.38 322 ALA A CA 1
ATOM 2546 C C . ALA A 1 322 ? -20.263 6.328 29.543 1.00 48.38 322 ALA A C 1
ATOM 2548 O O . ALA A 1 322 ? -19.449 6.071 28.654 1.00 48.38 322 ALA A O 1
ATOM 2549 N N . ASP A 1 323 ? -20.785 7.528 29.766 1.00 56.25 323 ASP A N 1
ATOM 2550 C CA . ASP A 1 323 ? -20.502 8.801 29.117 1.00 56.25 323 ASP A CA 1
ATOM 2551 C C . ASP A 1 323 ? -19.000 9.122 29.169 1.00 56.25 323 ASP A C 1
ATOM 2553 O O . ASP A 1 323 ? -18.498 9.750 30.098 1.00 56.25 323 ASP A O 1
ATOM 2557 N N . SER A 1 324 ? -18.240 8.602 28.207 1.00 70.50 324 SER A N 1
ATOM 2558 C CA . SER A 1 324 ? -16.781 8.738 28.190 1.00 70.50 324 SER A CA 1
ATOM 2559 C C . SER A 1 324 ? -16.316 10.116 27.697 1.00 70.50 324 SER A C 1
ATOM 2561 O O . SER A 1 324 ? -15.121 10.326 27.534 1.00 70.50 324 SER A O 1
ATOM 2563 N N . GLY A 1 325 ? -17.230 11.067 27.456 1.00 90.38 325 GLY A N 1
ATOM 2564 C CA . GLY A 1 325 ? -16.918 12.422 26.980 1.00 90.38 325 GLY A CA 1
ATOM 2565 C C . GLY A 1 325 ? -16.354 12.490 25.554 1.00 90.38 325 GLY A C 1
ATOM 2566 O O . GLY A 1 325 ? -16.104 13.578 25.040 1.00 90.38 325 GLY A O 1
ATOM 2567 N N . HIS A 1 326 ? -16.164 11.343 24.901 1.00 93.69 326 HIS A N 1
ATOM 2568 C CA . HIS A 1 326 ? -15.679 11.249 23.533 1.00 93.69 326 HIS A CA 1
ATOM 2569 C C . HIS A 1 326 ? -16.799 11.516 22.527 1.00 93.69 326 HIS A C 1
ATOM 2571 O O . HIS A 1 326 ? -17.973 11.252 22.787 1.00 93.69 326 HIS A O 1
ATOM 2577 N N . ASP A 1 327 ? -16.433 12.003 21.341 1.00 94.69 327 ASP A N 1
ATOM 2578 C CA . ASP A 1 327 ? -17.405 12.259 20.281 1.00 94.69 327 ASP A CA 1
ATOM 2579 C C . ASP A 1 327 ? -18.104 10.955 19.839 1.00 94.69 327 ASP A C 1
ATOM 2581 O O . ASP A 1 327 ? -17.425 10.021 19.390 1.00 94.69 327 ASP A O 1
ATOM 2585 N N . PRO A 1 328 ? -19.446 10.885 19.930 1.00 95.00 328 PRO A N 1
ATOM 2586 C CA . PRO A 1 328 ? -20.187 9.654 19.686 1.00 95.00 328 PRO A CA 1
ATOM 2587 C C . PRO A 1 328 ? -20.058 9.167 18.239 1.00 95.00 328 PRO A C 1
ATOM 2589 O O . PRO A 1 328 ? -20.043 7.961 18.014 1.00 95.00 328 PRO A O 1
ATOM 2592 N N . TYR A 1 329 ? -19.885 10.065 17.262 1.00 96.19 329 TYR A N 1
ATOM 2593 C CA . TYR A 1 329 ? -19.721 9.674 15.860 1.00 96.19 329 TYR A CA 1
ATOM 2594 C C . TYR A 1 329 ? -18.362 9.024 15.612 1.00 96.19 329 TYR A C 1
ATOM 2596 O O . TYR A 1 329 ? -18.255 8.078 14.834 1.00 96.19 329 TYR A O 1
ATOM 2604 N N . VAL A 1 330 ? -17.309 9.507 16.280 1.00 96.56 330 VAL A N 1
ATOM 2605 C CA . VAL A 1 330 ? -15.965 8.917 16.178 1.00 96.56 330 VAL A CA 1
ATOM 2606 C C . VAL A 1 330 ? -15.939 7.530 16.819 1.00 96.56 330 VAL A C 1
ATOM 2608 O O . VAL A 1 330 ? -15.344 6.612 16.256 1.00 96.56 330 VAL A O 1
ATOM 2611 N N . VAL A 1 331 ? -16.611 7.366 17.961 1.00 96.31 331 VAL A N 1
ATOM 2612 C CA . VAL A 1 331 ? -16.758 6.068 18.635 1.00 96.31 331 VAL A CA 1
ATOM 2613 C C . VAL A 1 331 ? -17.561 5.093 17.769 1.00 96.31 331 VAL A C 1
ATOM 2615 O O . VAL A 1 331 ? -17.084 3.991 17.507 1.00 96.31 331 VAL A O 1
ATOM 2618 N N . GLN A 1 332 ? -18.707 5.521 17.232 1.00 96.56 332 GLN A N 1
ATOM 2619 C CA . GLN A 1 332 ? -19.527 4.721 16.315 1.00 96.56 332 GLN A CA 1
ATOM 2620 C C . GLN A 1 332 ? -18.737 4.303 15.065 1.00 96.56 332 GLN A C 1
ATOM 2622 O O . GLN A 1 332 ? -18.793 3.149 14.646 1.00 96.56 332 GLN A O 1
ATOM 2627 N N . ALA A 1 333 ? -17.953 5.219 14.487 1.00 97.44 333 ALA A N 1
ATOM 2628 C CA . ALA A 1 333 ? -17.080 4.939 13.352 1.00 97.44 333 ALA A CA 1
ATOM 2629 C C . ALA A 1 333 ? -16.019 3.879 13.661 1.00 97.44 333 ALA A C 1
ATOM 2631 O O . ALA A 1 333 ? -15.783 2.979 12.855 1.00 97.44 333 ALA A O 1
ATOM 2632 N N . LEU A 1 334 ? -15.395 3.971 14.835 1.00 97.88 334 LEU A N 1
ATOM 2633 C CA . LEU A 1 334 ? -14.386 3.019 15.277 1.00 97.88 334 LEU A CA 1
ATOM 2634 C C . LEU A 1 334 ? -14.994 1.620 15.438 1.00 97.88 334 LEU A C 1
ATOM 2636 O O . LEU A 1 334 ? -14.453 0.640 14.922 1.00 97.88 334 LEU A O 1
ATOM 2640 N N . GLU A 1 335 ? -16.143 1.548 16.106 1.00 97.38 335 GLU A N 1
ATOM 2641 C CA . GLU A 1 335 ? -16.867 0.303 16.354 1.00 97.38 335 GLU A CA 1
ATOM 2642 C C . GLU A 1 335 ? -17.382 -0.329 15.065 1.00 97.38 335 GLU A C 1
ATOM 2644 O O . GLU A 1 335 ? -17.281 -1.544 14.907 1.00 97.38 335 GLU A O 1
ATOM 2649 N N . ALA A 1 336 ? -17.839 0.474 14.102 1.00 98.00 336 ALA A N 1
ATOM 2650 C CA . ALA A 1 336 ? -18.257 -0.018 12.795 1.00 98.00 336 ALA A CA 1
ATOM 2651 C C . ALA A 1 336 ? -17.100 -0.705 12.045 1.00 98.00 336 ALA A C 1
ATOM 2653 O O . ALA A 1 336 ? -17.280 -1.798 11.505 1.00 98.00 336 ALA A O 1
ATOM 2654 N N . VAL A 1 337 ? -15.893 -0.121 12.058 1.00 98.12 337 VAL A N 1
ATOM 2655 C CA . VAL A 1 337 ? -14.703 -0.739 11.438 1.00 98.12 337 VAL A CA 1
ATOM 2656 C C . VAL A 1 337 ? -14.281 -2.008 12.184 1.00 98.12 337 VAL A C 1
ATOM 2658 O O . VAL A 1 337 ? -13.948 -3.017 11.555 1.00 98.12 337 VAL A O 1
ATOM 2661 N N . MET A 1 338 ? -14.314 -1.996 13.520 1.00 98.31 338 MET A N 1
ATOM 2662 C CA . MET A 1 338 ? -14.002 -3.182 14.322 1.00 98.31 338 MET A CA 1
ATOM 2663 C C . MET A 1 338 ? -14.993 -4.320 14.066 1.00 98.31 338 MET A C 1
ATOM 2665 O O . MET A 1 338 ? -14.573 -5.437 13.764 1.00 98.31 338 MET A O 1
ATOM 2669 N N . ALA A 1 339 ? -16.296 -4.037 14.108 1.00 97.88 339 ALA A N 1
ATOM 2670 C CA . ALA A 1 339 ? -17.358 -4.999 13.831 1.00 97.88 339 ALA A CA 1
ATOM 2671 C C . ALA A 1 339 ? -17.244 -5.580 12.415 1.00 97.88 339 ALA A C 1
ATOM 2673 O O . ALA A 1 339 ? -17.352 -6.795 12.234 1.00 97.88 339 ALA A O 1
ATOM 2674 N N . TYR A 1 340 ? -16.946 -4.734 11.424 1.00 98.12 340 TYR A N 1
ATOM 2675 C CA . TYR A 1 340 ? -16.716 -5.165 10.049 1.00 98.12 340 TYR A CA 1
ATOM 2676 C C . TYR A 1 340 ? -15.545 -6.158 9.943 1.00 98.12 340 TYR A C 1
ATOM 2678 O O . TYR A 1 340 ? -15.688 -7.228 9.347 1.00 98.12 340 TYR A O 1
ATOM 2686 N N . ASN A 1 341 ? -14.402 -5.856 10.566 1.00 98.19 341 ASN A N 1
ATOM 2687 C CA . ASN A 1 341 ? -13.223 -6.732 10.547 1.00 98.19 341 ASN A CA 1
ATOM 2688 C C . ASN A 1 341 ? -13.409 -8.034 11.346 1.00 98.19 341 ASN A C 1
ATOM 2690 O O . ASN A 1 341 ? -12.824 -9.064 10.988 1.00 98.19 341 ASN A O 1
ATOM 2694 N N . ASN A 1 342 ? -14.206 -7.989 12.416 1.00 98.12 342 ASN A N 1
ATOM 2695 C CA . ASN A 1 342 ? -14.500 -9.131 13.282 1.00 98.12 342 ASN A CA 1
ATOM 2696 C C . ASN A 1 342 ? -15.436 -10.157 12.628 1.00 98.12 342 ASN A C 1
ATOM 2698 O O . ASN A 1 342 ? -15.592 -11.263 13.143 1.00 98.12 342 ASN A O 1
ATOM 2702 N N . HIS A 1 343 ? -16.048 -9.832 11.488 1.00 97.88 343 HIS A N 1
ATOM 2703 C CA . HIS A 1 343 ? -16.948 -10.750 10.807 1.00 97.88 343 HIS A CA 1
ATOM 2704 C C . HIS A 1 343 ? -16.191 -12.012 10.322 1.00 97.88 343 HIS A C 1
ATOM 2706 O O . HIS A 1 343 ? -15.260 -11.903 9.518 1.00 97.88 343 HIS A O 1
ATOM 2712 N N . PRO A 1 344 ? -16.585 -13.235 10.739 1.00 96.50 344 PRO A N 1
ATOM 2713 C CA . PRO A 1 344 ? -15.766 -14.445 10.574 1.00 96.50 344 PRO A CA 1
ATOM 2714 C C . PRO A 1 344 ? -15.605 -14.893 9.118 1.00 96.50 344 PRO A C 1
ATOM 2716 O O . PRO A 1 344 ? -14.657 -15.592 8.784 1.00 96.50 344 PRO A O 1
ATOM 2719 N N . LYS A 1 345 ? -16.526 -14.483 8.238 1.00 97.06 345 LYS A N 1
ATOM 2720 C CA . LYS A 1 345 ? -16.479 -14.804 6.802 1.00 97.06 345 LYS A CA 1
ATOM 2721 C C . LYS A 1 345 ? -15.613 -13.844 5.975 1.00 97.06 345 LYS A C 1
ATOM 2723 O O . LYS A 1 345 ? -15.517 -14.034 4.769 1.00 97.06 345 LYS A O 1
ATOM 2728 N N . ARG A 1 346 ? -15.040 -12.798 6.583 1.00 97.00 346 ARG A N 1
ATOM 2729 C CA . ARG A 1 346 ? -14.207 -11.818 5.872 1.00 97.00 346 ARG A CA 1
ATOM 2730 C C . ARG A 1 346 ? -12.789 -12.346 5.717 1.00 97.00 346 ARG A C 1
ATOM 2732 O O . ARG A 1 346 ? -12.158 -12.719 6.709 1.00 97.00 346 ARG A O 1
ATOM 2739 N N . SER A 1 347 ? -12.285 -12.337 4.485 1.00 97.62 347 SER A N 1
ATOM 2740 C CA . SER A 1 347 ? -10.877 -12.635 4.225 1.00 97.62 347 SER A CA 1
ATOM 2741 C C . SER A 1 347 ? -9.984 -11.535 4.809 1.00 97.62 347 SER A C 1
ATOM 2743 O O . SER A 1 347 ? -10.441 -10.430 5.100 1.00 97.62 347 SER A O 1
ATOM 2745 N N . HIS A 1 348 ? -8.700 -11.837 5.007 1.00 97.88 348 HIS A N 1
ATOM 2746 C CA . HIS A 1 348 ? -7.719 -10.872 5.518 1.00 97.88 348 HIS A CA 1
ATOM 2747 C C . HIS A 1 348 ? -7.614 -9.625 4.624 1.00 97.88 348 HIS A C 1
ATOM 2749 O O . HIS A 1 348 ? -7.653 -8.503 5.131 1.00 97.88 348 HIS A O 1
ATOM 2755 N N . ASP A 1 349 ? -7.613 -9.823 3.304 1.00 97.06 349 ASP A N 1
ATOM 2756 C CA . ASP A 1 349 ? -7.524 -8.750 2.308 1.00 97.06 349 ASP A CA 1
ATOM 2757 C C . ASP A 1 349 ? -8.720 -7.799 2.324 1.00 97.06 349 ASP A C 1
ATOM 2759 O O . ASP A 1 349 ? -8.577 -6.656 1.917 1.00 97.06 349 ASP A O 1
ATOM 2763 N N . GLU A 1 350 ? -9.888 -8.227 2.811 1.00 97.38 350 GLU A N 1
ATOM 2764 C CA . GLU A 1 350 ? -11.080 -7.375 2.902 1.00 97.38 350 GLU A CA 1
ATOM 2765 C C . GLU A 1 350 ? -11.102 -6.499 4.160 1.00 97.38 350 GLU A C 1
ATOM 2767 O O . GLU A 1 350 ? -11.912 -5.575 4.244 1.00 97.38 350 GLU A O 1
ATOM 2772 N N . LYS A 1 351 ? -10.244 -6.779 5.147 1.00 98.31 351 LYS A N 1
ATOM 2773 C CA . LYS A 1 351 ? -10.209 -6.069 6.432 1.00 98.31 351 LYS A CA 1
ATOM 2774 C C . LYS A 1 351 ? -9.450 -4.750 6.327 1.00 98.31 351 LYS A C 1
ATOM 2776 O O . LYS A 1 351 ? -8.548 -4.586 5.509 1.00 98.31 351 LYS A O 1
ATOM 2781 N N . TRP A 1 352 ? -9.782 -3.807 7.201 1.00 98.38 352 TRP A N 1
ATOM 2782 C CA . TRP A 1 352 ? -9.226 -2.453 7.185 1.00 98.38 352 TRP A CA 1
ATOM 2783 C C . TRP A 1 352 ? -8.423 -2.143 8.444 1.00 98.38 352 TRP A C 1
ATOM 2785 O O . TRP A 1 352 ? -8.901 -2.319 9.563 1.00 98.38 352 TRP A O 1
ATOM 2795 N N . VAL A 1 353 ? -7.214 -1.608 8.290 1.00 98.38 353 VAL A N 1
ATOM 2796 C CA . VAL A 1 353 ? -6.476 -1.014 9.413 1.00 98.38 353 VAL A CA 1
ATOM 2797 C C . VAL A 1 353 ? -7.175 0.266 9.831 1.00 98.38 353 VAL A C 1
ATOM 2799 O O . VAL A 1 353 ? -7.311 1.210 9.041 1.00 98.38 353 VAL A O 1
ATOM 2802 N N . ILE A 1 354 ? -7.533 0.322 11.108 1.00 98.44 354 ILE A N 1
ATOM 2803 C CA . ILE A 1 354 ? -8.042 1.526 11.760 1.00 98.44 354 ILE A CA 1
ATOM 2804 C C . ILE A 1 354 ? -6.910 2.560 11.785 1.00 98.44 354 ILE A C 1
ATOM 2806 O O . ILE A 1 354 ? -5.902 2.392 12.465 1.00 98.44 354 ILE A O 1
ATOM 2810 N N . SER A 1 355 ? -7.050 3.619 10.993 1.00 97.81 355 SER A N 1
ATOM 2811 C CA . SER A 1 355 ? -6.042 4.670 10.837 1.00 97.81 355 SER A CA 1
ATOM 2812 C C . SER A 1 355 ? -6.712 6.027 10.628 1.00 97.81 355 SER A C 1
ATOM 2814 O O . SER A 1 355 ? -7.885 6.098 10.262 1.00 97.81 355 SER A O 1
ATOM 2816 N N . TYR A 1 356 ? -5.971 7.121 10.824 1.00 97.88 356 TYR A N 1
ATOM 2817 C CA . TYR A 1 356 ? -6.513 8.473 10.642 1.00 97.88 356 TYR A CA 1
ATOM 2818 C C . TYR A 1 356 ? -7.148 8.718 9.260 1.00 97.88 356 TYR A C 1
ATOM 2820 O O . TYR A 1 356 ? -8.236 9.293 9.232 1.00 97.88 356 TYR A O 1
ATOM 2828 N N . PRO A 1 357 ? -6.537 8.318 8.121 1.00 97.44 357 PRO A N 1
ATOM 2829 C CA . PRO A 1 357 ? -7.159 8.504 6.808 1.00 97.44 357 PRO A CA 1
ATOM 2830 C C . PRO A 1 357 ? -8.506 7.785 6.687 1.00 97.44 357 PRO A C 1
ATOM 2832 O O . PRO A 1 357 ? -9.475 8.402 6.256 1.00 97.44 357 PRO A O 1
ATOM 2835 N N . VAL A 1 358 ? -8.566 6.535 7.153 1.00 98.00 358 VAL A N 1
ATOM 2836 C CA . VAL A 1 358 ? -9.768 5.690 7.142 1.00 98.00 358 VAL A CA 1
ATOM 2837 C C . VAL A 1 358 ? -10.888 6.308 7.976 1.00 98.00 358 VAL A C 1
ATOM 2839 O O . VAL A 1 358 ? -11.991 6.517 7.484 1.00 98.00 358 VAL A O 1
ATOM 2842 N N . MET A 1 359 ? -10.591 6.693 9.219 1.00 98.12 359 MET A N 1
ATOM 2843 C CA . MET A 1 359 ? -11.579 7.323 10.100 1.00 98.12 359 MET A CA 1
ATOM 2844 C C . MET A 1 359 ? -12.066 8.660 9.553 1.00 98.12 359 MET A C 1
ATOM 2846 O O . MET A 1 359 ? -13.251 8.969 9.617 1.00 98.12 359 MET A O 1
ATOM 2850 N N . LYS A 1 360 ? -11.159 9.464 8.987 1.00 97.69 360 LYS A N 1
ATOM 2851 C CA . LYS A 1 360 ? -11.515 10.751 8.389 1.00 97.69 360 LYS A CA 1
ATOM 2852 C C . LYS A 1 360 ? -12.423 10.571 7.177 1.00 97.69 360 LYS A C 1
ATOM 2854 O O . LYS A 1 360 ? -13.307 11.396 6.980 1.00 97.69 360 LYS A O 1
ATOM 2859 N N . GLU A 1 361 ? -12.192 9.547 6.363 1.00 97.38 361 GLU A N 1
ATOM 2860 C CA . GLU A 1 361 ? -13.039 9.214 5.219 1.00 97.38 361 GLU A CA 1
ATOM 2861 C C . GLU A 1 361 ? -14.434 8.761 5.653 1.00 97.38 361 GLU A C 1
ATOM 2863 O O . GLU A 1 361 ? -15.414 9.307 5.148 1.00 97.38 361 GLU A O 1
ATOM 2868 N N . LEU A 1 362 ? -14.522 7.872 6.645 1.00 97.00 362 LEU A N 1
ATOM 2869 C CA . LEU A 1 362 ? -15.792 7.394 7.193 1.00 97.00 362 LEU A CA 1
ATOM 2870 C C . LEU A 1 362 ? -16.615 8.540 7.809 1.00 97.00 362 LEU A C 1
ATOM 2872 O O . LEU A 1 362 ? -17.787 8.733 7.497 1.00 97.00 362 LEU A O 1
ATOM 2876 N N . LEU A 1 363 ? -15.971 9.382 8.623 1.00 97.44 363 LEU A N 1
ATOM 2877 C CA . LEU A 1 363 ? -16.619 10.502 9.316 1.00 97.44 363 LEU A CA 1
ATOM 2878 C C . LEU A 1 363 ? -17.051 11.646 8.391 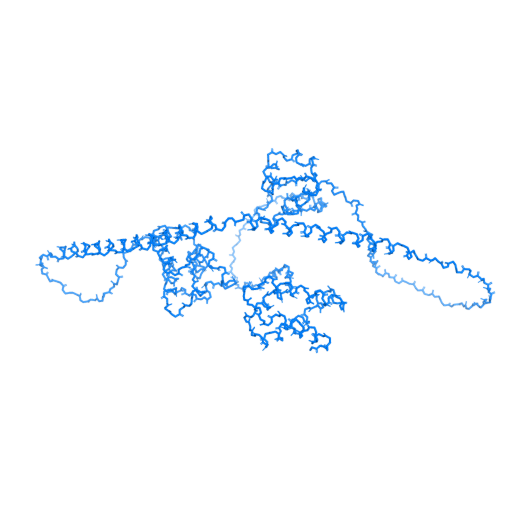1.00 97.44 363 LEU A C 1
ATOM 2880 O O . LEU A 1 363 ? -17.823 12.509 8.813 1.00 97.44 363 LEU A O 1
ATOM 2884 N N . LYS A 1 364 ? -16.589 11.681 7.132 1.00 96.69 364 LYS A N 1
ATOM 2885 C CA . LYS A 1 364 ? -17.128 12.627 6.142 1.00 96.69 364 LYS A CA 1
ATOM 2886 C C . LYS A 1 364 ? -18.606 12.366 5.857 1.00 96.69 364 LYS A C 1
ATOM 2888 O O . LYS A 1 364 ? -19.305 13.333 5.575 1.00 96.69 364 LYS A O 1
ATOM 2893 N N . GLN A 1 365 ? -19.079 11.119 5.963 1.00 95.50 365 GLN A N 1
ATOM 2894 C CA . GLN A 1 365 ? -20.486 10.762 5.730 1.00 95.50 365 GLN A CA 1
ATOM 2895 C C . GLN A 1 365 ? -21.433 11.530 6.664 1.00 95.50 365 GLN A C 1
ATOM 2897 O O . GLN A 1 365 ? -22.495 11.976 6.245 1.00 95.50 365 GLN A O 1
ATOM 2902 N N . VAL A 1 366 ? -21.003 11.741 7.911 1.00 95.50 366 VAL A N 1
ATOM 2903 C CA . VAL A 1 366 ? -21.782 12.389 8.981 1.00 95.50 366 VAL A CA 1
ATOM 2904 C C . VAL A 1 366 ? -21.357 13.839 9.251 1.00 95.50 366 VAL A C 1
ATOM 2906 O O . VAL A 1 366 ? -21.850 14.477 10.175 1.00 95.50 366 VAL A O 1
ATOM 2909 N N . GLY A 1 367 ? -20.412 14.385 8.476 1.00 93.62 367 GLY A N 1
ATOM 2910 C CA . GLY A 1 367 ? -19.913 15.753 8.662 1.00 93.62 367 GLY A CA 1
ATOM 2911 C C . GLY A 1 367 ? -19.070 15.976 9.930 1.00 93.62 367 GLY A C 1
ATOM 2912 O O . GLY A 1 367 ? -18.820 17.123 10.297 1.00 93.62 367 GLY A O 1
ATOM 2913 N N . ALA A 1 368 ? -18.589 14.912 10.583 1.00 91.00 368 ALA A N 1
ATOM 2914 C CA . ALA A 1 368 ? -17.870 14.964 11.865 1.00 91.00 368 ALA A CA 1
ATOM 2915 C C . ALA A 1 368 ? -16.346 14.738 11.733 1.00 91.00 368 ALA A C 1
ATOM 2917 O O . ALA A 1 368 ? -15.682 14.287 12.664 1.00 91.00 368 ALA A O 1
ATOM 2918 N N . SER A 1 369 ? -15.749 15.043 10.575 1.00 88.50 369 SER A N 1
ATOM 2919 C CA . SER A 1 369 ? -14.358 14.684 10.244 1.00 88.50 369 SER A CA 1
ATOM 2920 C C . SER A 1 369 ? -13.284 15.594 10.884 1.00 88.50 369 SER A C 1
ATOM 2922 O O . SER A 1 369 ? -12.371 16.063 10.191 1.00 88.50 369 SER A O 1
ATOM 2924 N N . THR A 1 370 ? -13.379 15.904 12.180 1.00 91.06 370 THR A N 1
ATOM 2925 C CA . THR A 1 370 ? -12.402 16.766 12.866 1.00 91.06 370 THR A CA 1
ATOM 2926 C C . THR A 1 370 ? -11.254 15.949 13.4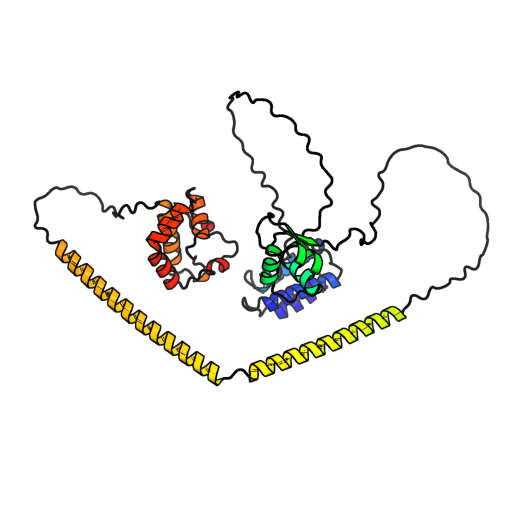66 1.00 91.06 370 THR A C 1
ATOM 2928 O O . THR A 1 370 ? -11.437 15.026 14.252 1.00 91.06 370 THR A O 1
ATOM 2931 N N . GLN A 1 371 ? -10.021 16.295 13.086 1.00 93.56 371 GLN A N 1
ATOM 2932 C CA . GLN A 1 371 ? -8.820 15.559 13.495 1.00 93.56 371 GLN A CA 1
ATOM 2933 C C . GLN A 1 371 ? -8.571 15.513 15.020 1.00 93.56 371 GLN A C 1
ATOM 2935 O O . GLN A 1 371 ? -8.122 14.461 15.475 1.00 93.56 371 GLN A O 1
ATOM 2940 N N . PRO A 1 372 ? -8.839 16.576 15.814 1.00 96.75 372 PRO A N 1
ATOM 2941 C CA . PRO A 1 372 ? -8.641 16.531 17.267 1.00 96.75 372 PRO A CA 1
ATOM 2942 C C . PRO A 1 372 ? -9.488 15.454 17.949 1.00 96.75 372 PRO A C 1
ATOM 2944 O O . PRO A 1 372 ? -8.956 14.657 18.710 1.00 96.75 372 PRO A O 1
ATOM 2947 N N . LYS A 1 373 ? -10.766 15.343 17.573 1.00 96.00 373 LYS A N 1
ATOM 2948 C CA . LYS A 1 373 ? -11.689 14.358 18.146 1.00 96.00 373 LYS A CA 1
ATOM 2949 C C . LYS A 1 373 ? -11.295 12.921 17.802 1.00 96.00 373 LYS A C 1
ATOM 2951 O O . LYS A 1 373 ? -11.348 12.037 18.648 1.00 96.00 373 LYS A O 1
ATOM 2956 N N . ILE A 1 374 ? -10.830 12.694 16.567 1.00 97.00 374 ILE A N 1
ATOM 2957 C CA . ILE A 1 374 ? -10.273 11.392 16.157 1.00 97.00 374 ILE A CA 1
ATOM 2958 C C . ILE A 1 374 ? -9.048 11.041 17.010 1.00 97.00 374 ILE A C 1
ATOM 2960 O O . ILE A 1 374 ? -8.902 9.892 17.417 1.00 97.00 374 ILE A O 1
ATOM 2964 N N . ARG A 1 375 ? -8.177 12.020 17.293 1.00 97.00 375 ARG A N 1
ATOM 2965 C CA . ARG A 1 375 ? -6.981 11.810 18.118 1.00 97.00 375 ARG A CA 1
ATOM 2966 C C . ARG A 1 375 ? -7.332 11.433 19.551 1.00 97.00 375 ARG A C 1
ATOM 2968 O O . ARG A 1 375 ? -6.774 10.457 20.034 1.00 97.00 375 ARG A O 1
ATOM 2975 N N . GLU A 1 376 ? -8.245 12.162 20.185 1.00 96.69 376 GLU A N 1
ATOM 2976 C CA . GLU A 1 376 ? -8.688 11.888 21.559 1.00 96.69 376 GLU A CA 1
ATOM 2977 C C . GLU A 1 376 ? -9.200 10.448 21.694 1.00 96.69 376 GLU A C 1
ATOM 2979 O O . GLU A 1 376 ? -8.733 9.704 22.553 1.00 96.69 376 GLU A O 1
ATOM 2984 N N . VAL A 1 377 ? -10.059 10.001 20.769 1.00 96.94 377 VAL A N 1
ATOM 2985 C CA . VAL A 1 377 ? -10.557 8.614 20.760 1.00 96.94 377 VAL A CA 1
ATOM 2986 C C . VAL A 1 377 ? -9.443 7.598 20.494 1.00 96.94 377 VAL A C 1
ATOM 2988 O O . VAL A 1 377 ? -9.409 6.547 21.129 1.00 96.94 377 VAL A O 1
ATOM 2991 N N . PHE A 1 378 ? -8.515 7.891 19.578 1.00 97.31 378 PHE A N 1
ATOM 2992 C CA . PHE A 1 378 ? -7.386 7.001 19.280 1.00 97.31 378 PHE A CA 1
ATOM 2993 C C . PHE A 1 378 ? -6.415 6.861 20.450 1.00 97.31 378 PHE A C 1
ATOM 2995 O O . PHE A 1 378 ? -5.794 5.814 20.596 1.00 97.31 378 PHE A O 1
ATOM 3002 N N . GLU A 1 379 ? -6.233 7.912 21.244 1.00 96.81 379 GLU A N 1
ATOM 3003 C CA . GLU A 1 379 ? -5.400 7.872 22.444 1.00 96.81 379 GLU A CA 1
ATOM 3004 C C . GLU A 1 379 ? -6.108 7.110 23.563 1.00 96.81 379 GLU A C 1
ATOM 3006 O O . GLU A 1 379 ? -5.502 6.218 24.151 1.00 96.81 379 GLU A O 1
ATOM 3011 N N . ALA A 1 380 ? -7.398 7.375 23.783 1.00 96.75 380 ALA A N 1
ATOM 3012 C CA . ALA A 1 380 ? -8.190 6.697 24.806 1.00 96.75 380 ALA A CA 1
ATOM 3013 C C . ALA A 1 380 ? -8.393 5.195 24.536 1.00 96.75 380 ALA A C 1
ATOM 3015 O O . ALA A 1 380 ? -8.439 4.406 25.475 1.00 96.75 380 ALA A O 1
ATOM 3016 N N . ARG A 1 381 ? -8.504 4.785 23.263 1.00 97.31 381 ARG A N 1
ATOM 3017 C CA . ARG A 1 381 ? -8.731 3.384 22.849 1.00 97.31 381 ARG A CA 1
ATOM 3018 C C . ARG A 1 381 ? -7.524 2.757 22.143 1.00 97.31 381 ARG A C 1
ATOM 3020 O O . ARG A 1 381 ? -7.688 1.817 21.366 1.00 97.31 381 ARG A O 1
ATOM 3027 N N . ARG A 1 382 ? -6.307 3.262 22.387 1.00 97.38 382 ARG A N 1
ATOM 3028 C CA . ARG A 1 382 ? -5.089 2.789 21.702 1.00 97.38 382 ARG A CA 1
ATOM 3029 C C . ARG A 1 382 ? -4.869 1.287 21.872 1.00 97.38 382 ARG A C 1
ATOM 3031 O O . ARG A 1 382 ? -4.705 0.589 20.876 1.00 97.38 382 ARG A O 1
ATOM 3038 N N . ASP A 1 383 ? -4.924 0.799 23.107 1.00 97.31 383 ASP A N 1
ATOM 3039 C CA . ASP A 1 383 ? -4.630 -0.605 23.415 1.00 97.31 383 ASP A CA 1
ATOM 3040 C C . ASP A 1 383 ? -5.613 -1.563 22.731 1.00 97.31 383 ASP A C 1
ATOM 3042 O O . ASP A 1 383 ? -5.227 -2.628 22.246 1.00 97.31 383 ASP A O 1
ATOM 3046 N N . GLU A 1 384 ? -6.880 -1.160 22.631 1.00 97.81 384 GLU A N 1
ATOM 3047 C CA . GLU A 1 384 ? -7.924 -1.918 21.946 1.00 97.81 384 GLU A CA 1
ATOM 3048 C C . GLU A 1 384 ? -7.716 -1.930 20.427 1.00 97.81 384 GLU A C 1
ATOM 3050 O O . GLU A 1 384 ? -7.818 -2.984 19.798 1.00 97.81 384 GLU A O 1
ATOM 3055 N N . ILE A 1 385 ? -7.367 -0.783 19.832 1.00 98.19 385 ILE A N 1
ATOM 3056 C CA . ILE A 1 385 ? -7.026 -0.682 18.405 1.00 98.19 385 ILE A CA 1
ATOM 3057 C C . ILE A 1 385 ? -5.818 -1.573 18.082 1.00 98.19 385 ILE A C 1
ATOM 3059 O O . ILE A 1 385 ? -5.858 -2.334 17.113 1.00 98.19 385 ILE A O 1
ATOM 3063 N N . ASP A 1 386 ? -4.776 -1.533 18.913 1.00 97.75 386 ASP A N 1
ATOM 3064 C CA . ASP A 1 386 ? -3.556 -2.318 18.722 1.00 97.75 386 ASP A CA 1
ATOM 3065 C C . ASP A 1 386 ? -3.798 -3.821 18.945 1.00 97.75 386 ASP A C 1
ATOM 3067 O O . ASP A 1 386 ? -3.236 -4.665 18.240 1.00 97.75 386 ASP A O 1
ATOM 3071 N N . ALA A 1 387 ? -4.647 -4.196 19.907 1.00 97.75 387 ALA A N 1
ATOM 3072 C CA . ALA A 1 387 ? -5.098 -5.577 20.078 1.00 97.75 387 ALA A CA 1
ATOM 3073 C C . ALA A 1 387 ? -5.890 -6.062 18.854 1.00 97.75 387 ALA A C 1
ATOM 3075 O O . ALA A 1 387 ? -5.613 -7.143 18.334 1.00 97.75 387 ALA A O 1
ATOM 3076 N N . HIS A 1 388 ? -6.808 -5.240 18.339 1.00 98.44 388 HIS A N 1
ATOM 3077 C CA . HIS A 1 388 ? -7.599 -5.540 17.143 1.00 98.44 388 HIS A CA 1
ATOM 3078 C C . HIS A 1 388 ? -6.723 -5.738 15.901 1.00 98.44 388 HIS A C 1
ATOM 3080 O O . HIS A 1 388 ? -6.902 -6.700 15.150 1.00 98.44 388 HIS A O 1
ATOM 3086 N N . HIS A 1 389 ? -5.724 -4.871 15.696 1.00 98.44 389 HIS A N 1
ATOM 3087 C CA . HIS A 1 389 ? -4.768 -5.021 14.593 1.00 98.44 389 HIS A CA 1
ATOM 3088 C C . HIS A 1 389 ? -3.957 -6.307 14.721 1.00 98.44 389 HIS A C 1
ATOM 3090 O O . HIS A 1 389 ? -3.801 -7.015 13.727 1.00 98.44 389 HIS A O 1
ATOM 3096 N N . ARG A 1 390 ? -3.495 -6.657 15.929 1.00 98.19 390 ARG A N 1
ATOM 3097 C CA . ARG A 1 390 ? -2.756 -7.907 16.177 1.00 98.19 390 ARG A CA 1
ATOM 3098 C C . ARG A 1 390 ? -3.609 -9.149 15.922 1.00 98.19 390 ARG A C 1
ATOM 3100 O O . ARG A 1 390 ? -3.151 -10.045 15.216 1.00 98.19 390 ARG A O 1
ATOM 3107 N N . THR A 1 391 ? -4.844 -9.192 16.425 1.00 98.06 391 THR A N 1
ATOM 3108 C CA . THR A 1 391 ? -5.765 -10.330 16.236 1.00 98.06 391 THR A CA 1
ATOM 3109 C C . THR A 1 391 ? -6.041 -10.609 14.757 1.00 98.06 391 THR A C 1
ATOM 3111 O O . THR A 1 391 ? -6.193 -11.761 14.356 1.00 98.06 391 THR A O 1
ATOM 3114 N N . HIS A 1 392 ? -6.067 -9.572 13.919 1.00 97.94 392 HIS A N 1
ATOM 3115 C CA . HIS A 1 392 ? -6.291 -9.708 12.480 1.00 97.94 392 HIS A CA 1
ATOM 3116 C C . HIS A 1 392 ? -5.026 -9.609 11.626 1.00 97.94 392 HIS A C 1
ATOM 3118 O O . HIS A 1 392 ? -5.144 -9.582 10.406 1.00 97.94 392 HIS A O 1
ATOM 3124 N N . GLN A 1 393 ? -3.835 -9.558 12.231 1.00 97.75 393 GLN A N 1
ATOM 3125 C CA . GLN A 1 393 ? -2.555 -9.424 11.521 1.00 97.75 393 GLN A CA 1
ATOM 3126 C C . GLN A 1 393 ? -2.541 -8.235 10.537 1.00 97.75 393 GLN A C 1
ATOM 3128 O O . GLN A 1 393 ? -2.057 -8.333 9.408 1.00 97.75 393 GLN A O 1
ATOM 3133 N N . LEU A 1 394 ? -3.118 -7.104 10.945 1.00 97.88 394 LEU A N 1
ATOM 3134 C CA . LEU A 1 394 ? -3.227 -5.899 10.129 1.00 97.88 394 LEU A CA 1
ATOM 3135 C C . LEU A 1 394 ? -1.996 -5.014 10.346 1.00 97.88 394 LEU A C 1
ATOM 3137 O O . LEU A 1 394 ? -1.767 -4.495 11.436 1.00 97.88 394 LEU A O 1
ATOM 3141 N N . THR A 1 395 ? -1.192 -4.827 9.300 1.00 97.00 395 THR A N 1
ATOM 3142 C CA . THR A 1 395 ? 0.001 -3.963 9.351 1.00 97.00 395 THR A CA 1
ATOM 3143 C C . THR A 1 395 ? -0.332 -2.531 8.944 1.00 97.00 395 THR A C 1
ATOM 3145 O O . THR A 1 395 ? -1.272 -2.303 8.194 1.00 97.00 395 THR A O 1
ATOM 3148 N N . SER A 1 396 ? 0.492 -1.542 9.306 1.00 95.88 396 SER A N 1
ATOM 3149 C CA . SER A 1 396 ? 0.268 -0.132 8.918 1.00 95.88 396 SER A CA 1
ATOM 3150 C C . SER A 1 396 ? 0.147 0.120 7.403 1.00 95.88 396 SER A C 1
ATOM 3152 O O . SER A 1 396 ? -0.317 1.182 6.986 1.00 95.88 396 SER A O 1
ATOM 3154 N N . ARG A 1 397 ? 0.567 -0.837 6.563 1.00 95.94 397 ARG A N 1
ATOM 3155 C CA . ARG A 1 397 ? 0.504 -0.766 5.095 1.00 95.94 397 ARG A CA 1
ATOM 3156 C C . ARG A 1 397 ? -0.620 -1.596 4.481 1.00 95.94 397 ARG A C 1
ATOM 3158 O O . ARG A 1 397 ? -0.772 -1.527 3.264 1.00 95.94 397 ARG A O 1
ATOM 3165 N N . HIS A 1 398 ? -1.396 -2.325 5.283 1.00 97.44 398 HIS A N 1
ATOM 3166 C CA . HIS A 1 398 ? -2.450 -3.230 4.811 1.00 97.44 398 HIS A CA 1
ATOM 3167 C C . HIS A 1 398 ? -3.458 -2.527 3.902 1.00 97.44 398 HIS A C 1
ATOM 3169 O O . HIS A 1 398 ? -3.804 -3.039 2.846 1.00 97.44 398 HIS A O 1
ATOM 3175 N N . ASN A 1 399 ? -3.818 -1.280 4.227 1.00 97.56 399 ASN A N 1
ATOM 3176 C CA . ASN A 1 399 ? -4.807 -0.526 3.453 1.00 97.56 399 ASN A CA 1
ATOM 3177 C C . ASN A 1 399 ? -4.392 -0.228 2.001 1.00 97.56 399 ASN A C 1
ATOM 3179 O O . ASN A 1 399 ? -5.202 0.270 1.233 1.00 97.56 399 ASN A O 1
ATOM 3183 N N . ARG A 1 400 ? -3.148 -0.523 1.597 1.00 95.31 400 ARG A N 1
ATOM 3184 C CA . ARG A 1 400 ? -2.723 -0.430 0.191 1.00 95.31 400 ARG A CA 1
ATOM 3185 C C . ARG A 1 400 ? -3.329 -1.519 -0.692 1.00 95.31 400 ARG A C 1
ATOM 3187 O O . ARG A 1 400 ? -3.407 -1.305 -1.896 1.00 95.31 400 ARG A O 1
ATOM 3194 N N . VAL A 1 401 ? -3.725 -2.655 -0.113 1.00 94.62 401 VAL A N 1
ATOM 3195 C CA . VAL A 1 401 ? -4.363 -3.768 -0.839 1.00 94.62 401 VAL A CA 1
ATOM 3196 C C . VAL A 1 401 ? -5.710 -3.339 -1.428 1.00 94.62 401 VAL A C 1
ATOM 3198 O O . VAL A 1 401 ? -6.076 -3.792 -2.506 1.00 94.62 401 VAL A O 1
ATOM 3201 N N . HIS A 1 402 ? -6.390 -2.385 -0.787 1.00 94.31 402 HIS A N 1
ATOM 3202 C CA . HIS A 1 402 ? -7.689 -1.867 -1.226 1.00 94.31 402 HIS A CA 1
ATOM 3203 C C . HIS A 1 402 ? -7.619 -0.951 -2.457 1.00 94.31 402 HIS A C 1
ATOM 3205 O O . HIS A 1 402 ? -8.651 -0.656 -3.053 1.00 94.31 402 HIS A O 1
ATOM 3211 N N . GLY A 1 403 ? -6.420 -0.524 -2.876 1.00 93.69 403 GLY A N 1
ATOM 3212 C CA . GLY A 1 403 ? -6.238 0.318 -4.060 1.00 93.69 403 GLY A CA 1
ATOM 3213 C C . GLY A 1 403 ? -7.033 1.623 -3.974 1.00 93.69 403 GLY A C 1
ATOM 3214 O O . GLY A 1 403 ? -6.789 2.434 -3.082 1.00 93.69 403 GLY A O 1
ATOM 3215 N N . ASP A 1 404 ? -7.967 1.801 -4.910 1.00 93.19 404 ASP A N 1
ATOM 3216 C CA . ASP A 1 404 ? -8.840 2.979 -5.010 1.00 93.19 404 ASP A CA 1
ATOM 3217 C C . ASP A 1 404 ? -10.188 2.803 -4.287 1.00 93.19 404 ASP A C 1
ATOM 3219 O O . ASP A 1 404 ? -11.029 3.701 -4.337 1.00 93.19 404 ASP A O 1
ATOM 3223 N N . LEU A 1 405 ? -10.429 1.659 -3.634 1.00 94.38 405 LEU A N 1
ATOM 3224 C CA . LEU A 1 405 ? -11.647 1.465 -2.851 1.00 94.38 405 LEU A CA 1
ATOM 3225 C C . LEU A 1 405 ? -11.620 2.389 -1.633 1.00 94.38 405 LEU A C 1
ATOM 3227 O O . LEU A 1 405 ? -10.635 2.437 -0.897 1.00 94.38 405 LEU A O 1
ATOM 3231 N N . SER A 1 406 ? -12.718 3.106 -1.415 1.00 96.31 406 SER A N 1
ATOM 3232 C CA . SER A 1 406 ? -12.926 3.942 -0.237 1.00 96.31 406 SER A CA 1
ATOM 3233 C C . SER A 1 406 ? -13.645 3.128 0.835 1.00 96.31 406 SER A C 1
ATOM 3235 O O . SER A 1 406 ? -14.585 2.384 0.544 1.00 96.31 406 SER A O 1
ATOM 3237 N N . ILE A 1 407 ? -13.252 3.289 2.104 1.00 97.44 407 ILE A N 1
ATOM 3238 C CA . ILE A 1 407 ? -13.941 2.582 3.196 1.00 97.44 407 ILE A CA 1
ATOM 3239 C C . ILE A 1 407 ? -15.409 3.015 3.314 1.00 97.44 407 ILE A C 1
ATOM 3241 O O . ILE A 1 407 ? -16.260 2.241 3.753 1.00 97.44 407 ILE A O 1
ATOM 3245 N N . SER A 1 408 ? -15.718 4.240 2.881 1.00 96.94 408 SER A N 1
ATOM 3246 C CA . SER A 1 408 ? -17.070 4.788 2.927 1.00 96.94 408 SER A CA 1
ATOM 3247 C C . SER A 1 408 ? -18.042 4.123 1.957 1.00 96.94 408 SER A C 1
ATOM 3249 O O . SER A 1 408 ? -19.250 4.230 2.155 1.00 96.94 408 SER A O 1
ATOM 3251 N N . ASP A 1 409 ? -17.532 3.416 0.947 1.00 96.56 409 ASP A N 1
ATOM 3252 C CA . ASP A 1 409 ? -18.359 2.645 0.012 1.00 96.56 409 ASP A CA 1
ATOM 3253 C C . ASP A 1 409 ? -18.748 1.275 0.594 1.00 96.56 409 ASP A C 1
ATOM 3255 O O . ASP A 1 409 ? -19.619 0.589 0.065 1.00 96.56 409 ASP A O 1
ATOM 3259 N N . ILE A 1 410 ? -18.081 0.863 1.677 1.00 97.31 410 ILE A N 1
ATOM 3260 C CA . ILE A 1 410 ? -18.187 -0.472 2.271 1.00 97.31 410 ILE A CA 1
ATOM 3261 C C . ILE A 1 410 ? -18.913 -0.415 3.619 1.00 97.31 410 ILE A C 1
ATOM 3263 O O . ILE A 1 410 ? -19.719 -1.293 3.931 1.00 97.31 410 ILE A O 1
ATOM 3267 N N . ILE A 1 411 ? -18.608 0.597 4.434 1.00 97.62 411 ILE A N 1
ATOM 3268 C CA . ILE A 1 411 ? -19.167 0.783 5.772 1.00 97.62 411 ILE A CA 1
ATOM 3269 C C . ILE A 1 411 ? -19.955 2.094 5.793 1.00 97.62 411 ILE A C 1
ATOM 3271 O O . ILE A 1 411 ? -19.397 3.175 5.585 1.00 97.62 411 ILE A O 1
ATOM 3275 N N . HIS A 1 412 ? -21.250 1.992 6.088 1.00 97.06 412 HIS A N 1
ATOM 3276 C CA . HIS A 1 412 ? -22.145 3.138 6.222 1.00 97.06 412 HIS A CA 1
ATOM 3277 C C . HIS A 1 412 ? -22.412 3.445 7.692 1.00 97.06 412 HIS A C 1
ATOM 3279 O O . HIS A 1 412 ? -22.783 2.556 8.461 1.00 97.06 412 HIS A O 1
ATOM 3285 N N . LEU A 1 413 ? -22.226 4.709 8.069 1.00 95.94 413 LEU A N 1
ATOM 3286 C CA . LEU A 1 413 ? -22.630 5.214 9.377 1.00 95.94 413 LEU A CA 1
ATOM 3287 C C . LEU A 1 413 ? -24.106 5.599 9.322 1.00 95.94 413 LEU A C 1
ATOM 3289 O O . LEU A 1 413 ? -24.501 6.410 8.485 1.00 95.94 413 LEU A O 1
ATOM 3293 N N . THR A 1 414 ? -24.906 4.975 10.183 1.00 86.44 414 THR A N 1
ATOM 3294 C CA . THR A 1 414 ? -26.345 5.237 10.331 1.00 86.44 414 THR A CA 1
ATOM 3295 C C . THR A 1 414 ? -26.623 6.343 11.323 1.00 86.44 414 THR A C 1
ATOM 3297 O O . THR A 1 414 ? -25.975 6.303 12.400 1.00 86.44 414 THR A O 1
#

Secondary structure (DSSP, 8-state):
--HHHHHHHHHHHHHHTT--GGGHHHHHHHHHHHHHHHHHTT--SHHHHHHHHHHHHHHHHHHH-TT-HHHHHS--------------------------------------------EEPHHHHHHHHHHTT--S-HHHHHHHHHH-HHHHHHHHSEEE-TTS--STT---EEESS--TT---PPPPPPPPP-----------------------------HHHHHHHHHHHHHHHHHHHHHHHHHHHHHHHHHHTS-HHHHHHHHHHHHHHHHHHHHHHHHHHHHHHHHHHHHHHHHHHHT-PPP-----------------SS-HHHHHHHHHHHHHHH-TT--GGG-----HHHHHHHHTTTT---HHHHHHHHHHTHHHHHHHHHHTT--TTGGGTTTT--GGGT----

Radius of gyration: 36.56 Å; chains: 1; bounding box: 74×73×131 Å

Foldseek 3Di:
DDPVLVVLLVVLCVQQLPDDPVNLVVLLVSLVVSVVVVVVVVPPDPVSCVVSLVVSLVVCCVPRNPPRSNNVSNDDPDPPPPPDPPPDDDDDDDDDDDDDDDDDDDDDDDPDPDDPFQFAFLVRLVVQQVVLPDPDDSVVLVVCCVVPVPVSCVSRQKGFAPPFDDDNGTRGMGRNPPDVPDDDDDDDDDDDDDDDDDDDDDDDDDDDDDDDPPPPPPPPDPPVVVVVVVVVVVVVVVVVVVVVVVVVVVVVVVVVVPDVVVVVVVVVVVVVVVVVVVVVVVVVVVVVVVVVVVVVVVVVVVPPDDDDDDDDDDDDDDPCPDPPVADVLLVLLVVQLLVVLPPPPDDLLRHDQDDLVQSLLQCVLVPRNDPVSNVVVCVVCVVVSVVSCVVSVNDPCSCVSCPPDHVCVVTHDD

Sequence (414 aa):
MKQWLRELFDQYLANVAELTIHDRSKAEAWSGWIKAKWSEQGFQDIAAQRPLMAEVRQALQDHLGSRHIALDTLKLDDEPRLEAPSRNGKVASGRTATITLPKVEVSAKQENGAIAQWTLTTREAYDLARSRGYKGTKSQMQKRVRESPQVFMDKYGLSYRPGAVSGRYARNWSDSRSTPKERSPQVPQKAPRNVTKRLGRPPKKAVEAQLQPQTQTQQALPVTQTAQELGEAMLWFIREVDHLRQQIQELEGLADAYDPELNAHRVQEYDALVAENARLKAEHDALAQQLGHIHQVVNASAAQKPAAKQGKRASQPAVATADSGHDPYVVQALEAVMAYNNHPKRSHDEKWVISYPVMKELLKQVGASTQPKIREVFEARRDEIDAHHRTHQLTSRHNRVHGDLSISDIIHLT

pLDDT: mean 80.21, std 22.12, range [32.34, 98.44]